Protein 2FPQ (pdb70)

Foldseek 3Di:
DADAFAFDDDALPDDADVPFWFWWQDVQFQVDGGTFIWGRRTALEIETAAEGDNDPPADLDDDPDDDDQFQFDADRCQSVDSVNSRLVRVLVSQLLLLLRLFNLSRVLVVLQNLLFFFQDFPVDDLQEREPDDQQFWIFTWDQDPHRIDTDDIHGHQEYEYEAYSGNRCFAWPLADVTQQLQQQRAGRIYTYHDQFWWWWAAPVLQRIFTDQSSLSVLLNSLCSSSRSRSLQAHQPAWQALDQPPDDPDGGDDGHGLNLDQQQADPSNVSPPPVVVVVSLVSSVVSLQSNLSSLQNHQAYVVRPPRVCSVVVSVSVCVSQVWDADPVRGTGRDVVSNVVVVCSSRHCSHSVNVCVRQVADDDDHSPGDTDFMWGASQVDVVQQHSNRGQQDPVVNCVPPVVSRGPVNHPRGHGD

Organism: Clostridium botulinum D phage (NCBI:txid29342)

Structure (mmCIF, N/CA/C/O backbone):
data_2FPQ
#
_entry.id   2FPQ
#
_cell.length_a   46.829
_cell.length_b   89.818
_cell.length_c   54.400
_cell.angle_alpha   90.00
_cell.angle_beta   94.29
_cell.angle_gamma   90.00
#
_symmetry.space_group_name_H-M   'P 1 21 1'
#
loop_
_entity.id
_entity.type
_entity.pdbx_description
1 polymer 'BOTULINUM NEUROTOXIN D LIGHT CHAIN'
2 non-polymer 'ZINC ION'
3 non-polymer 'POTASSIUM ION'
4 water water
#
loop_
_atom_site.group_PDB
_atom_site.id
_atom_site.type_symbol
_atom_site.label_atom_id
_atom_site.label_alt_id
_atom_site.label_comp_id
_atom_site.label_asym_id
_atom_site.label_entity_id
_atom_site.label_seq_id
_atom_site.pdbx_PDB_ins_code
_atom_site.Cartn_x
_atom_site.Cartn_y
_atom_site.Cartn_z
_atom_site.occupancy
_atom_site.B_iso_or_equiv
_atom_site.auth_seq_id
_atom_site.auth_comp_id
_atom_site.auth_asym_id
_atom_site.auth_atom_id
_atom_site.pdbx_PDB_model_num
ATOM 1 N N . GLU A 1 7 ? -14.031 -13.622 14.312 1.00 34.36 -1 GLU A N 1
ATOM 2 C CA . GLU A 1 7 ? -13.450 -12.289 13.971 1.00 33.94 -1 GLU A CA 1
ATOM 3 C C . GLU A 1 7 ? -12.859 -11.606 15.200 1.00 32.86 -1 GLU A C 1
ATOM 4 O O . GLU A 1 7 ? -13.394 -11.717 16.305 1.00 33.85 -1 GLU A O 1
ATOM 10 N N . PHE A 1 8 ? -11.808 -10.839 14.974 1.00 30.92 0 PHE A N 1
ATOM 11 C CA . PHE A 1 8 ? -11.064 -10.152 16.046 1.00 29.83 0 PHE A CA 1
ATOM 12 C C . PHE A 1 8 ? -10.847 -8.681 15.631 1.00 28.41 0 PHE A C 1
ATOM 13 O O . PHE A 1 8 ? -10.624 -8.396 14.461 1.00 28.74 0 PHE A O 1
ATOM 21 N N . MET A 1 9 ? -10.997 -7.759 16.585 1.00 28.46 1 MET A N 1
ATOM 22 C CA . MET A 1 9 ? -10.906 -6.333 16.329 1.00 29.36 1 MET A CA 1
ATOM 23 C C . MET A 1 9 ? -9.612 -5.953 15.588 1.00 28.93 1 MET A C 1
ATOM 24 O O . MET A 1 9 ? -8.529 -6.289 16.054 1.00 27.93 1 MET A O 1
ATOM 29 N N . THR A 1 10 ? -9.742 -5.268 14.450 1.00 28.73 2 THR A N 1
ATOM 30 C CA . THR A 1 10 ? -8.599 -4.938 13.580 1.00 27.32 2 THR A CA 1
ATOM 31 C C . THR A 1 10 ? -8.557 -3.451 13.190 1.00 27.03 2 THR A C 1
ATOM 32 O O . THR A 1 10 ? -9.518 -2.939 12.589 1.00 26.82 2 THR A O 1
ATOM 36 N N . TRP A 1 11 ? -7.450 -2.761 13.503 1.00 25.90 3 TRP A N 1
ATOM 37 C CA . TRP A 1 11 ? -7.294 -1.394 13.085 1.00 25.65 3 TRP A CA 1
ATOM 38 C C . TRP A 1 11 ? -6.978 -1.367 11.598 1.00 25.59 3 TRP A C 1
ATOM 39 O O . TRP A 1 11 ? -6.147 -2.176 11.138 1.00 27.02 3 TRP A O 1
ATOM 50 N N . PRO A 1 12 ? -7.676 -0.506 10.844 1.00 25.37 4 PRO A N 1
ATOM 51 C CA . PRO A 1 12 ? -7.414 -0.441 9.396 1.00 25.06 4 PRO A CA 1
ATOM 52 C C . PRO A 1 12 ? -6.077 0.204 9.074 1.00 25.18 4 PRO A C 1
ATOM 53 O O . PRO A 1 12 ? -5.575 1.014 9.787 1.00 25.48 4 PRO A O 1
ATOM 57 N N . VAL A 1 13 ? -5.469 -0.268 7.984 1.00 23.78 5 VAL A N 1
ATOM 58 C CA . VAL A 1 13 ? -4.205 0.271 7.533 1.00 25.28 5 VAL A CA 1
ATOM 59 C C . VAL A 1 13 ? -4.483 0.905 6.191 1.00 24.93 5 VAL A C 1
ATOM 60 O O . VAL A 1 13 ? -4.991 0.239 5.338 1.00 27.82 5 VAL A O 1
ATOM 64 N N . LYS A 1 14 ? -4.203 2.206 6.059 1.00 25.59 6 LYS A N 1
ATOM 65 C CA . LYS A 1 14 ? -4.495 3.021 4.866 1.00 24.91 6 LYS A CA 1
ATOM 66 C C . LYS A 1 14 ? -3.379 2.966 3.841 1.00 24.92 6 LYS A C 1
ATOM 67 O O . LYS A 1 14 ? -2.204 3.054 4.216 1.00 26.91 6 LYS A O 1
ATOM 73 N N . ASP A 1 15 ? -3.746 2.844 2.560 1.00 26.66 7 ASP A N 1
ATOM 74 C CA . ASP A 1 15 ? -2.797 2.966 1.467 1.00 26.65 7 ASP A CA 1
ATOM 75 C C . ASP A 1 15 ? -2.549 4.436 1.130 1.00 26.75 7 ASP A C 1
ATOM 76 O O . ASP A 1 15 ? -3.472 5.278 1.089 1.00 27.91 7 ASP A O 1
ATOM 81 N N . PHE A 1 16 ? -1.299 4.708 0.808 1.00 25.91 8 PHE A N 1
ATOM 82 C CA . PHE A 1 16 ? -0.829 6.018 0.391 1.00 25.79 8 PHE A CA 1
ATOM 83 C C . PHE A 1 16 ? 0.219 5.890 -0.716 1.00 26.15 8 PHE A C 1
ATOM 84 O O . PHE A 1 16 ? 0.937 4.892 -0.771 1.00 27.10 8 PHE A O 1
ATOM 92 N N . ASN A 1 17 ? 0.298 6.913 -1.565 1.00 27.10 9 ASN A N 1
ATOM 93 C CA . ASN A 1 17 ? 1.459 7.186 -2.435 1.00 27.08 9 ASN A CA 1
ATOM 94 C C . ASN A 1 17 ? 2.256 8.311 -1.843 1.00 27.14 9 ASN A C 1
ATOM 95 O O . ASN A 1 17 ? 1.663 9.244 -1.262 1.00 28.20 9 ASN A O 1
ATOM 100 N N . TYR A 1 18 ? 3.590 8.217 -1.907 1.00 26.39 10 TYR A N 1
ATOM 101 C CA . TYR A 1 18 ? 4.420 9.298 -1.429 1.00 26.07 10 TYR A CA 1
ATOM 102 C C . TYR A 1 18 ? 3.998 10.679 -1.971 1.00 25.29 10 TYR A C 1
ATOM 103 O O . TYR A 1 18 ? 4.022 11.704 -1.272 1.00 23.70 10 TYR A O 1
ATOM 112 N N . SER A 1 19 ? 3.619 10.706 -3.251 1.00 25.74 11 SER A N 1
ATOM 113 C CA . SER A 1 19 ? 3.214 11.920 -3.881 1.00 26.05 11 SER A CA 1
ATOM 114 C C . SER A 1 19 ? 1.799 12.425 -3.485 1.00 26.35 11 SER A C 1
ATOM 115 O O . SER A 1 19 ? 1.386 13.485 -3.951 1.00 27.52 11 SER A O 1
ATOM 118 N N . ASP A 1 20 ? 1.053 11.727 -2.611 1.00 25.67 12 ASP A N 1
ATOM 119 C CA . ASP A 1 20 ? -0.321 12.198 -2.353 1.00 26.61 12 ASP A CA 1
ATOM 120 C C . ASP A 1 20 ? -0.212 13.526 -1.624 1.00 26.54 12 ASP A C 1
ATOM 121 O O . ASP A 1 20 ? 0.645 13.660 -0.766 1.00 28.01 12 ASP A O 1
ATOM 126 N N . PRO A 1 21 ? -1.079 14.503 -1.955 1.00 26.55 13 PRO A N 1
ATOM 127 C CA . PRO A 1 21 ? -0.957 15.833 -1.356 1.00 26.78 13 PRO A CA 1
ATOM 128 C C . PRO A 1 21 ? -1.289 15.828 0.128 1.00 26.63 13 PRO A C 1
ATOM 129 O O . PRO A 1 21 ? -2.081 15.004 0.561 1.00 25.91 13 PRO A O 1
ATOM 133 N N . VAL A 1 22 ? -0.639 16.713 0.880 1.00 26.98 14 VAL A N 1
ATOM 134 C CA . VAL A 1 22 ? -0.996 16.953 2.274 1.00 26.61 14 VAL A CA 1
ATOM 135 C C . VAL A 1 22 ? -2.477 17.342 2.332 1.00 25.78 14 VAL A C 1
ATOM 136 O O . VAL A 1 22 ? -3.023 17.944 1.383 1.00 25.17 14 VAL A O 1
ATOM 140 N N . ASN A 1 23 ? -3.133 16.953 3.416 1.00 25.41 15 ASN A N 1
ATOM 141 C CA . ASN A 1 23 ? -4.601 17.093 3.538 1.00 25.89 15 ASN A CA 1
ATOM 142 C C . ASN A 1 23 ? -5.068 17.539 4.907 1.00 27.23 15 ASN A C 1
ATOM 143 O O . ASN A 1 23 ? -6.261 17.541 5.175 1.00 27.04 15 ASN A O 1
ATOM 148 N N . ASP A 1 24 ? -4.113 17.867 5.778 1.00 28.56 16 ASP A N 1
ATOM 149 C CA . ASP A 1 24 ? -4.382 18.421 7.099 1.00 29.20 16 ASP A CA 1
ATOM 150 C C . ASP A 1 24 ? -5.056 17.404 8.011 1.00 28.65 16 ASP A C 1
ATOM 151 O O . ASP A 1 24 ? -5.662 17.774 9.035 1.00 29.47 16 ASP A O 1
ATOM 156 N N . ASN A 1 25 ? -4.979 16.133 7.629 1.00 26.63 17 ASN A N 1
ATOM 157 C CA . ASN A 1 25 ? -5.611 15.027 8.393 1.00 26.74 17 ASN A CA 1
ATOM 158 C C . ASN A 1 25 ? -4.583 13.911 8.644 1.00 25.70 17 ASN A C 1
ATOM 159 O O . ASN A 1 25 ? -3.967 13.839 9.718 1.00 27.69 17 ASN A O 1
ATOM 164 N N . ASP A 1 26 ? -4.363 13.072 7.627 1.00 25.17 18 ASP A N 1
ATOM 165 C CA . ASP A 1 26 ? -3.437 11.961 7.748 1.00 25.62 18 ASP A CA 1
ATOM 166 C C . ASP A 1 26 ? -2.193 12.056 6.861 1.00 25.29 18 ASP A C 1
ATOM 167 O O . ASP A 1 26 ? -1.423 11.124 6.815 1.00 27.00 18 ASP A O 1
ATOM 172 N N . ILE A 1 27 ? -1.983 13.188 6.188 1.00 25.66 19 ILE A N 1
ATOM 173 C CA . ILE A 1 27 ? -0.738 13.453 5.455 1.00 24.35 19 ILE A CA 1
ATOM 174 C C . ILE A 1 27 ? -0.431 14.889 5.783 1.00 23.97 19 ILE A C 1
ATOM 175 O O . ILE A 1 27 ? -1.185 15.816 5.375 1.00 23.40 19 ILE A O 1
ATOM 180 N N . LEU A 1 28 ? 0.719 15.079 6.451 1.00 24.02 20 LEU A N 1
ATOM 181 C CA . LEU A 1 28 ? 1.051 16.314 7.133 1.00 25.27 20 LEU A CA 1
ATOM 182 C C . LEU A 1 28 ? 2.550 16.554 6.943 1.00 24.86 20 LEU A C 1
ATOM 183 O O . LEU A 1 28 ? 3.308 15.594 6.719 1.00 24.66 20 LEU A O 1
ATOM 188 N N . TYR A 1 29 ? 2.981 17.787 7.154 1.00 25.60 21 TYR A N 1
ATOM 189 C CA . TYR A 1 29 ? 4.399 18.047 7.418 1.00 26.02 21 TYR A CA 1
ATOM 190 C C . TYR A 1 29 ? 4.628 18.173 8.928 1.00 26.71 21 TYR A C 1
ATOM 191 O O . TYR A 1 29 ? 3.926 18.941 9.580 1.00 27.50 21 TYR A O 1
ATOM 200 N N . LEU A 1 30 ? 5.623 17.436 9.426 1.00 26.53 22 LEU A N 1
ATOM 201 C CA . LEU A 1 30 ? 5.995 17.387 10.829 1.00 26.58 22 LEU A CA 1
ATOM 202 C C . LEU A 1 30 ? 7.443 17.792 11.073 1.00 27.07 22 LEU A C 1
ATOM 203 O O . LEU A 1 30 ? 8.340 17.548 10.237 1.00 28.41 22 LEU A O 1
ATOM 208 N N . ARG A 1 31 ? 7.661 18.469 12.183 1.00 27.04 23 ARG A N 1
ATOM 209 C CA . ARG A 1 31 ? 9.007 18.800 12.642 1.00 27.89 23 ARG A CA 1
ATOM 210 C C . ARG A 1 31 ? 9.342 17.799 13.738 1.00 28.22 23 ARG A C 1
ATOM 211 O O . ARG A 1 31 ? 8.577 17.628 14.663 1.00 26.60 23 ARG A O 1
ATOM 219 N N . ILE A 1 32 ? 10.446 17.098 13.575 1.00 27.87 24 ILE A N 1
ATOM 220 C CA . ILE A 1 32 ? 10.864 16.082 14.519 1.00 28.61 24 ILE A CA 1
ATOM 221 C C . ILE A 1 32 ? 12.283 16.475 14.958 1.00 29.10 24 ILE A C 1
ATOM 222 O O . ILE A 1 32 ? 13.258 16.078 14.336 1.00 27.18 24 ILE A O 1
ATOM 227 N N . PRO A 1 33 ? 12.416 17.240 16.044 1.00 28.74 25 PRO A N 1
ATOM 228 C CA . PRO A 1 33 ? 13.748 17.725 16.426 1.00 29.49 25 PRO A CA 1
ATOM 229 C C . PRO A 1 33 ? 14.787 16.647 16.819 1.00 29.50 25 PRO A C 1
ATOM 230 O O . PRO A 1 33 ? 15.992 16.888 16.759 1.00 30.10 25 PRO A O 1
ATOM 234 N N . GLN A 1 34 ? 14.291 15.488 17.202 1.00 30.59 26 GLN A N 1
ATOM 235 C CA . GLN A 1 34 ? 15.083 14.345 17.645 1.00 31.90 26 GLN A CA 1
ATOM 236 C C . GLN A 1 34 ? 15.964 13.834 16.472 1.00 30.94 26 GLN A C 1
ATOM 237 O O . GLN A 1 34 ? 17.046 13.272 16.682 1.00 31.89 26 GLN A O 1
ATOM 243 N N . ASN A 1 35 ? 15.511 14.097 15.250 1.00 29.91 27 ASN A N 1
ATOM 244 C CA . ASN A 1 35 ? 16.289 13.781 14.040 1.00 30.06 27 ASN A CA 1
ATOM 245 C C . ASN A 1 35 ? 17.253 14.891 13.639 1.00 30.12 27 ASN A C 1
ATOM 246 O O . ASN A 1 35 ? 16.904 15.823 12.896 1.00 30.63 27 ASN A O 1
ATOM 251 N N . LYS A 1 36 ? 18.477 14.772 14.126 1.00 30.45 28 LYS A N 1
ATOM 252 C CA . LYS A 1 36 ? 19.503 15.769 13.893 1.00 30.14 28 LYS A CA 1
ATOM 253 C C . LYS A 1 36 ? 19.974 15.848 12.436 1.00 30.63 28 LYS A C 1
ATOM 254 O O . LYS A 1 36 ? 20.583 16.835 12.033 1.00 30.31 28 LYS A O 1
ATOM 260 N N . LEU A 1 37 ? 19.688 14.818 11.670 1.00 30.76 29 LEU A N 1
ATOM 261 C CA . LEU A 1 37 ? 20.099 14.768 10.294 1.00 31.47 29 LEU A CA 1
ATOM 262 C C . LEU A 1 37 ? 19.210 15.677 9.436 1.00 32.40 29 LEU A C 1
ATOM 263 O O . LEU A 1 37 ? 19.670 16.233 8.436 1.00 32.03 29 LEU A O 1
ATOM 268 N N . ILE A 1 38 ? 17.951 15.867 9.840 1.00 34.31 30 ILE A N 1
ATOM 269 C CA . ILE A 1 38 ? 17.041 16.729 9.107 1.00 35.73 30 ILE A CA 1
ATOM 270 C C . ILE A 1 38 ? 16.476 17.826 10.007 1.00 36.64 30 ILE A C 1
ATOM 271 O O . ILE A 1 38 ? 15.866 17.545 11.055 1.00 38.85 30 ILE A O 1
ATOM 276 N N . THR A 1 39 ? 16.691 19.072 9.584 1.00 37.20 31 THR A N 1
ATOM 277 C CA . THR A 1 39 ? 16.385 20.284 10.383 1.00 37.23 31 THR A CA 1
ATOM 278 C C . THR A 1 39 ? 15.190 21.048 9.786 1.00 36.75 31 THR A C 1
ATOM 279 O O . THR A 1 39 ? 14.954 22.230 10.099 1.00 37.56 31 THR A O 1
ATOM 283 N N . THR A 1 40 ? 14.438 20.376 8.918 1.00 35.24 32 THR A N 1
ATOM 284 C CA . THR A 1 40 ? 13.283 20.996 8.303 1.00 33.90 32 THR A CA 1
ATOM 285 C C . THR A 1 40 ? 12.099 20.055 8.427 1.00 31.37 32 THR A C 1
ATOM 286 O O . THR A 1 40 ? 12.262 18.872 8.634 1.00 30.70 32 THR A O 1
ATOM 290 N N . PRO A 1 41 ? 10.895 20.582 8.315 1.00 28.96 33 PRO A N 1
ATOM 291 C CA . PRO A 1 41 ? 9.751 19.665 8.388 1.00 29.53 33 PRO A CA 1
ATOM 292 C C . PRO A 1 41 ? 9.760 18.627 7.276 1.00 28.53 33 PRO A C 1
ATOM 293 O O . PRO A 1 41 ? 10.353 18.865 6.219 1.00 29.33 33 PRO A O 1
ATOM 297 N N . VAL A 1 42 ? 9.206 17.459 7.566 1.00 28.49 34 VAL A N 1
ATOM 298 C CA . VAL A 1 42 ? 9.181 16.340 6.639 1.00 27.43 34 VAL A CA 1
ATOM 299 C C . VAL A 1 42 ? 7.784 15.750 6.500 1.00 27.02 34 VAL A C 1
ATOM 300 O O . VAL A 1 42 ? 6.942 15.803 7.409 1.00 25.39 34 VAL A O 1
ATOM 304 N N . LYS A 1 43 ? 7.507 15.232 5.325 1.00 25.76 35 LYS A N 1
ATOM 305 C CA . LYS A 1 43 ? 6.204 14.699 5.009 1.00 25.73 35 LYS A CA 1
ATOM 306 C C . LYS A 1 43 ? 5.999 13.363 5.721 1.00 24.97 35 LYS A C 1
ATOM 307 O O . LYS A 1 43 ? 6.918 12.468 5.739 1.00 25.35 35 LYS A O 1
ATOM 313 N N . ALA A 1 44 ? 4.814 13.244 6.326 1.00 25.29 36 ALA A N 1
ATOM 314 C CA . ALA A 1 44 ? 4.418 12.094 7.167 1.00 24.57 36 ALA A CA 1
ATOM 315 C C . ALA A 1 44 ? 3.012 11.607 6.889 1.00 23.93 36 ALA A C 1
ATOM 316 O O . ALA A 1 44 ? 2.161 12.402 6.500 1.00 24.42 36 ALA A O 1
ATOM 318 N N . PHE A 1 45 ? 2.776 10.313 7.102 1.00 23.82 37 PHE A N 1
ATOM 319 C CA . PHE A 1 45 ? 1.523 9.632 6.648 1.00 23.52 37 PHE A CA 1
ATOM 320 C C . PHE A 1 45 ? 0.985 8.752 7.771 1.00 23.95 37 PHE A C 1
ATOM 321 O O . PHE A 1 45 ? 1.703 7.861 8.242 1.00 25.03 37 PHE A O 1
ATOM 329 N N . MET A 1 46 ? -0.227 9.031 8.222 1.00 24.44 38 MET A N 1
ATOM 330 C CA . MET A 1 46 ? -0.794 8.238 9.304 1.00 23.47 38 MET A CA 1
ATOM 331 C C . MET A 1 46 ? -1.487 7.005 8.779 1.00 24.58 38 MET A C 1
ATOM 332 O O . MET A 1 46 ? -2.650 7.069 8.350 1.00 24.02 38 MET A O 1
ATOM 337 N N . ILE A 1 47 ? -0.773 5.887 8.800 1.00 24.16 39 ILE A N 1
ATOM 338 C CA . ILE A 1 47 ? -1.284 4.655 8.229 1.00 26.03 39 ILE A CA 1
ATOM 339 C C . ILE A 1 47 ? -2.331 3.947 9.044 1.00 25.57 39 ILE A C 1
ATOM 340 O O . ILE A 1 47 ? -3.183 3.290 8.464 1.00 25.50 39 ILE A O 1
ATOM 345 N N . THR A 1 48 ? -2.302 4.167 10.371 1.00 26.65 40 THR A N 1
ATOM 346 C CA . THR A 1 48 ? -3.310 3.699 11.306 1.00 27.73 40 THR A CA 1
ATOM 347 C C . THR A 1 48 ? -3.302 4.744 12.368 1.00 25.54 40 THR A C 1
ATOM 348 O O . THR A 1 48 ? -2.282 5.413 12.569 1.00 24.56 40 THR A O 1
ATOM 352 N N . GLN A 1 49 ? -4.430 4.960 13.050 1.00 25.04 41 GLN A N 1
ATOM 353 C CA . GLN A 1 49 ? -4.494 5.990 14.083 1.00 25.16 41 GLN A CA 1
ATOM 354 C C . GLN A 1 49 ? -3.278 5.999 15.041 1.00 24.09 41 GLN A C 1
ATOM 355 O O . GLN A 1 49 ? -2.974 5.010 15.717 1.00 24.95 41 GLN A O 1
ATOM 361 N N . ASN A 1 50 ? -2.616 7.160 15.084 1.00 23.61 42 ASN A N 1
ATOM 362 C CA . ASN A 1 50 ? -1.465 7.419 15.976 1.00 23.59 42 ASN A CA 1
ATOM 363 C C . ASN A 1 50 ? -0.176 6.732 15.562 1.00 24.63 42 ASN A C 1
ATOM 364 O O . ASN A 1 50 ? 0.838 6.817 16.288 1.00 23.80 42 ASN A O 1
ATOM 369 N N . ILE A 1 51 ? -0.186 6.153 14.380 1.00 23.40 43 ILE A N 1
ATOM 370 C CA . ILE A 1 51 ? 0.984 5.467 13.840 1.00 25.43 43 ILE A CA 1
ATOM 371 C C . ILE A 1 51 ? 1.347 6.123 12.517 1.00 24.12 43 ILE A C 1
ATOM 372 O O . ILE A 1 51 ? 0.619 6.010 11.542 1.00 25.01 43 ILE A O 1
ATOM 377 N N . TRP A 1 52 ? 2.460 6.847 12.527 1.00 24.73 44 TRP A N 1
ATOM 378 C CA . TRP A 1 52 ? 2.878 7.655 11.387 1.00 24.56 44 TRP A CA 1
ATOM 379 C C . TRP A 1 52 ? 4.149 7.142 10.735 1.00 25.27 44 TRP A C 1
ATOM 380 O O . TRP A 1 52 ? 5.120 6.827 11.398 1.00 25.84 44 TRP A O 1
ATOM 391 N N . VAL A 1 53 ? 4.122 7.096 9.415 1.00 25.80 45 VAL A N 1
ATOM 392 C CA . VAL A 1 53 ? 5.315 6.739 8.647 1.00 25.18 45 VAL A CA 1
ATOM 393 C C . VAL A 1 53 ? 5.963 7.987 8.058 1.00 25.63 45 VAL A C 1
ATOM 394 O O . VAL A 1 53 ? 5.277 8.818 7.471 1.00 26.03 45 VAL A O 1
ATOM 398 N N . ILE A 1 54 ? 7.273 8.095 8.249 1.00 23.77 46 ILE A N 1
ATOM 399 C CA . ILE A 1 54 ? 8.050 9.293 7.837 1.00 24.22 46 ILE A CA 1
ATOM 400 C C . ILE A 1 54 ? 9.222 8.758 7.003 1.00 23.64 46 ILE A C 1
ATOM 401 O O . ILE A 1 54 ? 10.204 8.273 7.562 1.00 23.98 46 ILE A O 1
ATOM 406 N N . PRO A 1 55 ? 9.077 8.748 5.686 1.00 26.15 47 PRO A N 1
ATOM 407 C CA . PRO A 1 55 ? 10.098 8.130 4.841 1.00 26.40 47 PRO A CA 1
ATOM 408 C C . PRO A 1 55 ? 11.391 8.963 4.719 1.00 27.54 47 PRO A C 1
ATOM 409 O O . PRO A 1 55 ? 11.681 9.542 3.686 1.00 27.72 47 PRO A O 1
ATOM 413 N N . GLU A 1 56 ? 12.124 9.019 5.811 1.00 26.17 48 GLU A N 1
ATOM 414 C CA . GLU A 1 56 ? 13.374 9.820 5.879 1.00 26.57 48 GLU A CA 1
ATOM 415 C C . GLU A 1 56 ? 14.391 9.048 6.646 1.00 25.69 48 GLU A C 1
ATOM 416 O O . GLU A 1 56 ? 14.045 8.270 7.554 1.00 25.05 48 GLU A O 1
ATOM 422 N N . ARG A 1 57 ? 15.664 9.275 6.328 1.00 25.50 49 ARG A N 1
ATOM 423 C CA . ARG A 1 57 ? 16.770 8.754 7.141 1.00 25.71 49 ARG A CA 1
ATOM 424 C C . ARG A 1 57 ? 16.792 9.479 8.486 1.00 25.91 49 ARG A C 1
ATOM 425 O O . ARG A 1 57 ? 16.226 10.560 8.617 1.00 25.38 49 ARG A O 1
ATOM 433 N N . PHE A 1 58 ? 17.444 8.863 9.488 1.00 27.51 50 PHE A N 1
ATOM 434 C CA . PHE A 1 58 ? 17.479 9.357 10.828 1.00 27.68 50 PHE A CA 1
ATOM 435 C C . PHE A 1 58 ? 18.868 9.234 11.444 1.00 29.39 50 PHE A C 1
ATOM 436 O O . PHE A 1 58 ? 19.552 8.258 11.236 1.00 30.24 50 PHE A O 1
ATOM 444 N N . SER A 1 59 ? 19.216 10.208 12.262 1.00 30.33 51 SER A N 1
ATOM 445 C CA . SER A 1 59 ? 20.388 10.122 13.119 1.00 32.43 51 SER A CA 1
ATOM 446 C C . SER A 1 59 ? 20.228 11.122 14.234 1.00 34.17 51 SER A C 1
ATOM 447 O O . SER A 1 59 ? 19.906 12.276 13.988 1.00 35.43 51 SER A O 1
ATOM 450 N N . SER A 1 60 ? 20.467 10.681 15.461 1.00 35.70 52 SER A N 1
ATOM 451 C CA . SER A 1 60 ? 20.395 11.587 16.591 1.00 37.40 52 SER A CA 1
ATOM 452 C C . SER A 1 60 ? 21.788 12.079 16.983 1.00 38.76 52 SER A C 1
ATOM 453 O O . SER A 1 60 ? 21.947 12.748 18.007 1.00 38.61 52 SER A O 1
ATOM 456 N N . ASP A 1 61 ? 22.785 11.749 16.171 1.00 39.80 53 ASP A N 1
ATOM 457 C CA . ASP A 1 61 ? 24.152 12.211 16.411 1.00 42.05 53 ASP A CA 1
ATOM 458 C C . ASP A 1 61 ? 24.302 13.690 16.175 1.00 42.97 53 ASP A C 1
ATOM 459 O O . ASP A 1 61 ? 23.642 14.275 15.324 1.00 42.80 53 ASP A O 1
ATOM 464 N N . THR A 1 62 ? 25.219 14.274 16.934 1.00 44.47 54 THR A N 1
ATOM 465 C CA . THR A 1 62 ? 25.403 15.706 16.955 1.00 45.54 54 THR A CA 1
ATOM 466 C C . THR A 1 62 ? 25.884 16.206 15.622 1.00 46.01 54 THR A C 1
ATOM 467 O O . THR A 1 62 ? 25.404 17.237 15.137 1.00 47.23 54 THR A O 1
ATOM 471 N N . ASN A 1 63 ? 26.862 15.502 15.062 1.00 46.02 55 ASN A N 1
ATOM 472 C CA . ASN A 1 63 ? 27.369 15.799 13.735 1.00 45.89 55 ASN A CA 1
ATOM 473 C C . ASN A 1 63 ? 27.066 14.604 12.834 1.00 44.69 55 ASN A C 1
ATOM 474 O O . ASN A 1 63 ? 27.956 13.777 12.587 1.00 44.53 55 ASN A O 1
ATOM 479 N N . PRO A 1 64 ? 25.796 14.514 12.343 1.00 42.73 56 PRO A N 1
ATOM 480 C CA . PRO A 1 64 ? 25.340 13.294 11.724 1.00 41.03 56 PRO A CA 1
ATOM 481 C C . PRO A 1 64 ? 25.833 13.158 10.293 1.00 39.52 56 PRO A C 1
ATOM 482 O O . PRO A 1 64 ? 26.037 14.143 9.592 1.00 38.74 56 PRO A O 1
ATOM 486 N N . SER A 1 65 ? 26.072 11.910 9.918 1.00 37.80 57 SER A N 1
ATOM 487 C CA . SER A 1 65 ? 26.606 11.534 8.613 1.00 36.15 57 SER A CA 1
ATOM 488 C C . SER A 1 65 ? 26.080 10.143 8.414 1.00 34.22 57 SER A C 1
ATOM 489 O O . SER A 1 65 ? 25.943 9.400 9.387 1.00 33.32 57 SER A O 1
ATOM 492 N N . LEU A 1 66 ? 25.707 9.834 7.171 1.00 32.52 58 LEU A N 1
ATOM 493 C CA . LEU A 1 66 ? 25.239 8.491 6.789 1.00 30.76 58 LEU A CA 1
ATOM 494 C C . LEU A 1 66 ? 26.359 7.626 6.196 1.00 29.94 58 LEU A C 1
ATOM 495 O O . LEU A 1 66 ? 26.128 6.520 5.767 1.00 28.79 58 LEU A O 1
ATOM 500 N N . SER A 1 67 ? 27.590 8.125 6.213 1.00 29.59 59 SER A N 1
ATOM 501 C CA . SER A 1 67 ? 28.708 7.379 5.659 1.00 29.96 59 SER A CA 1
ATOM 502 C C . SER A 1 67 ? 29.248 6.354 6.669 1.00 29.38 59 SER A C 1
ATOM 503 O O . SER A 1 67 ? 29.067 6.502 7.892 1.00 29.20 59 SER A O 1
ATOM 506 N N . LYS A 1 68 ? 29.868 5.289 6.165 1.00 28.97 60 LYS A N 1
ATOM 507 C CA . LYS A 1 68 ? 30.499 4.324 7.050 1.00 28.42 60 LYS A CA 1
ATOM 508 C C . LYS A 1 68 ? 31.557 5.048 7.865 1.00 27.53 60 LYS A C 1
ATOM 509 O O . LYS A 1 68 ? 32.439 5.690 7.325 1.00 24.71 60 LYS A O 1
ATOM 515 N N . PRO A 1 69 ? 31.479 4.942 9.183 1.00 27.33 61 PRO A N 1
ATOM 516 C CA . PRO A 1 69 ? 32.454 5.660 10.008 1.00 26.94 61 PRO A CA 1
ATOM 517 C C . PRO A 1 69 ? 33.816 4.959 10.073 1.00 26.93 61 PRO A C 1
ATOM 518 O O . PRO A 1 69 ? 33.878 3.734 9.905 1.00 26.81 61 PRO A O 1
ATOM 522 N N . PRO A 1 70 ? 34.874 5.707 10.412 1.00 26.10 62 PRO A N 1
ATOM 523 C CA . PRO A 1 70 ? 36.228 5.158 10.542 1.00 25.96 62 PRO A CA 1
ATOM 524 C C . PRO A 1 70 ? 36.452 4.434 11.885 1.00 23.94 62 PRO A C 1
ATOM 525 O O . PRO A 1 70 ? 37.390 4.731 12.613 1.00 25.52 62 PRO A O 1
ATOM 529 N N . ARG A 1 71 ? 35.588 3.468 12.146 1.00 24.03 63 ARG A N 1
ATOM 530 C CA . ARG A 1 71 ? 35.636 2.670 13.338 1.00 23.98 63 ARG A CA 1
ATOM 531 C C . ARG A 1 71 ? 35.135 1.297 13.052 1.00 22.70 63 ARG A C 1
ATOM 532 O O . ARG A 1 71 ? 34.570 1.084 11.984 1.00 24.23 63 ARG A O 1
ATOM 540 N N . PRO A 1 72 ? 35.306 0.350 13.983 1.00 23.58 64 PRO A N 1
ATOM 541 C CA . PRO A 1 72 ? 34.865 -1.015 13.754 1.00 24.67 64 PRO A CA 1
ATOM 542 C C . PRO A 1 72 ? 33.385 -1.100 13.394 1.00 24.78 64 PRO A C 1
ATOM 543 O O . PRO A 1 72 ? 32.519 -0.456 14.028 1.00 26.41 64 PRO A O 1
ATOM 547 N N . THR A 1 73 ? 33.121 -1.865 12.348 1.00 26.63 65 THR A N 1
ATOM 548 C CA . THR A 1 73 ? 31.790 -2.191 11.890 1.00 27.74 65 THR A CA 1
ATOM 549 C C . THR A 1 73 ? 31.707 -3.705 11.577 1.00 29.62 65 THR A C 1
ATOM 550 O O . THR A 1 73 ? 32.707 -4.343 11.225 1.00 29.56 65 THR A O 1
ATOM 554 N N . SER A 1 74 ? 30.509 -4.268 11.770 1.00 30.07 66 SER A N 1
ATOM 555 C CA . SER A 1 74 ? 30.270 -5.691 11.521 1.00 30.59 66 SER A CA 1
ATOM 556 C C . SER A 1 74 ? 30.114 -6.004 10.041 1.00 31.42 66 SER A C 1
ATOM 557 O O . SER A 1 74 ? 29.345 -5.355 9.342 1.00 32.26 66 SER A O 1
ATOM 560 N N . LYS A 1 75 ? 30.768 -7.065 9.572 1.00 31.43 67 LYS A N 1
ATOM 561 C CA . LYS A 1 75 ? 30.543 -7.514 8.182 1.00 32.43 67 LYS A CA 1
ATOM 562 C C . LYS A 1 75 ? 29.149 -8.108 7.968 1.00 31.82 67 LYS A C 1
ATOM 563 O O . LYS A 1 75 ? 28.627 -8.159 6.824 1.00 32.79 67 LYS A O 1
ATOM 566 N N . TYR A 1 76 ? 28.5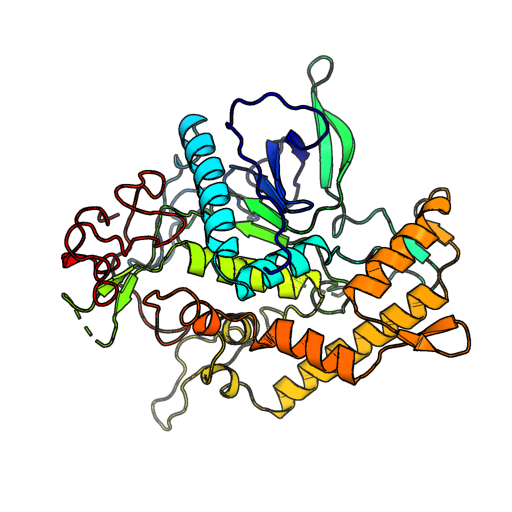39 -8.574 9.060 1.00 30.43 68 TYR A N 1
ATOM 567 C CA . TYR A 1 76 ? 27.229 -9.269 8.959 1.00 29.02 68 TYR A CA 1
ATOM 568 C C . TYR A 1 76 ? 26.075 -8.452 9.471 1.00 30.18 68 TYR A C 1
ATOM 569 O O . TYR A 1 76 ? 24.931 -8.672 9.040 1.00 29.45 68 TYR A O 1
ATOM 578 N N . GLN A 1 77 ? 26.344 -7.489 10.327 1.00 29.44 69 GLN A N 1
ATOM 579 C CA . GLN A 1 77 ? 25.266 -6.700 10.974 1.00 31.40 69 GLN A CA 1
ATOM 580 C C . GLN A 1 77 ? 25.352 -5.201 10.665 1.00 31.13 69 GLN A C 1
ATOM 581 O O . GLN A 1 77 ? 24.732 -4.400 11.332 1.00 31.29 69 GLN A O 1
ATOM 587 N N . SER A 1 78 ? 26.153 -4.797 9.669 1.00 29.85 70 SER A N 1
ATOM 588 C CA . SER A 1 78 ? 26.140 -3.394 9.272 1.00 31.38 70 SER A CA 1
ATOM 589 C C . SER A 1 78 ? 26.140 -3.285 7.755 1.00 30.81 70 SER A C 1
ATOM 590 O O . SER A 1 78 ? 26.654 -4.154 7.059 1.00 30.02 70 SER A O 1
ATOM 593 N N . TYR A 1 79 ? 25.502 -2.219 7.284 1.00 29.86 71 TYR A N 1
ATOM 594 C CA . TYR A 1 79 ? 25.466 -1.863 5.875 1.00 29.43 71 TYR A CA 1
ATOM 595 C C . TYR A 1 79 ? 25.239 -0.358 5.746 1.00 29.56 71 TYR A C 1
ATOM 596 O O . TYR A 1 79 ? 24.345 0.169 6.366 1.00 28.80 71 TYR A O 1
ATOM 605 N N . TYR A 1 80 ? 26.031 0.292 4.924 1.00 29.04 72 TYR A N 1
ATOM 606 C CA . TYR A 1 80 ? 25.981 1.744 4.767 1.00 29.47 72 TYR A CA 1
ATOM 607 C C . TYR A 1 80 ? 25.700 2.104 3.320 1.00 29.88 72 TYR A C 1
ATOM 608 O O . TYR A 1 80 ? 26.258 1.494 2.366 1.00 28.23 72 TYR A O 1
ATOM 617 N N . ASP A 1 81 ? 24.776 3.053 3.157 1.00 29.08 73 ASP A N 1
ATOM 618 C CA . ASP A 1 81 ? 24.510 3.640 1.869 1.00 29.29 73 ASP A CA 1
ATOM 619 C C . ASP A 1 81 ? 23.915 5.036 2.035 1.00 29.05 73 ASP A C 1
ATOM 620 O O . ASP A 1 81 ? 22.706 5.208 2.263 1.00 28.11 73 ASP A O 1
ATOM 625 N N . PRO A 1 82 ? 24.756 6.054 1.906 1.00 28.00 74 PRO A N 1
ATOM 626 C CA . PRO A 1 82 ? 24.266 7.385 2.193 1.00 28.05 74 PRO A CA 1
ATOM 627 C C . PRO A 1 82 ? 23.190 7.860 1.246 1.00 28.19 74 PRO A C 1
ATOM 628 O O . PRO A 1 82 ? 22.547 8.833 1.556 1.00 28.83 74 PRO A O 1
ATOM 632 N N . SER A 1 83 ? 23.039 7.233 0.082 1.00 27.99 75 SER A N 1
ATOM 633 C CA . SER A 1 83 ? 22.078 7.689 -0.916 1.00 28.26 75 SER A CA 1
ATOM 634 C C . SER A 1 83 ? 20.718 7.024 -0.700 1.00 28.14 75 SER A C 1
ATOM 635 O O . SER A 1 83 ? 19.734 7.420 -1.292 1.00 28.33 75 SER A O 1
ATOM 638 N N . TYR A 1 84 ? 20.663 5.999 0.125 1.00 27.63 76 TYR A N 1
ATOM 639 C CA . TYR A 1 84 ? 19.420 5.286 0.293 1.00 27.38 76 TYR A CA 1
ATOM 640 C C . TYR A 1 84 ? 18.377 6.204 0.951 1.00 27.06 76 TYR A C 1
ATOM 641 O O . TYR A 1 84 ? 18.654 6.900 1.960 1.00 26.67 76 TYR A O 1
ATOM 650 N N . LEU A 1 85 ? 17.176 6.196 0.377 1.00 26.62 77 LEU A N 1
ATOM 651 C CA . LEU A 1 85 ? 16.053 6.997 0.868 1.00 26.27 77 LEU A CA 1
ATOM 652 C C . LEU A 1 85 ? 16.218 8.496 0.678 1.00 27.01 77 LEU A C 1
ATOM 653 O O . LEU A 1 85 ? 15.598 9.311 1.359 1.00 28.22 77 LEU A O 1
ATOM 658 N N . SER A 1 86 ? 16.922 8.835 -0.395 1.00 25.62 78 SER A N 1
ATOM 659 C CA . SER A 1 86 ? 17.131 10.199 -0.842 1.00 27.02 78 SER A CA 1
ATOM 660 C C . SER A 1 86 ? 16.156 10.598 -1.987 1.00 27.35 78 SER A C 1
ATOM 661 O O . SER A 1 86 ? 15.916 11.793 -2.232 1.00 28.75 78 SER A O 1
ATOM 664 N N . THR A 1 87 ? 15.582 9.613 -2.688 1.00 26.71 79 THR A N 1
ATOM 665 C CA . THR A 1 87 ? 14.691 9.909 -3.810 1.00 27.53 79 THR A CA 1
ATOM 666 C C . THR A 1 87 ? 13.259 9.653 -3.447 1.00 26.75 79 THR A C 1
ATOM 667 O O . THR A 1 87 ? 12.935 8.857 -2.524 1.00 26.25 79 THR A O 1
ATOM 671 N N . ASP A 1 88 ? 12.374 10.352 -4.141 1.00 27.62 80 ASP A N 1
ATOM 672 C CA . ASP A 1 88 ? 10.983 10.176 -3.855 1.00 27.78 80 ASP A CA 1
ATOM 673 C C . ASP A 1 88 ? 10.495 8.759 -4.185 1.00 28.04 80 ASP A C 1
ATOM 674 O O . ASP A 1 88 ? 9.581 8.221 -3.499 1.00 27.75 80 ASP A O 1
ATOM 679 N N . GLU A 1 89 ? 11.107 8.156 -5.215 1.00 29.15 81 GLU A N 1
ATOM 680 C CA . GLU A 1 89 ? 10.779 6.801 -5.582 1.00 29.16 81 GLU A CA 1
ATOM 681 C C . GLU A 1 89 ? 11.073 5.859 -4.409 1.00 26.80 81 GLU A C 1
ATOM 682 O O . GLU A 1 89 ? 10.316 4.961 -4.144 1.00 26.40 81 GLU A O 1
ATOM 688 N N . GLN A 1 90 ? 12.228 6.030 -3.782 1.00 25.15 82 GLN A N 1
ATOM 689 C CA . GLN A 1 90 ? 12.644 5.177 -2.703 1.00 24.34 82 GLN A CA 1
ATOM 690 C C . GLN A 1 90 ? 11.741 5.414 -1.494 1.00 23.45 82 GLN A C 1
ATOM 691 O O . GLN A 1 90 ? 11.413 4.479 -0.768 1.00 23.94 82 GLN A O 1
ATOM 697 N N . LYS A 1 91 ? 11.279 6.648 -1.361 1.00 23.83 83 LYS A N 1
ATOM 698 C CA . LYS A 1 91 ? 10.415 7.013 -0.216 1.00 22.31 83 LYS A CA 1
ATOM 699 C C . LYS A 1 91 ? 9.033 6.385 -0.472 1.00 23.13 83 LYS A C 1
ATOM 700 O O . LYS A 1 91 ? 8.417 5.872 0.424 1.00 23.33 83 LYS A O 1
ATOM 706 N N . ASP A 1 92 ? 8.550 6.384 -1.707 1.00 21.61 84 ASP A N 1
ATOM 707 C CA . ASP A 1 92 ? 7.302 5.674 -2.036 1.00 22.60 84 ASP A CA 1
ATOM 708 C C . ASP A 1 92 ? 7.412 4.178 -1.733 1.00 21.84 84 ASP A C 1
ATOM 709 O O . ASP A 1 92 ? 6.516 3.563 -1.123 1.00 23.70 84 ASP A O 1
ATOM 714 N N . THR A 1 93 ? 8.531 3.585 -2.143 1.00 22.06 85 THR A N 1
ATOM 715 C CA . THR A 1 93 ? 8.781 2.183 -1.916 1.00 22.00 85 THR A CA 1
ATOM 716 C C . THR A 1 93 ? 8.769 1.856 -0.410 1.00 22.45 85 THR A C 1
ATOM 717 O O . THR A 1 93 ? 8.207 0.848 0.031 1.00 21.98 85 THR A O 1
ATOM 721 N N . PHE A 1 94 ? 9.409 2.727 0.365 1.00 23.39 86 PHE A N 1
ATOM 722 C CA . PHE A 1 94 ? 9.473 2.594 1.848 1.00 24.65 86 PHE A CA 1
ATOM 723 C C . PHE A 1 94 ? 8.091 2.692 2.469 1.00 24.88 86 PHE A C 1
ATOM 724 O O . PHE A 1 94 ? 7.646 1.807 3.232 1.00 21.16 86 PHE A O 1
ATOM 732 N N . LEU A 1 95 ? 7.383 3.767 2.137 1.00 24.38 87 LEU A N 1
ATOM 733 C CA . LEU A 1 95 ? 5.981 3.915 2.649 1.00 23.10 87 LEU A CA 1
ATOM 734 C C . LEU A 1 95 ? 5.144 2.648 2.389 1.00 23.02 87 LEU A C 1
ATOM 735 O O . LEU A 1 95 ? 4.501 2.086 3.286 1.00 22.47 87 LEU A O 1
ATOM 740 N N . LYS A 1 96 ? 5.173 2.181 1.145 1.00 22.62 88 LYS A N 1
ATOM 741 C CA . LYS A 1 96 ? 4.336 1.042 0.710 1.00 23.56 88 LYS A CA 1
ATOM 742 C C . LYS A 1 96 ? 4.773 -0.269 1.415 1.00 22.24 88 LYS A C 1
ATOM 743 O O . LYS A 1 96 ? 3.940 -1.117 1.731 1.00 24.33 88 LYS A O 1
ATOM 749 N N . GLY A 1 97 ? 6.074 -0.390 1.688 1.00 22.27 89 GLY A N 1
ATOM 750 C CA . GLY A 1 97 ? 6.668 -1.455 2.436 1.00 22.82 89 GLY A CA 1
ATOM 751 C C . GLY A 1 97 ? 6.139 -1.492 3.847 1.00 22.90 89 GLY A C 1
ATOM 752 O O . GLY A 1 97 ? 5.680 -2.534 4.284 1.00 24.91 89 GLY A O 1
ATOM 753 N N . ILE A 1 98 ? 6.173 -0.359 4.549 1.00 21.79 90 ILE A N 1
ATOM 754 C CA . ILE A 1 98 ? 5.619 -0.339 5.966 1.00 21.17 90 ILE A CA 1
ATOM 755 C C . ILE A 1 98 ? 4.153 -0.658 5.969 1.00 21.69 90 ILE A C 1
ATOM 756 O O . ILE A 1 98 ? 3.713 -1.470 6.799 1.00 23.61 90 ILE A O 1
ATOM 761 N N . ILE A 1 99 ? 3.393 -0.069 5.059 1.00 22.88 91 ILE A N 1
ATOM 762 C CA . ILE A 1 99 ? 1.964 -0.379 4.891 1.00 22.65 91 ILE A CA 1
ATOM 763 C C . ILE A 1 99 ? 1.681 -1.874 4.750 1.00 23.07 91 ILE A C 1
ATOM 764 O O . ILE A 1 99 ? 0.823 -2.464 5.441 1.00 23.15 91 ILE A O 1
ATOM 769 N N . LYS A 1 100 ? 2.436 -2.486 3.843 1.00 22.14 92 LYS A N 1
ATOM 770 C CA . LYS A 1 100 ? 2.310 -3.894 3.596 1.00 21.91 92 LYS A CA 1
ATOM 771 C C . LYS A 1 100 ? 2.622 -4.737 4.854 1.00 22.48 92 LYS A C 1
ATOM 772 O O . LYS A 1 100 ? 1.931 -5.707 5.108 1.00 22.32 92 LYS A O 1
ATOM 778 N N . LEU A 1 101 ? 3.713 -4.399 5.583 1.00 22.42 93 LEU A N 1
ATOM 779 C CA . LEU A 1 101 ? 4.059 -5.102 6.786 1.00 22.77 93 LEU A CA 1
ATOM 780 C C . LEU A 1 101 ? 2.965 -4.960 7.840 1.00 21.69 93 LEU A C 1
ATOM 781 O O . LEU A 1 101 ? 2.698 -5.955 8.504 1.00 23.66 93 LEU A O 1
ATOM 786 N N . PHE A 1 102 ? 2.314 -3.791 7.954 1.00 23.10 94 PHE A N 1
ATOM 787 C CA . PHE A 1 102 ? 1.251 -3.588 8.940 1.00 24.08 94 PHE A CA 1
ATOM 788 C C . PHE A 1 102 ? 0.074 -4.454 8.606 1.00 24.24 94 PHE A C 1
ATOM 789 O O . PHE A 1 102 ? -0.535 -5.057 9.492 1.00 22.67 94 PHE A O 1
ATOM 797 N N . LYS A 1 103 ? -0.249 -4.551 7.328 1.00 23.13 95 LYS A N 1
ATOM 798 C CA . LYS A 1 103 ? -1.339 -5.471 6.906 1.00 22.75 95 LYS A CA 1
ATOM 799 C C . LYS A 1 103 ? -0.950 -6.907 7.245 1.00 23.70 95 LYS A C 1
ATOM 800 O O . LYS A 1 103 ? -1.808 -7.653 7.743 1.00 24.27 95 LYS A O 1
ATOM 806 N N . ARG A 1 104 ? 0.355 -7.244 7.133 1.00 22.02 96 ARG A N 1
ATOM 807 C CA . ARG A 1 104 ? 0.814 -8.589 7.480 1.00 21.78 96 ARG A CA 1
ATOM 808 C C . ARG A 1 104 ? 0.781 -8.829 8.999 1.00 22.15 96 ARG A C 1
ATOM 809 O O . ARG A 1 104 ? 0.351 -9.886 9.464 1.00 22.53 96 ARG A O 1
ATOM 817 N N . IL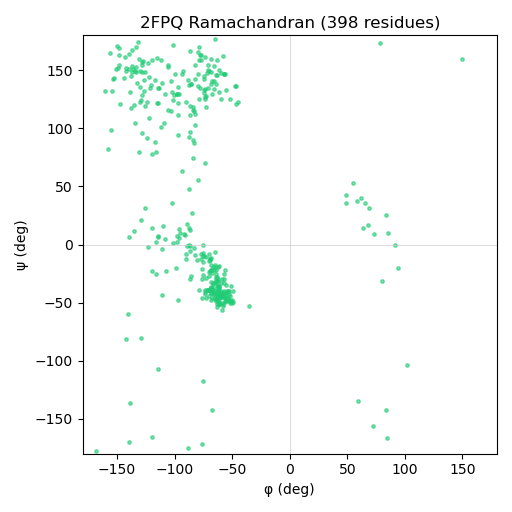E A 1 105 ? 1.157 -7.818 9.763 1.00 21.64 97 ILE A N 1
ATOM 818 C CA . ILE A 1 105 ? 0.939 -7.873 11.203 1.00 22.71 97 ILE A CA 1
ATOM 819 C C . ILE A 1 105 ? -0.527 -8.253 11.535 1.00 22.19 97 ILE A C 1
ATOM 820 O O . ILE A 1 105 ? -0.789 -9.110 12.407 1.00 22.28 97 ILE A O 1
ATOM 825 N N . ASN A 1 106 ? -1.473 -7.592 10.891 1.00 22.55 98 ASN A N 1
ATOM 826 C CA . ASN A 1 106 ? -2.894 -7.850 11.150 1.00 23.03 98 ASN A CA 1
ATOM 827 C C . ASN A 1 106 ? -3.394 -9.243 10.765 1.00 23.66 98 ASN A C 1
ATOM 828 O O . ASN A 1 106 ? -4.555 -9.597 10.978 1.00 24.96 98 ASN A O 1
ATOM 833 N N . GLU A 1 107 ? -2.535 -10.045 10.107 1.00 23.85 99 GLU A N 1
ATOM 834 C CA . GLU A 1 107 ? -2.877 -11.409 9.725 1.00 23.54 99 GLU A CA 1
ATOM 835 C C . GLU A 1 107 ? -3.128 -12.394 10.886 1.00 23.23 99 GLU A C 1
ATOM 836 O O . GLU A 1 107 ? -3.730 -13.458 10.655 1.00 24.54 99 GLU A O 1
ATOM 842 N N . ARG A 1 108 ? -2.646 -12.064 12.098 1.00 23.36 100 ARG A N 1
ATOM 843 C CA . ARG A 1 108 ? -2.829 -12.899 13.274 1.00 22.49 100 ARG A CA 1
ATOM 844 C C . ARG A 1 108 ? -3.397 -12.042 14.411 1.00 22.89 100 ARG A C 1
ATOM 845 O O . ARG A 1 108 ? -3.092 -10.848 14.549 1.00 23.13 100 ARG A O 1
ATOM 853 N N . ASP A 1 109 ? -4.202 -12.660 15.267 1.00 23.77 101 ASP A N 1
ATOM 854 C CA . ASP A 1 109 ? -4.806 -11.870 16.310 1.00 23.24 101 ASP A CA 1
ATOM 855 C C . ASP A 1 109 ? -3.787 -11.282 17.247 1.00 21.99 101 ASP A C 1
ATOM 856 O O . ASP A 1 109 ? -4.000 -10.235 17.785 1.00 22.90 101 ASP A O 1
ATOM 861 N N . ILE A 1 110 ? -2.673 -11.954 17.472 1.00 22.18 102 ILE A N 1
ATOM 862 C CA . ILE A 1 110 ? -1.603 -11.356 18.309 1.00 22.26 102 ILE A CA 1
ATOM 863 C C . ILE A 1 110 ? -1.107 -10.028 17.802 1.00 21.91 102 ILE A C 1
ATOM 864 O O . ILE A 1 110 ? -0.933 -9.050 18.540 1.00 21.82 102 ILE A O 1
ATOM 869 N N . GLY A 1 111 ? -0.933 -9.928 16.500 1.00 21.63 103 GLY A N 1
ATOM 870 C CA . GLY A 1 111 ? -0.574 -8.664 15.921 1.00 21.52 103 GLY A CA 1
ATOM 871 C C . GLY A 1 111 ? -1.696 -7.641 15.935 1.00 21.59 103 GLY A C 1
ATOM 872 O O . GLY A 1 111 ? -1.453 -6.432 16.066 1.00 22.38 103 GLY A O 1
ATOM 873 N N . LYS A 1 112 ? -2.928 -8.087 15.687 1.00 22.49 104 LYS A N 1
ATOM 874 C CA . LYS A 1 112 ? -4.035 -7.147 15.782 1.00 22.72 104 LYS A CA 1
ATOM 875 C C . LYS A 1 112 ? -4.063 -6.515 17.161 1.00 22.09 104 LYS A C 1
ATOM 876 O O . LYS A 1 112 ? -4.372 -5.324 17.281 1.00 22.61 104 LYS A O 1
ATOM 882 N N . LYS A 1 113 ? -3.802 -7.315 18.198 1.00 21.31 105 LYS A N 1
ATOM 883 C CA . LYS A 1 113 ? -3.801 -6.817 19.599 1.00 23.55 105 LYS A CA 1
ATOM 884 C C . LYS A 1 113 ? -2.597 -5.883 19.882 1.00 23.26 105 LYS A C 1
ATOM 885 O O . LYS A 1 113 ? -2.727 -4.887 20.546 1.00 23.31 105 LYS A O 1
ATOM 891 N N . LEU A 1 114 ? -1.441 -6.225 19.338 1.00 22.05 106 LEU A N 1
ATOM 892 C CA . LEU A 1 114 ? -0.263 -5.373 19.440 1.00 23.29 106 LEU A CA 1
ATOM 893 C C . LEU A 1 114 ? -0.583 -3.982 18.882 1.00 23.96 106 LEU A C 1
ATOM 894 O O . LEU A 1 114 ? -0.306 -2.965 19.512 1.00 23.73 106 LEU A O 1
ATOM 899 N N . ILE A 1 115 ? -1.174 -3.953 17.693 1.00 23.00 107 ILE A N 1
ATOM 900 C CA . ILE A 1 115 ? -1.482 -2.685 17.002 1.00 22.88 107 ILE A CA 1
ATOM 901 C C . ILE A 1 115 ? -2.473 -1.907 17.907 1.00 21.98 107 ILE A C 1
ATOM 902 O O . ILE A 1 115 ? -2.275 -0.728 18.158 1.00 20.90 107 ILE A O 1
ATOM 907 N N . ASN A 1 116 ? -3.512 -2.556 18.435 1.00 22.58 108 ASN A N 1
ATOM 908 C CA . ASN A 1 116 ? -4.426 -1.856 19.314 1.00 22.01 108 ASN A CA 1
ATOM 909 C C . ASN A 1 116 ? -3.750 -1.235 20.559 1.00 23.19 108 ASN A C 1
ATOM 910 O O . ASN A 1 116 ? -4.016 -0.135 20.892 1.00 22.69 108 ASN A O 1
ATOM 915 N N . TYR A 1 117 ? -2.896 -1.987 21.203 1.00 23.06 109 TYR A N 1
ATOM 916 C CA . TYR A 1 117 ? -2.128 -1.512 22.326 1.00 23.79 109 TYR A CA 1
ATOM 917 C C . TYR A 1 117 ? -1.349 -0.266 21.957 1.00 22.15 109 TYR A C 1
ATOM 918 O O . TYR A 1 117 ? -1.309 0.696 22.766 1.00 22.32 109 TYR A O 1
ATOM 927 N N . LEU A 1 118 ? -0.758 -0.220 20.764 1.00 21.96 110 LEU A N 1
ATOM 928 C CA . LEU A 1 118 ? -0.060 0.977 20.364 1.00 22.98 110 LEU A CA 1
ATOM 929 C C . LEU A 1 118 ? -0.977 2.173 20.117 1.00 23.48 110 LEU A C 1
ATOM 930 O O . LEU A 1 118 ? -0.680 3.305 20.522 1.00 25.63 110 LEU A O 1
ATOM 935 N N . VAL A 1 119 ? -2.152 1.925 19.532 1.00 22.56 111 VAL A N 1
ATOM 936 C CA . VAL A 1 119 ? -3.051 2.972 19.167 1.00 22.68 111 VAL A CA 1
ATOM 937 C C . VAL A 1 119 ? -3.593 3.604 20.419 1.00 23.59 111 VAL A C 1
ATOM 938 O O . VAL A 1 119 ? -3.641 4.807 20.510 1.00 26.17 111 VAL A O 1
ATOM 942 N N . VAL A 1 120 ? -4.029 2.780 21.345 1.00 22.33 112 VAL A N 1
ATOM 943 C CA . VAL A 1 120 ? -4.717 3.299 22.545 1.00 23.61 112 VAL A CA 1
ATOM 944 C C . VAL A 1 120 ? -3.716 3.675 23.661 1.00 24.95 112 VAL A C 1
ATOM 945 O O . VAL A 1 120 ? -4.084 4.198 24.670 1.00 27.02 112 VAL A O 1
ATOM 949 N N . GLY A 1 121 ? -2.437 3.386 23.438 1.00 24.34 113 GLY A N 1
ATOM 950 C CA . GLY A 1 121 ? -1.348 3.521 24.406 1.00 23.29 113 GLY A CA 1
ATOM 951 C C . GLY A 1 121 ? -0.730 4.885 24.506 1.00 21.85 113 GLY A C 1
ATOM 952 O O . GLY A 1 121 ? 0.407 4.992 24.865 1.00 23.20 113 GLY A O 1
ATOM 953 N N . SER A 1 122 ? -1.472 5.940 24.204 1.00 22.64 114 SER A N 1
ATOM 954 C CA . SER A 1 122 ? -0.948 7.284 24.165 1.00 23.74 114 SER A CA 1
ATOM 955 C C . SER A 1 122 ? -0.113 7.614 25.389 1.00 24.05 114 SER A C 1
ATOM 956 O O . SER A 1 122 ? -0.548 7.309 26.503 1.00 21.96 114 SER A O 1
ATOM 959 N N . PRO A 1 123 ? 1.048 8.259 25.216 1.00 23.76 115 PRO A N 1
ATOM 960 C CA . PRO A 1 123 ? 1.856 8.630 26.378 1.00 23.57 115 PRO A CA 1
ATOM 961 C C . PRO A 1 123 ? 1.126 9.655 27.298 1.00 21.93 115 PRO A C 1
ATOM 962 O O . PRO A 1 123 ? 0.326 10.483 26.817 1.00 22.12 115 PRO A O 1
ATOM 966 N N . PHE A 1 124 ? 1.360 9.548 28.603 1.00 23.11 116 PHE A N 1
ATOM 967 C CA . PHE A 1 124 ? 0.703 10.421 29.555 1.00 21.58 116 PHE A CA 1
ATOM 968 C C . PHE A 1 124 ? 1.024 11.905 29.418 1.00 22.16 116 PHE A C 1
ATOM 969 O O . PHE A 1 124 ? 2.164 12.265 29.181 1.00 24.42 116 PHE A O 1
ATOM 977 N N . MET A 1 125 ? 0.017 12.732 29.711 1.00 24.22 117 MET A N 1
ATOM 978 C CA . MET A 1 125 ? 0.102 14.192 29.752 1.00 24.00 117 MET A CA 1
ATOM 979 C C . MET A 1 125 ? 0.630 14.642 31.097 1.00 24.29 117 MET A C 1
ATOM 980 O O . MET A 1 125 ? -0.105 15.205 31.969 1.00 24.42 117 MET A O 1
ATOM 985 N N . GLY A 1 126 ? 1.924 14.452 31.273 1.00 24.93 118 GLY A N 1
ATOM 986 C CA . GLY A 1 126 ? 2.577 14.651 32.575 1.00 25.41 118 GLY A CA 1
ATOM 987 C C . GLY A 1 126 ? 3.775 13.737 32.775 1.00 27.54 118 GLY A C 1
ATOM 988 O O . GLY A 1 126 ? 3.927 12.715 32.075 1.00 27.27 118 GLY A O 1
ATOM 989 N N . ASP A 1 127 ? 4.639 14.141 33.709 1.00 28.03 119 ASP A N 1
ATOM 990 C CA . ASP A 1 127 ? 5.712 13.302 34.210 1.00 29.58 119 ASP A CA 1
ATOM 991 C C . ASP A 1 127 ? 5.826 13.508 35.696 1.00 29.59 119 ASP A C 1
ATOM 992 O O . ASP A 1 127 ? 4.935 14.113 36.301 1.00 28.16 119 ASP A O 1
ATOM 997 N N . SER A 1 128 ? 6.886 12.975 36.289 1.00 28.72 120 SER A N 1
ATOM 998 C CA . SER A 1 128 ? 7.003 13.010 37.733 1.00 29.52 120 SER A CA 1
ATOM 999 C C . SER A 1 128 ? 7.156 14.426 38.286 1.00 29.84 120 SER A C 1
ATOM 1000 O O . SER A 1 128 ? 6.912 14.618 39.464 1.00 31.42 120 SER A O 1
ATOM 1003 N N . SER A 1 129 ? 7.616 15.396 37.473 1.00 29.97 121 SER A N 1
ATOM 1004 C CA A SER A 1 129 ? 7.711 16.813 37.846 0.50 29.68 121 SER A CA 1
ATOM 1005 C CA B SER A 1 129 ? 7.683 16.770 37.964 0.50 29.50 121 SER A CA 1
ATOM 1006 C C . SER A 1 129 ? 6.337 17.496 37.845 1.00 29.57 121 SER A C 1
ATOM 1007 O O . SER A 1 129 ? 6.127 18.528 38.497 1.00 28.83 121 SER A O 1
ATOM 1012 N N . THR A 1 130 ? 5.410 16.922 37.078 1.00 26.80 122 THR A N 1
ATOM 1013 C CA . THR A 1 130 ? 4.055 17.483 36.967 1.00 26.39 122 THR A CA 1
ATOM 1014 C C . THR A 1 130 ? 3.265 17.369 38.273 1.00 25.57 122 THR A C 1
ATOM 1015 O O . THR A 1 130 ? 3.204 16.299 38.890 1.00 25.66 122 THR A O 1
ATOM 1019 N N . PRO A 1 131 ? 2.685 18.476 38.725 1.00 24.95 123 PRO A N 1
ATOM 1020 C CA . PRO A 1 131 ? 1.850 18.312 39.918 1.00 24.11 123 PRO A CA 1
ATOM 1021 C C . PRO A 1 131 ? 0.731 17.293 39.745 1.00 24.50 123 PRO A C 1
ATOM 1022 O O . PRO A 1 131 ? 0.181 17.106 38.657 1.00 25.02 123 PRO A O 1
ATOM 1026 N N . GLU A 1 132 ? 0.417 16.614 40.819 1.00 25.06 124 GLU A N 1
ATOM 1027 C CA . GLU A 1 132 ? -0.538 15.518 40.793 1.00 25.83 124 GLU A CA 1
ATOM 1028 C C . GLU A 1 132 ? -1.893 15.932 40.255 1.00 24.34 124 GLU A C 1
ATOM 1029 O O . GLU A 1 132 ? -2.593 15.138 39.650 1.00 26.87 124 GLU A O 1
ATOM 1035 N N . ASP A 1 133 ? -2.280 17.166 40.513 1.00 24.62 125 ASP A N 1
ATOM 1036 C CA . ASP A 1 133 ? -3.591 17.667 40.076 1.00 23.94 125 ASP A CA 1
ATOM 1037 C C . ASP A 1 133 ? -3.629 18.235 38.666 1.00 23.95 125 ASP A C 1
ATOM 1038 O O . ASP A 1 133 ? -4.654 18.769 38.244 1.00 24.31 125 ASP A O 1
ATOM 1043 N N . THR A 1 134 ? -2.580 18.007 37.872 1.00 23.06 126 THR A N 1
ATOM 1044 C CA . THR A 1 134 ? -2.387 18.714 36.608 1.00 23.01 126 THR A CA 1
ATOM 1045 C C . THR A 1 134 ? -2.110 17.727 35.470 1.00 22.30 126 THR A C 1
ATOM 1046 O O . THR A 1 134 ? -1.367 16.787 35.673 1.00 21.82 126 THR A O 1
ATOM 1050 N N . PHE A 1 135 ? -2.764 17.932 34.317 1.00 20.18 127 PHE A N 1
ATOM 1051 C CA . PHE A 1 135 ? -2.330 17.337 33.026 1.00 21.12 127 PHE A CA 1
ATOM 1052 C C . PHE A 1 135 ? -1.494 18.422 32.332 1.00 22.43 127 PHE A C 1
ATOM 1053 O O . PHE A 1 135 ? -1.915 19.562 32.217 1.00 21.95 127 PHE A O 1
ATOM 1061 N N . ASP A 1 136 ? -0.292 18.066 31.882 1.00 23.57 128 ASP A N 1
ATOM 1062 C CA . ASP A 1 136 ? 0.521 18.937 31.038 1.00 22.50 128 ASP A CA 1
ATOM 1063 C C . ASP A 1 136 ? 0.449 18.458 29.602 1.00 24.19 128 ASP A C 1
ATOM 1064 O O . ASP A 1 136 ? 0.898 17.349 29.265 1.00 25.00 128 ASP A O 1
ATOM 1069 N N . PHE A 1 137 ? -0.134 19.304 28.771 1.00 23.41 129 PHE A N 1
ATOM 1070 C CA . PHE A 1 137 ? -0.304 19.033 27.352 1.00 24.16 129 PHE A CA 1
ATOM 1071 C C . PHE A 1 137 ? 0.847 19.557 26.500 1.00 24.66 129 PHE A C 1
ATOM 1072 O O . PHE A 1 137 ? 0.755 19.511 25.266 1.00 25.06 129 PHE A O 1
ATOM 1080 N N . THR A 1 138 ? 1.936 20.022 27.130 1.00 24.30 130 THR A N 1
ATOM 1081 C CA . THR A 1 138 ? 2.913 20.835 26.390 1.00 26.78 130 THR A CA 1
ATOM 1082 C C . THR A 1 138 ? 4.246 20.139 26.094 1.00 26.38 130 THR A C 1
ATOM 1083 O O . THR A 1 138 ? 5.168 20.794 25.553 1.00 27.42 130 THR A O 1
ATOM 1087 N N . ARG A 1 139 ? 4.366 18.861 26.432 1.00 27.37 131 ARG A N 1
ATOM 1088 C CA . ARG A 1 139 ? 5.681 18.164 26.445 1.00 27.13 131 ARG A CA 1
ATOM 1089 C C . ARG A 1 139 ? 5.981 17.449 25.134 1.00 27.22 131 ARG A C 1
ATOM 1090 O O . ARG A 1 139 ? 5.080 16.943 24.462 1.00 25.85 131 ARG A O 1
ATOM 1098 N N . HIS A 1 140 ? 7.263 17.410 24.785 1.00 27.01 132 HIS A N 1
ATOM 1099 C CA . HIS A 1 140 ? 7.726 16.749 23.553 1.00 28.31 132 HIS A CA 1
ATOM 1100 C C . HIS A 1 140 ? 7.733 15.234 23.664 1.00 28.66 132 HIS A C 1
ATOM 1101 O O . HIS A 1 140 ? 7.966 14.542 22.689 1.00 28.93 132 HIS A O 1
ATOM 1108 N N . THR A 1 141 ? 7.483 14.696 24.859 1.00 27.11 133 THR A N 1
ATOM 1109 C CA . THR A 1 141 ? 7.172 13.268 25.002 1.00 27.63 133 THR A CA 1
ATOM 1110 C C . THR A 1 141 ? 5.829 12.840 24.423 1.00 24.16 133 THR A C 1
ATOM 1111 O O . THR A 1 141 ? 5.616 11.659 24.193 1.00 24.71 133 THR A O 1
ATOM 1115 N N . THR A 1 142 ? 4.913 13.783 24.265 1.00 23.25 134 THR A N 1
ATOM 1116 C CA . THR A 1 142 ? 3.619 13.521 23.681 1.00 24.50 134 THR A CA 1
ATOM 1117 C C . THR A 1 142 ? 3.384 14.255 22.396 1.00 24.76 134 THR A C 1
ATOM 1118 O O . THR A 1 142 ? 2.561 13.798 21.575 1.00 27.12 134 THR A O 1
ATOM 1122 N N . ASN A 1 143 ? 4.058 15.378 22.179 1.00 25.29 135 ASN A N 1
ATOM 1123 C CA . ASN A 1 143 ? 3.653 16.258 21.056 1.00 24.82 135 ASN A CA 1
ATOM 1124 C C . ASN A 1 143 ? 4.689 16.271 19.956 1.00 24.94 135 ASN A C 1
ATOM 1125 O O . ASN A 1 143 ? 5.874 16.256 20.247 1.00 25.61 135 ASN A O 1
ATOM 1130 N N . ILE A 1 144 ? 4.208 16.245 18.729 1.00 24.02 136 ILE A N 1
ATOM 1131 C CA . ILE A 1 144 ? 5.041 16.602 17.538 1.00 23.62 136 ILE A CA 1
ATOM 1132 C C . ILE A 1 144 ? 4.392 17.779 16.816 1.00 24.33 136 ILE A C 1
ATOM 1133 O O . ILE A 1 144 ? 3.203 17.777 16.570 1.00 27.01 136 ILE A O 1
ATOM 1138 N N . ALA A 1 145 ? 5.195 18.743 16.382 1.00 25.27 137 ALA A N 1
ATOM 1139 C CA . ALA A 1 145 ? 4.692 19.916 15.704 1.00 25.60 137 ALA A CA 1
ATOM 1140 C C . ALA A 1 145 ? 4.363 19.681 14.219 1.00 25.61 137 ALA A C 1
ATOM 1141 O O . ALA A 1 145 ? 5.096 18.986 13.496 1.00 25.37 137 ALA A O 1
ATOM 1143 N N . VAL A 1 146 ? 3.214 20.220 13.833 1.00 25.48 138 VAL A N 1
ATOM 1144 C CA . VAL A 1 146 ? 2.725 20.255 12.473 1.00 26.29 138 VAL A CA 1
ATOM 1145 C C . VAL A 1 146 ? 3.069 21.616 11.919 1.00 26.43 138 VAL A C 1
ATOM 1146 O O . VAL A 1 146 ? 2.819 22.665 12.531 1.00 25.40 138 VAL A O 1
ATOM 1150 N N . GLU A 1 147 ? 3.687 21.609 10.753 1.00 27.43 139 GLU A N 1
ATOM 1151 C CA . GLU A 1 147 ? 4.145 22.854 10.150 1.00 28.63 139 GLU A CA 1
ATOM 1152 C C . GLU A 1 147 ? 3.546 23.031 8.783 1.00 29.12 139 GLU A C 1
ATOM 1153 O O . GLU A 1 147 ? 3.199 22.070 8.155 1.00 29.73 139 GLU A O 1
ATOM 1159 N N . LYS A 1 148 ? 3.465 24.280 8.322 1.00 30.19 140 LYS A N 1
ATOM 1160 C CA . LYS A 1 148 ? 3.018 24.578 6.986 1.00 31.75 140 LYS A CA 1
ATOM 1161 C C . LYS A 1 148 ? 4.003 25.591 6.418 1.00 31.23 140 LYS A C 1
ATOM 1162 O O . LYS A 1 148 ? 4.592 26.385 7.138 1.00 30.31 140 LYS A O 1
ATOM 1168 N N . PHE A 1 149 ? 4.189 25.502 5.125 1.00 33.02 141 PHE A N 1
ATOM 1169 C CA . PHE A 1 149 ? 5.054 26.405 4.404 1.00 34.10 141 PHE A CA 1
ATOM 1170 C C . PHE A 1 149 ? 4.115 27.488 3.817 1.00 34.32 141 PHE A C 1
ATOM 1171 O O . PHE A 1 149 ? 3.272 27.181 2.980 1.00 35.10 141 PHE A O 1
ATOM 1179 N N . GLU A 1 150 ? 4.209 28.722 4.326 1.00 33.54 142 GLU A N 1
ATOM 1180 C CA . GLU A 1 150 ? 3.325 29.825 3.982 1.00 33.56 142 GLU A CA 1
ATOM 1181 C C . GLU A 1 150 ? 4.198 31.031 3.587 1.00 33.16 142 GLU A C 1
ATOM 1182 O O . GLU A 1 150 ? 5.110 31.398 4.327 1.00 31.82 142 GLU A O 1
ATOM 1188 N N . ASN A 1 151 ? 3.927 31.638 2.424 1.00 32.12 143 ASN A N 1
ATOM 1189 C CA . ASN A 1 151 ? 4.689 32.814 1.980 1.00 31.64 143 ASN A CA 1
ATOM 1190 C C . ASN A 1 151 ? 6.213 32.601 2.091 1.00 30.93 143 ASN A C 1
ATOM 1191 O O . ASN A 1 151 ? 6.943 33.484 2.503 1.00 31.92 143 ASN A O 1
ATOM 1196 N N . GLY A 1 152 ? 6.694 31.434 1.703 1.00 30.13 144 GLY A N 1
ATOM 1197 C CA . GLY A 1 152 ? 8.133 31.211 1.591 1.00 29.71 144 GLY A CA 1
ATOM 1198 C C . GLY A 1 152 ? 8.884 30.663 2.786 1.00 29.84 144 GLY A C 1
ATOM 1199 O O . GLY A 1 152 ? 10.088 30.443 2.708 1.00 30.07 144 GLY A O 1
ATOM 1200 N N . SER A 1 153 ? 8.194 30.409 3.891 1.00 28.98 145 SER A N 1
ATOM 1201 C CA A SER A 1 153 ? 8.846 29.843 5.073 0.50 28.84 145 SER A CA 1
ATOM 1202 C CA B SER A 1 153 ? 8.848 29.839 5.071 0.50 28.76 145 SER A CA 1
ATOM 1203 C C . SER A 1 153 ? 7.908 28.923 5.834 1.00 28.17 145 SER A C 1
ATOM 1204 O O . SER A 1 153 ? 6.702 29.014 5.695 1.00 27.08 145 SER A O 1
ATOM 1209 N N . TRP A 1 154 ? 8.514 28.087 6.653 1.00 28.58 146 TRP A N 1
ATOM 1210 C CA . TRP A 1 154 ? 7.824 27.124 7.501 1.00 27.60 146 TRP A CA 1
ATOM 1211 C C . TRP A 1 154 ? 7.384 27.728 8.812 1.00 27.79 146 TRP A C 1
ATOM 1212 O O . TRP A 1 154 ? 8.104 28.476 9.449 1.00 26.86 146 TRP A O 1
ATOM 1223 N N . LYS A 1 155 ? 6.182 27.383 9.225 1.00 27.99 147 LYS A N 1
ATOM 1224 C CA . LYS A 1 155 ? 5.746 27.780 10.511 1.00 28.76 147 LYS A CA 1
ATOM 1225 C C . LYS A 1 155 ? 4.931 26.690 11.131 1.00 28.08 147 LYS A C 1
ATOM 1226 O O . LYS A 1 155 ? 4.252 25.933 10.433 1.00 26.30 147 LYS A O 1
ATOM 1229 N N . VAL A 1 156 ? 5.019 26.636 12.458 1.00 28.15 148 VAL A N 1
ATOM 1230 C CA . VAL A 1 156 ? 4.244 25.709 13.266 1.00 29.17 148 VAL A CA 1
ATOM 1231 C C . VAL A 1 156 ? 2.804 26.198 13.328 1.00 29.16 148 VAL A C 1
ATOM 1232 O O . VAL A 1 156 ? 2.543 27.362 13.588 1.00 28.63 148 VAL A O 1
ATOM 1236 N N . THR A 1 157 ? 1.890 25.281 13.043 1.00 29.83 149 THR A N 1
ATOM 1237 C CA . THR A 1 157 ? 0.470 25.534 12.996 1.00 30.31 149 THR A CA 1
ATOM 1238 C C . THR A 1 157 ? -0.357 24.698 13.989 1.00 29.33 149 THR A C 1
ATOM 1239 O O . THR A 1 157 ? -1.454 25.102 14.377 1.00 29.37 149 THR A O 1
ATOM 1243 N N . ASN A 1 158 ? 0.173 23.569 14.432 1.00 29.23 150 ASN A N 1
ATOM 1244 C CA . ASN A 1 158 ? -0.579 22.692 15.329 1.00 28.60 150 ASN A CA 1
ATOM 1245 C C . ASN A 1 158 ? 0.319 21.640 15.913 1.00 27.54 150 ASN A C 1
ATOM 1246 O O . ASN A 1 158 ? 1.530 21.678 15.707 1.00 24.64 150 ASN A O 1
ATOM 1251 N N . ILE A 1 159 ? -0.261 20.751 16.720 1.00 27.10 151 ILE A N 1
ATOM 1252 C CA . ILE A 1 159 ? 0.476 19.585 17.163 1.00 26.84 151 ILE A CA 1
ATOM 1253 C C . ILE A 1 159 ? -0.321 18.353 16.888 1.00 25.40 151 ILE A C 1
ATOM 1254 O O . ILE A 1 159 ? -1.546 18.424 16.773 1.00 25.57 151 ILE A O 1
ATOM 1259 N N . ILE A 1 160 ? 0.371 17.229 16.734 1.00 23.71 152 ILE A N 1
ATOM 1260 C CA . ILE A 1 160 ? -0.249 15.899 16.878 1.00 25.28 152 ILE A CA 1
ATOM 1261 C C . ILE A 1 160 ? 0.285 15.198 18.117 1.00 25.21 152 ILE A C 1
ATOM 1262 O O . ILE A 1 160 ? 1.357 15.550 18.647 1.00 24.12 152 ILE A O 1
ATOM 1267 N N . THR A 1 161 ? -0.479 14.218 18.608 1.00 25.73 153 THR A N 1
ATOM 1268 C CA . THR A 1 161 ? -0.049 13.405 19.730 1.00 23.95 153 THR A CA 1
ATOM 1269 C C . THR A 1 161 ? 0.033 11.947 19.333 1.00 25.15 153 THR A C 1
ATOM 1270 O O . THR A 1 161 ? -0.849 11.159 19.610 1.00 26.14 153 THR A O 1
ATOM 1274 N N . PRO A 1 162 ? 1.097 11.563 18.629 1.00 25.61 154 PRO A N 1
ATOM 1275 C CA . PRO A 1 162 ? 1.206 10.229 18.126 1.00 26.40 154 PRO A CA 1
ATOM 1276 C C . PRO A 1 162 ? 1.646 9.225 19.192 1.00 26.39 154 PRO A C 1
ATOM 1277 O O . PRO A 1 162 ? 2.085 9.596 20.301 1.00 26.49 154 PRO A O 1
ATOM 1281 N N . SER A 1 163 ? 1.543 7.948 18.802 1.00 27.01 155 SER A N 1
ATOM 1282 C CA . SER A 1 163 ? 2.100 6.859 19.545 1.00 24.65 155 SER A CA 1
ATOM 1283 C C . SER A 1 163 ? 3.469 6.432 19.004 1.00 25.16 155 SER A C 1
ATOM 1284 O O . SER A 1 163 ? 4.421 6.234 19.725 1.00 24.23 155 SER A O 1
ATOM 1287 N N . VAL A 1 164 ? 3.542 6.266 17.696 1.00 23.32 156 VAL A N 1
ATOM 1288 C CA . VAL A 1 164 ? 4.735 5.725 17.073 1.00 24.68 156 VAL A CA 1
ATOM 1289 C C . VAL A 1 164 ? 5.021 6.510 15.799 1.00 23.47 156 VAL A C 1
ATOM 1290 O O . VAL A 1 164 ? 4.109 6.760 15.052 1.00 23.75 156 VAL A O 1
ATOM 1294 N N . LEU A 1 165 ? 6.257 6.949 15.639 1.00 23.33 157 LEU A N 1
ATOM 1295 C CA . LEU A 1 165 ? 6.794 7.484 14.372 1.00 24.05 157 LEU A CA 1
ATOM 1296 C C . LEU A 1 165 ? 7.768 6.466 13.795 1.00 23.58 157 LEU A C 1
ATOM 1297 O O . LEU A 1 165 ? 8.699 6.001 14.515 1.00 25.24 157 LEU A O 1
ATOM 1302 N N . ILE A 1 166 ? 7.564 6.145 12.522 1.00 23.28 158 ILE A N 1
ATOM 1303 C CA . ILE A 1 166 ? 8.382 5.128 11.825 1.00 21.62 158 ILE A CA 1
ATOM 1304 C C . ILE A 1 166 ? 9.219 5.797 10.771 1.00 23.32 158 ILE A C 1
ATOM 1305 O O . ILE A 1 166 ? 8.722 6.138 9.715 1.00 24.69 158 ILE A O 1
ATOM 1310 N N . PHE A 1 167 ? 10.502 6.000 11.101 1.00 22.13 159 PHE A N 1
ATOM 1311 C CA . PHE A 1 167 ? 11.468 6.537 10.173 1.00 22.33 159 PHE A CA 1
ATOM 1312 C C . PHE A 1 167 ? 12.086 5.431 9.349 1.00 21.86 159 PHE A C 1
ATOM 1313 O O . PHE A 1 167 ? 11.999 4.285 9.654 1.00 22.69 159 PHE A O 1
ATOM 1321 N N . GLY A 1 168 ? 12.777 5.837 8.291 1.00 22.09 160 GLY A N 1
ATOM 1322 C CA . GLY A 1 168 ? 13.712 4.998 7.634 1.00 22.49 160 GLY A CA 1
ATOM 1323 C C . GLY A 1 168 ? 15.012 4.886 8.433 1.00 23.89 160 GLY A C 1
ATOM 1324 O O . GLY A 1 168 ? 15.101 5.264 9.564 1.00 23.51 160 GLY A O 1
ATOM 1325 N N . PRO A 1 169 ? 16.022 4.264 7.847 1.00 23.45 161 PRO A N 1
ATOM 1326 C CA . PRO A 1 169 ? 17.102 3.838 8.731 1.00 23.91 161 PRO A CA 1
ATOM 1327 C C . PRO A 1 169 ? 18.125 4.845 9.258 1.00 23.09 161 PRO A C 1
ATOM 1328 O O . PRO A 1 169 ? 18.331 5.918 8.720 1.00 21.85 161 PRO A O 1
ATOM 1332 N N . LEU A 1 170 ? 18.816 4.395 10.308 1.00 24.69 162 LEU A N 1
ATOM 1333 C CA . LEU A 1 170 ? 20.027 5.010 10.774 1.00 24.96 162 LEU A CA 1
ATOM 1334 C C . LEU A 1 170 ? 21.148 4.893 9.730 1.00 24.92 162 LEU A C 1
ATOM 1335 O O . LEU A 1 170 ? 20.974 4.213 8.726 1.00 26.87 162 LEU A O 1
ATOM 1340 N N . PRO A 1 171 ? 22.333 5.490 10.004 1.00 24.71 163 PRO A N 1
ATOM 1341 C CA . PRO A 1 171 ? 23.472 5.296 9.075 1.00 24.99 163 PRO A CA 1
ATOM 1342 C C . PRO A 1 171 ? 23.748 3.801 8.801 1.00 24.32 163 PRO A C 1
ATOM 1343 O O . PRO A 1 171 ? 23.956 3.412 7.643 1.00 24.76 163 PRO A O 1
ATOM 1347 N N . ASN A 1 172 ? 23.690 2.975 9.856 1.00 26.17 164 ASN A N 1
ATOM 1348 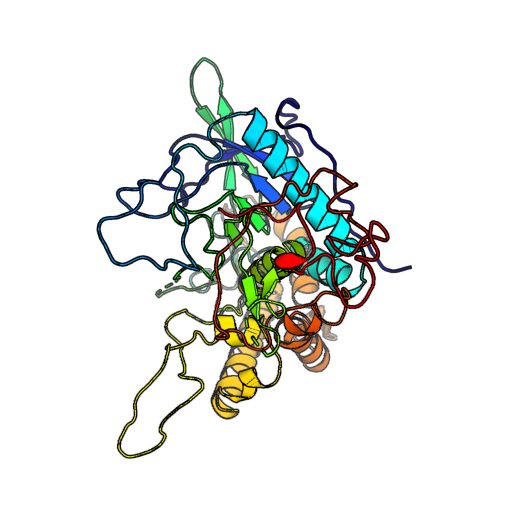C CA . ASN A 1 172 ? 23.750 1.537 9.738 1.00 26.60 164 ASN A CA 1
ATOM 1349 C C . ASN A 1 172 ? 22.341 1.060 9.393 1.00 25.23 164 ASN A C 1
ATOM 1350 O O . ASN A 1 172 ? 21.463 0.967 10.274 1.00 28.64 164 ASN A O 1
ATOM 1355 N N . ILE A 1 173 ? 22.164 0.732 8.125 1.00 25.30 165 ILE A N 1
ATOM 1356 C CA . ILE A 1 173 ? 20.780 0.399 7.622 1.00 25.10 165 ILE A CA 1
ATOM 1357 C C . ILE A 1 173 ? 20.242 -0.902 8.254 1.00 26.19 165 ILE A C 1
ATOM 1358 O O . ILE A 1 173 ? 19.000 -1.137 8.341 1.00 27.82 165 ILE A O 1
ATOM 1363 N N . LEU A 1 174 ? 21.138 -1.727 8.782 1.00 27.23 166 LEU A N 1
ATOM 1364 C CA . LEU A 1 174 ? 20.726 -3.007 9.440 1.00 28.66 166 LEU A CA 1
ATOM 1365 C C . LEU A 1 174 ? 20.372 -2.970 10.906 1.00 30.80 166 LEU A C 1
ATOM 1366 O O . LEU A 1 174 ? 19.844 -3.984 11.485 1.00 32.99 166 LEU A O 1
ATOM 1371 N N A ASP A 1 175 ? 20.567 -1.801 11.508 0.50 30.49 167 ASP A N 1
ATOM 1372 N N B ASP A 1 175 ? 20.604 -1.828 11.530 0.50 28.76 167 ASP A N 1
ATOM 1373 C CA A ASP A 1 175 ? 20.461 -1.615 12.953 0.50 30.65 167 ASP A CA 1
ATOM 1374 C CA B ASP A 1 175 ? 20.247 -1.678 12.919 0.50 27.69 167 ASP A CA 1
ATOM 1375 C C A ASP A 1 175 ? 19.026 -1.321 13.434 0.50 31.01 167 ASP A C 1
ATOM 1376 C C B ASP A 1 175 ? 18.775 -1.249 13.050 0.50 27.50 167 ASP A C 1
ATOM 1377 O O A ASP A 1 175 ? 18.539 -0.197 13.310 0.50 30.66 167 ASP A O 1
ATOM 1378 O O B ASP A 1 175 ? 18.476 -0.138 13.480 0.50 27.16 167 ASP A O 1
ATOM 1387 N N A TYR A 1 176 ? 18.366 -2.339 13.983 0.50 31.86 168 TYR A N 1
ATOM 1388 N N B TYR A 1 176 ? 17.866 -2.138 12.644 0.50 27.76 168 TYR A N 1
ATOM 1389 C CA A TYR A 1 176 ? 17.012 -2.191 14.524 0.50 33.11 168 TYR A CA 1
ATOM 1390 C CA B TYR A 1 176 ? 16.435 -1.915 12.829 0.50 28.03 168 TYR A CA 1
ATOM 1391 C C A TYR A 1 176 ? 17.030 -2.104 16.060 0.50 33.16 168 TYR A C 1
ATOM 1392 C C B TYR A 1 176 ? 16.348 -1.527 14.310 0.50 27.30 168 TYR A C 1
ATOM 1393 O O A TYR A 1 176 ? 16.014 -1.775 16.682 0.50 33.31 168 TYR A O 1
ATOM 1394 O O B TYR A 1 176 ? 16.878 -2.240 15.169 0.50 26.53 168 TYR A O 1
ATOM 1411 N N A THR A 1 177 ? 18.169 -2.411 16.677 0.50 33.26 169 THR A N 1
ATOM 1412 N N B THR A 1 177 ? 15.763 -0.381 14.641 0.50 27.13 169 THR A N 1
ATOM 1413 C CA A THR A 1 177 ? 18.255 -2.421 18.139 0.50 33.51 169 THR A CA 1
ATOM 1414 C CA B THR A 1 177 ? 15.958 0.123 16.007 0.50 26.61 169 THR A CA 1
ATOM 1415 C C A THR A 1 177 ? 17.628 -1.189 18.787 0.50 33.41 169 THR A C 1
ATOM 1416 C C B THR A 1 177 ? 14.820 0.993 16.514 0.50 26.44 169 THR A C 1
ATOM 1417 O O A THR A 1 177 ? 17.523 -0.119 18.185 0.50 32.62 169 THR A O 1
ATOM 1418 O O B THR A 1 177 ? 14.128 1.603 15.741 0.50 21.55 169 THR A O 1
ATOM 1425 N N A ALA A 1 178 ? 17.199 -1.365 20.030 0.50 33.86 170 ALA A N 1
ATOM 1426 N N B ALA A 1 178 ? 14.673 1.016 17.836 0.50 27.72 170 ALA A N 1
ATOM 1427 C CA A ALA A 1 178 ? 16.696 -0.254 20.838 0.50 34.26 170 ALA A CA 1
ATOM 1428 C CA B ALA A 1 178 ? 13.624 1.758 18.497 0.50 29.50 170 ALA A CA 1
ATOM 1429 C C A ALA A 1 178 ? 17.756 0.860 20.981 0.50 34.65 170 ALA A C 1
ATOM 1430 C C B ALA A 1 178 ? 14.174 2.847 19.439 0.50 30.73 170 ALA A C 1
ATOM 1431 O O A ALA A 1 178 ? 18.920 0.588 21.281 0.50 34.67 170 ALA A O 1
ATOM 1432 O O B ALA A 1 178 ? 13.522 3.249 20.412 0.50 30.79 170 ALA A O 1
ATOM 1435 N N A SER A 1 179 ? 17.343 2.105 20.758 0.50 35.16 171 SER A N 1
ATO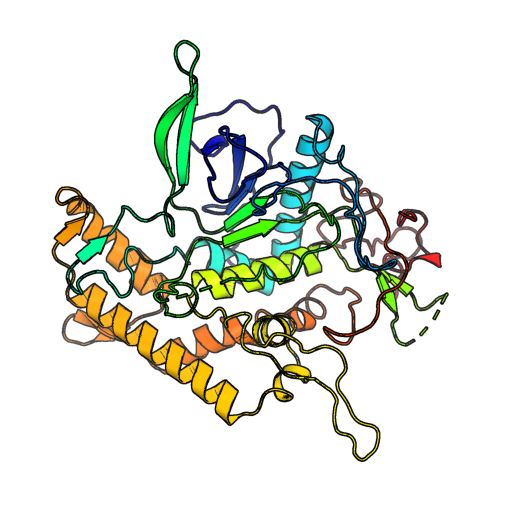M 1436 N N B SER A 1 179 ? 15.356 3.370 19.146 0.50 31.94 171 SER A N 1
ATOM 1437 C CA A SER A 1 179 ? 18.234 3.276 20.895 0.50 35.63 171 SER A CA 1
ATOM 1438 C CA B SER A 1 179 ? 15.948 4.380 20.037 0.50 33.49 171 SER A CA 1
ATOM 1439 C C A SER A 1 179 ? 18.711 3.455 22.331 0.50 35.72 171 SER A C 1
ATOM 1440 C C B SER A 1 179 ? 16.714 3.663 21.146 0.50 35.08 171 SER A C 1
ATOM 1441 O O A SER A 1 179 ? 17.935 3.259 23.267 0.50 34.71 171 SER A O 1
ATOM 1442 O O B SER A 1 179 ? 16.830 4.158 22.278 0.50 35.98 171 SER A O 1
ATOM 1447 N N A LEU A 1 180 ? 19.983 3.829 22.516 0.50 35.72 172 LEU A N 1
ATOM 1448 N N B LEU A 1 180 ? 17.259 2.501 20.817 0.50 36.61 172 LEU A N 1
ATOM 1449 C CA A LEU A 1 180 ? 20.528 4.017 23.879 0.50 36.15 172 LEU A CA 1
ATOM 1450 C CA B LEU A 1 180 ? 17.631 1.549 21.853 0.50 37.68 172 LEU A CA 1
ATOM 1451 C C A LEU A 1 180 ? 19.870 5.234 24.555 0.50 36.24 172 LEU A C 1
ATOM 1452 C C B LEU A 1 180 ? 18.933 1.868 22.581 0.50 38.71 172 LEU A C 1
ATOM 1453 O O A LEU A 1 180 ? 20.269 6.376 24.318 0.50 36.37 172 LEU A O 1
ATOM 1454 O O B LEU A 1 180 ? 19.655 0.977 23.054 0.50 39.36 172 LEU A O 1
ATOM 1463 N N A THR A 1 181 ? 18.869 5.001 25.402 0.50 36.62 173 THR A N 1
ATOM 1464 N N B THR A 1 181 ? 19.207 3.168 22.659 0.50 39.82 173 THR A N 1
ATOM 1465 C CA A THR A 1 181 ? 18.125 6.113 25.999 0.50 36.68 173 THR A CA 1
ATOM 1466 C CA B THR A 1 181 ? 20.028 3.740 23.733 0.50 40.01 173 THR A CA 1
ATOM 1467 C C A THR A 1 181 ? 18.893 7.433 25.847 0.50 36.64 173 THR A C 1
ATOM 1468 C C B THR A 1 181 ? 19.321 4.994 24.273 0.50 40.04 173 THR A C 1
ATOM 1469 O O A THR A 1 181 ? 19.686 7.821 26.715 0.50 36.79 173 THR A O 1
ATOM 1470 O O B THR A 1 181 ? 18.448 5.575 23.610 0.50 39.74 173 THR A O 1
ATOM 1477 N N B LEU A 1 182 ? 19.694 5.392 25.487 0.50 40.22 174 LEU A N 1
ATOM 1478 C CA B LEU A 1 182 ? 19.129 6.583 26.120 0.50 40.13 174 LEU A CA 1
ATOM 1479 C C B LEU A 1 182 ? 20.136 7.253 27.055 0.50 40.09 174 LEU A C 1
ATOM 1480 O O B LEU A 1 182 ? 20.781 6.589 27.868 0.50 40.21 174 LEU A O 1
ATOM 1481 N N . GLN A 1 186 ? 17.188 10.864 36.394 0.50 25.35 178 GLN A N 1
ATOM 1482 C CA . GLN A 1 186 ? 16.774 12.240 36.125 0.50 25.37 178 GLN A CA 1
ATOM 1483 C C . GLN A 1 186 ? 15.239 12.321 36.067 0.50 25.32 178 GLN A C 1
ATOM 1484 O O . GLN A 1 186 ? 14.582 12.359 37.112 0.50 25.47 178 GLN A O 1
ATOM 1486 N N . SER A 1 187 ? 14.700 12.408 34.848 0.50 24.37 179 SER A N 1
ATOM 1487 C CA . SER A 1 187 ? 13.304 12.057 34.548 0.50 24.30 179 SER A CA 1
ATOM 1488 C C . SER A 1 187 ? 13.312 11.120 33.366 0.50 24.54 179 SER A C 1
ATOM 1489 O O . SER A 1 187 ? 13.824 11.455 32.295 0.50 23.70 179 SER A O 1
ATOM 1492 N N . ASN A 1 188 ? 12.705 9.957 33.553 1.00 25.30 180 ASN A N 1
ATOM 1493 C CA . ASN A 1 188 ? 12.620 8.960 32.510 1.00 25.78 180 ASN A CA 1
ATOM 1494 C C . ASN A 1 188 ? 11.200 8.461 32.358 1.00 25.24 180 ASN A C 1
ATOM 1495 O O . ASN A 1 188 ? 10.858 7.405 32.856 1.00 24.80 180 ASN A O 1
ATOM 1500 N N . PRO A 1 189 ? 10.362 9.228 31.662 1.00 24.62 181 PRO A N 1
ATOM 1501 C CA . PRO A 1 189 ? 8.975 8.785 31.566 1.00 24.74 181 PRO A CA 1
ATOM 1502 C C . PRO A 1 189 ? 8.772 7.413 30.950 1.00 24.36 181 PRO A C 1
ATOM 1503 O O . PRO A 1 189 ? 7.785 6.761 31.240 1.00 26.19 181 PRO A O 1
ATOM 1507 N N . SER A 1 190 ? 9.654 6.991 30.051 1.00 24.94 182 SER A N 1
ATOM 1508 C CA . SER A 1 190 ? 9.481 5.686 29.416 1.00 24.31 182 SER A CA 1
ATOM 1509 C C . SER A 1 190 ? 9.702 4.515 30.403 1.00 23.72 182 SER A C 1
ATOM 1510 O O . SER A 1 190 ? 9.398 3.357 30.050 1.00 24.55 182 SER A O 1
ATOM 1513 N N . PHE A 1 191 ? 10.260 4.809 31.590 1.00 22.51 183 PHE A N 1
ATOM 1514 C CA . PHE A 1 191 ? 10.483 3.815 32.642 1.00 23.18 183 PHE A CA 1
ATOM 1515 C C . PHE A 1 191 ? 9.619 4.111 33.883 1.00 22.53 183 PHE A C 1
ATOM 1516 O O . PHE A 1 191 ? 9.748 3.424 34.875 1.00 24.09 183 PHE A O 1
ATOM 1524 N N . GLU A 1 192 ? 8.725 5.096 33.817 1.00 22.88 184 GLU A N 1
ATOM 1525 C CA . GLU A 1 192 ? 7.942 5.488 35.000 1.00 22.67 184 GLU A CA 1
ATOM 1526 C C . GLU A 1 192 ? 6.438 5.473 34.793 1.00 23.27 184 GLU A C 1
ATOM 1527 O O . GLU A 1 192 ? 5.709 6.243 35.451 1.00 22.76 184 GLU A O 1
ATOM 1533 N N . GLY A 1 193 ? 5.972 4.580 33.935 1.00 23.07 185 GLY A N 1
ATOM 1534 C CA . GLY A 1 193 ? 4.538 4.406 33.667 1.00 22.74 185 GLY A CA 1
ATOM 1535 C C . GLY A 1 193 ? 3.885 5.371 32.725 1.00 22.48 185 GLY A C 1
ATOM 1536 O O . GLY A 1 193 ? 2.990 4.976 31.968 1.00 21.61 185 GLY A O 1
ATOM 1537 N N . PHE A 1 194 ? 4.390 6.619 32.698 1.00 23.39 186 PHE A N 1
ATOM 1538 C CA . PHE A 1 194 ? 3.826 7.670 31.885 1.00 22.49 186 PHE A CA 1
ATOM 1539 C C . PHE A 1 194 ? 3.908 7.320 30.413 1.00 22.29 186 PHE A C 1
ATOM 1540 O O . PHE A 1 194 ? 2.935 7.452 29.678 1.00 21.29 186 PHE A O 1
ATOM 1548 N N . GLY A 1 195 ? 5.082 6.805 30.056 1.00 22.28 187 GLY A N 1
ATOM 1549 C CA . GLY A 1 195 ? 5.417 6.508 28.714 1.00 21.49 187 GLY A CA 1
ATOM 1550 C C . GLY A 1 195 ? 5.825 7.758 27.914 1.00 21.48 187 GLY A C 1
ATOM 1551 O O . GLY A 1 195 ? 5.821 8.886 28.389 1.00 21.51 187 GLY A O 1
ATOM 1552 N N . THR A 1 196 ? 6.272 7.484 26.716 1.00 20.69 188 THR A N 1
ATOM 1553 C CA . THR A 1 196 ? 6.742 8.480 25.700 1.00 21.76 188 THR A CA 1
ATOM 1554 C C . THR A 1 196 ? 6.426 7.914 24.323 1.00 21.41 188 THR A C 1
ATOM 1555 O O . THR A 1 196 ? 6.292 6.709 24.159 1.00 21.30 188 THR A O 1
ATOM 1559 N N . LEU A 1 197 ? 6.278 8.822 23.354 1.00 20.57 189 LEU A N 1
ATOM 1560 C CA . LEU A 1 197 ? 6.023 8.442 21.951 1.00 18.75 189 LEU A CA 1
ATOM 1561 C C . LEU A 1 197 ? 7.286 7.747 21.526 1.00 17.83 189 LEU A C 1
ATOM 1562 O O . LEU A 1 197 ? 8.392 8.048 22.062 1.00 18.65 189 LEU A O 1
ATOM 1567 N N . SER A 1 198 ? 7.157 6.859 20.551 1.00 20.14 190 SER A N 1
ATOM 1568 C CA . SER A 1 198 ? 8.237 6.015 20.147 1.00 18.75 190 SER A CA 1
ATOM 1569 C C . SER A 1 198 ? 8.665 6.341 18.744 1.00 18.78 190 SER A C 1
ATOM 1570 O O . SER A 1 198 ? 7.824 6.557 17.858 1.00 18.81 190 SER A O 1
ATOM 1573 N N . ILE A 1 199 ? 9.973 6.434 18.571 1.00 18.09 191 ILE A N 1
ATOM 1574 C CA . ILE A 1 199 ? 10.493 6.702 17.261 1.00 19.63 191 ILE A CA 1
ATOM 1575 C C . ILE A 1 199 ? 11.280 5.465 16.843 1.00 19.34 191 ILE A C 1
ATOM 1576 O O . ILE A 1 199 ? 12.293 5.074 17.523 1.00 21.35 191 ILE A O 1
ATOM 1581 N N . LEU A 1 200 ? 10.861 4.886 15.712 1.00 20.16 192 LEU A N 1
ATOM 1582 C CA . LEU A 1 200 ? 11.511 3.711 15.090 1.00 19.52 192 LEU A CA 1
ATOM 1583 C C . LEU A 1 200 ? 12.287 4.108 13.859 1.00 18.73 192 LEU A C 1
ATOM 1584 O O . LEU A 1 200 ? 12.016 5.093 13.246 1.00 19.16 192 LEU A O 1
ATOM 1589 N N . LYS A 1 201 ? 13.313 3.317 13.582 1.00 20.60 193 LYS A N 1
ATOM 1590 C CA . LYS A 1 201 ? 14.163 3.488 12.422 1.00 20.77 193 LYS A CA 1
ATOM 1591 C C . LYS A 1 201 ? 14.378 2.114 11.768 1.00 22.50 193 LYS A C 1
ATOM 1592 O O . LYS A 1 201 ? 15.010 1.194 12.332 1.00 22.06 193 LYS A O 1
ATOM 1598 N N . VAL A 1 202 ? 13.696 1.913 10.654 1.00 22.28 194 VAL A N 1
ATOM 1599 C CA . VAL A 1 202 ? 13.651 0.624 10.035 1.00 23.54 194 VAL A CA 1
ATOM 1600 C C . VAL A 1 202 ? 13.888 0.665 8.533 1.00 22.84 194 VAL A C 1
ATOM 1601 O O . VAL A 1 202 ? 13.927 1.723 7.911 1.00 22.79 194 VAL A O 1
ATOM 1605 N N . ALA A 1 203 ? 14.052 -0.519 7.958 1.00 23.27 195 ALA A N 1
ATOM 1606 C CA . ALA A 1 203 ? 14.506 -0.642 6.551 1.00 23.74 195 ALA A CA 1
ATOM 1607 C C . ALA A 1 203 ? 14.067 -1.993 6.070 1.00 23.30 195 ALA A C 1
ATOM 1608 O O . ALA A 1 203 ? 14.779 -2.958 6.151 1.00 24.84 195 ALA A O 1
ATOM 1610 N N . PRO A 1 204 ? 12.804 -2.084 5.650 1.00 25.03 196 PRO A N 1
ATOM 1611 C CA . PRO A 1 204 ? 12.235 -3.395 5.469 1.00 26.03 196 PRO A CA 1
ATOM 1612 C C . PRO A 1 204 ? 12.752 -4.241 4.350 1.00 26.39 196 PRO A C 1
ATOM 1613 O O . PRO A 1 204 ? 12.514 -5.441 4.390 1.00 29.69 196 PRO A O 1
ATOM 1617 N N . GLU A 1 205 ? 13.520 -3.698 3.398 1.00 24.61 197 GLU A N 1
ATOM 1618 C CA . GLU A 1 205 ? 14.113 -4.521 2.327 1.00 25.07 197 GLU A CA 1
ATOM 1619 C C . GLU A 1 205 ? 15.501 -5.096 2.611 1.00 24.33 197 GLU A C 1
ATOM 1620 O O . GLU A 1 205 ? 16.043 -5.878 1.806 1.00 24.00 197 GLU A O 1
ATOM 1626 N N . PHE A 1 206 ? 16.078 -4.641 3.713 1.00 22.17 198 PHE A N 1
ATOM 1627 C CA . PHE A 1 206 ? 17.410 -4.990 4.172 1.00 22.74 198 PHE A CA 1
ATOM 1628 C C . PHE A 1 206 ? 17.309 -5.941 5.340 1.00 23.62 198 PHE A C 1
ATOM 1629 O O . PHE A 1 206 ? 16.818 -5.550 6.428 1.00 25.71 198 PHE A O 1
ATOM 1637 N N . LEU A 1 207 ? 17.809 -7.155 5.150 1.00 23.65 199 LEU A N 1
ATOM 1638 C CA . LEU A 1 207 ? 17.473 -8.264 6.030 1.00 24.74 199 LEU A CA 1
ATOM 1639 C C . LEU A 1 207 ? 18.740 -8.925 6.565 1.00 24.82 199 LEU A C 1
ATOM 1640 O O . LEU A 1 207 ? 19.680 -9.277 5.805 1.00 26.12 199 LEU A O 1
ATOM 1645 N N . LEU A 1 208 ? 18.718 -9.127 7.867 1.00 24.55 200 LEU A N 1
ATOM 1646 C CA . LEU A 1 208 ? 19.714 -9.961 8.537 1.00 24.42 200 LEU A CA 1
ATOM 1647 C C . LEU A 1 208 ? 19.405 -11.444 8.315 1.00 24.50 200 LEU A C 1
ATOM 1648 O O . LEU A 1 208 ? 18.270 -11.871 7.963 1.00 24.41 200 LEU A O 1
ATOM 1653 N N . THR A 1 209 ? 20.457 -12.234 8.484 1.00 23.65 201 THR A N 1
ATOM 1654 C CA . THR A 1 209 ? 20.409 -13.653 8.282 1.00 24.31 201 THR A CA 1
ATOM 1655 C C . THR A 1 209 ? 20.941 -14.398 9.498 1.00 24.88 201 THR A C 1
ATOM 1656 O O . THR A 1 209 ? 21.709 -13.866 10.260 1.00 23.67 201 THR A O 1
ATOM 1660 N N . PHE A 1 210 ? 20.541 -15.647 9.638 1.00 25.13 202 PHE A N 1
ATOM 1661 C CA . PHE A 1 210 ? 20.891 -16.477 10.787 1.00 24.67 202 PHE A CA 1
ATOM 1662 C C . PHE A 1 210 ? 20.940 -17.920 10.340 1.00 25.12 202 PHE A C 1
ATOM 1663 O O . PHE A 1 210 ? 20.510 -18.230 9.242 1.00 23.64 202 PHE A O 1
ATOM 1671 N N . SER A 1 211 ? 21.426 -18.806 11.199 1.00 26.19 203 SER A N 1
ATOM 1672 C CA . SER A 1 211 ? 21.476 -20.223 10.876 1.00 27.58 203 SER A CA 1
ATOM 1673 C C . SER A 1 211 ? 20.606 -21.072 11.807 1.00 28.93 203 SER A C 1
ATOM 1674 O O . SER A 1 211 ? 20.592 -20.858 13.029 1.00 29.06 203 SER A O 1
ATOM 1677 N N . ASP A 1 212 ? 19.951 -22.089 11.258 1.00 31.66 204 ASP A N 1
ATOM 1678 C CA . ASP A 1 212 ? 19.093 -22.945 12.099 1.00 34.79 204 ASP A CA 1
ATOM 1679 C C . ASP A 1 212 ? 19.837 -24.112 12.770 1.00 36.35 204 ASP A C 1
ATOM 1680 O O . ASP A 1 212 ? 19.203 -25.038 13.276 1.00 37.40 204 ASP A O 1
ATOM 1685 N N . VAL A 1 213 ? 21.173 -24.077 12.784 1.00 38.53 205 VAL A N 1
ATOM 1686 C CA . VAL A 1 213 ? 21.977 -25.201 13.325 1.00 39.57 205 VAL A CA 1
ATOM 1687 C C . VAL A 1 213 ? 22.015 -25.304 14.864 1.00 40.30 205 VAL A C 1
ATOM 1688 O O . VAL A 1 213 ? 22.351 -26.380 15.421 1.00 41.35 205 VAL A O 1
ATOM 1692 N N . GLY A 1 223 ? 26.053 -24.002 4.912 1.00 39.64 215 GLY A N 1
ATOM 1693 C CA . GLY A 1 223 ? 25.504 -23.024 3.955 1.00 39.45 215 GLY A CA 1
ATOM 1694 C C . GLY A 1 223 ? 24.005 -23.149 3.714 1.00 38.95 215 GLY A C 1
ATOM 1695 O O . GLY A 1 223 ? 23.283 -22.143 3.586 1.00 39.31 215 GLY A O 1
ATOM 1696 N N . LYS A 1 224 ? 23.534 -24.387 3.639 1.00 38.24 216 LYS A N 1
ATOM 1697 C CA . LYS A 1 224 ? 22.105 -24.681 3.464 1.00 36.77 216 LYS A CA 1
ATOM 1698 C C . LYS A 1 224 ? 21.244 -24.308 4.685 1.00 35.91 216 LYS A C 1
ATOM 1699 O O . LYS A 1 224 ? 20.022 -24.320 4.605 1.00 37.07 216 LYS A O 1
ATOM 1702 N N . SER A 1 225 ? 21.871 -24.005 5.817 1.00 33.34 217 SER A N 1
ATOM 1703 C CA . SER A 1 225 ? 21.131 -23.736 7.041 1.00 31.70 217 SER A CA 1
ATOM 1704 C C . SER A 1 225 ? 20.901 -22.236 7.245 1.00 28.62 217 SER A C 1
ATOM 1705 O O . SER A 1 225 ? 20.477 -21.849 8.319 1.00 26.71 217 SER A O 1
ATOM 1708 N N . ILE A 1 226 ? 21.188 -21.408 6.237 1.00 26.32 218 ILE A N 1
ATOM 1709 C CA . ILE A 1 226 ? 21.104 -19.930 6.415 1.00 25.09 218 ILE A CA 1
ATOM 1710 C C . ILE A 1 226 ? 19.806 -19.343 5.833 1.00 24.51 218 ILE A C 1
ATOM 1711 O O . ILE A 1 226 ? 19.469 -19.563 4.683 1.00 23.90 218 ILE A O 1
ATOM 1716 N N . PHE A 1 227 ? 19.125 -18.558 6.686 1.00 22.87 219 PHE A N 1
ATOM 1717 C CA . PHE A 1 227 ? 17.810 -18.010 6.440 1.00 23.40 219 PHE A CA 1
ATOM 1718 C C . PHE A 1 227 ? 17.778 -16.518 6.794 1.00 22.92 219 PHE A C 1
ATOM 1719 O O . PHE A 1 227 ? 18.570 -16.034 7.661 1.00 23.75 219 PHE A O 1
ATOM 1727 N N . CYS A 1 228 ? 16.891 -15.800 6.121 1.00 24.05 220 CYS A N 1
ATOM 1728 C CA . CYS A 1 228 ? 16.686 -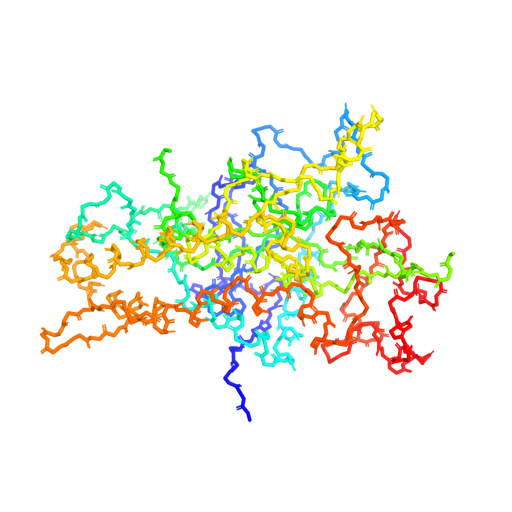14.378 6.372 1.00 24.61 220 CYS A CA 1
ATOM 1729 C C . CYS A 1 228 ? 15.589 -14.206 7.378 1.00 24.09 220 CYS A C 1
ATOM 1730 O O . CYS A 1 228 ? 14.670 -14.992 7.444 1.00 25.02 220 CYS A O 1
ATOM 1733 N N . MET A 1 229 ? 15.732 -13.145 8.125 1.00 26.17 221 MET A N 1
ATOM 1734 C CA . MET A 1 229 ? 14.709 -12.702 9.045 1.00 25.76 221 MET A CA 1
ATOM 1735 C C . MET A 1 229 ? 13.545 -12.148 8.215 1.00 26.25 221 MET A C 1
ATOM 1736 O O . MET A 1 229 ? 13.751 -11.366 7.305 1.00 26.76 221 MET A O 1
ATOM 1741 N N . ASP A 1 230 ? 12.306 -12.515 8.550 1.00 21.07 222 ASP A N 1
ATOM 1742 C CA . ASP A 1 230 ? 11.161 -11.924 7.852 1.00 21.35 222 ASP A CA 1
ATOM 1743 C C . ASP A 1 230 ? 11.036 -10.487 8.368 1.00 21.40 222 ASP A C 1
ATOM 1744 O O . ASP A 1 230 ? 10.962 -10.278 9.595 1.00 23.50 222 ASP A O 1
ATOM 1749 N N . PRO A 1 231 ? 10.989 -9.483 7.465 1.00 22.27 223 PRO A N 1
ATOM 1750 C CA . PRO A 1 231 ? 10.910 -8.127 7.926 1.00 21.65 223 PRO A CA 1
ATOM 1751 C C . PRO A 1 231 ? 9.717 -7.818 8.846 1.00 22.78 223 PRO A C 1
ATOM 1752 O O . PRO A 1 231 ? 9.808 -6.883 9.581 1.00 22.72 223 PRO A O 1
ATOM 1756 N N . VAL A 1 232 ? 8.613 -8.587 8.752 1.00 21.90 224 VAL A N 1
ATOM 1757 C CA . VAL A 1 232 ? 7.515 -8.363 9.691 1.00 21.98 224 VAL A CA 1
ATOM 1758 C C . VAL A 1 232 ? 7.931 -8.668 11.127 1.00 22.00 224 VAL A C 1
ATOM 1759 O O . VAL A 1 232 ? 7.497 -7.968 12.078 1.00 22.58 224 VAL A O 1
ATOM 1763 N N . ILE A 1 233 ? 8.814 -9.644 11.304 1.00 23.81 225 ILE A N 1
ATOM 1764 C CA . ILE A 1 233 ? 9.321 -10.013 12.643 1.00 24.83 225 ILE A CA 1
ATOM 1765 C C . ILE A 1 233 ? 10.213 -8.907 13.163 1.00 24.26 225 ILE A C 1
ATOM 1766 O O . ILE A 1 233 ? 10.084 -8.450 14.315 1.00 24.41 225 ILE A O 1
ATOM 1771 N N . ALA A 1 234 ? 11.079 -8.391 12.319 1.00 24.61 226 ALA A N 1
ATOM 1772 C CA . ALA A 1 234 ? 11.924 -7.261 12.701 1.00 23.57 226 ALA A CA 1
ATOM 1773 C C . ALA A 1 234 ? 11.071 -6.049 13.089 1.00 23.78 226 ALA A C 1
ATOM 1774 O O . ALA A 1 234 ? 11.315 -5.395 14.091 1.00 24.32 226 ALA A O 1
ATOM 1776 N N . LEU A 1 235 ? 10.049 -5.744 12.286 1.00 22.83 227 LEU A N 1
ATOM 1777 C CA . LEU A 1 235 ? 9.199 -4.613 12.569 1.00 22.09 227 LEU A CA 1
ATOM 1778 C C . LEU A 1 235 ? 8.482 -4.800 13.900 1.00 22.27 227 LEU A C 1
ATOM 1779 O O . LEU A 1 235 ? 8.447 -3.891 14.763 1.00 22.39 227 LEU A O 1
ATOM 1784 N N . MET A 1 236 ? 7.914 -5.989 14.069 1.00 21.68 228 MET A N 1
ATOM 1785 C CA . MET A 1 236 ? 7.190 -6.314 15.298 1.00 22.18 228 MET A CA 1
ATOM 1786 C C . MET A 1 236 ? 8.108 -6.253 16.519 1.00 22.76 228 MET A C 1
ATOM 1787 O O . MET A 1 236 ? 7.656 -5.794 17.609 1.00 23.32 228 MET A O 1
ATOM 1792 N N . HIS A 1 237 ? 9.358 -6.661 16.385 1.00 23.23 229 HIS A N 1
ATOM 1793 C CA . HIS A 1 237 ? 10.338 -6.515 17.483 1.00 23.98 229 HIS A CA 1
ATOM 1794 C C . HIS A 1 237 ? 10.453 -5.035 17.877 1.00 23.00 229 HIS A C 1
ATOM 1795 O O . HIS A 1 237 ? 10.269 -4.656 19.041 1.00 24.14 229 HIS A O 1
ATOM 1802 N N . GLU A 1 238 ? 10.712 -4.169 16.885 1.00 23.10 230 GLU A N 1
ATOM 1803 C CA . GLU A 1 238 ? 10.750 -2.751 17.112 1.00 23.46 230 GLU A CA 1
ATOM 1804 C C . GLU A 1 238 ? 9.477 -2.176 17.741 1.00 22.40 230 GLU A C 1
ATOM 1805 O O . GLU A 1 238 ? 9.553 -1.380 18.705 1.00 24.01 230 GLU A O 1
ATOM 1811 N N . LEU A 1 239 ? 8.319 -2.604 17.250 1.00 20.98 231 LEU A N 1
ATOM 1812 C CA . LEU A 1 239 ? 7.038 -2.122 17.792 1.00 21.96 231 LEU A CA 1
ATOM 1813 C C . LEU A 1 239 ? 6.811 -2.635 19.195 1.00 22.76 231 LEU A C 1
ATOM 1814 O O . LEU A 1 239 ? 6.088 -2.000 19.971 1.00 22.50 231 LEU A O 1
ATOM 1819 N N . THR A 1 240 ? 7.476 -3.728 19.540 1.00 22.38 232 THR A N 1
ATOM 1820 C CA . THR A 1 240 ? 7.451 -4.264 20.959 1.00 23.24 232 THR A CA 1
ATOM 1821 C C . THR A 1 240 ? 8.252 -3.340 21.860 1.00 23.02 232 THR A C 1
ATOM 1822 O O . THR A 1 240 ? 7.844 -3.028 22.990 1.00 23.72 232 THR A O 1
ATOM 1826 N N . HIS A 1 241 ? 9.376 -2.813 21.382 1.00 23.15 233 HIS A N 1
ATOM 1827 C CA . HIS A 1 241 ? 10.046 -1.702 22.067 1.00 24.05 233 HIS A CA 1
ATOM 1828 C C . HIS A 1 241 ? 9.123 -0.510 22.204 1.00 24.48 233 HIS A C 1
ATOM 1829 O O . HIS A 1 241 ? 9.045 0.106 23.292 1.00 24.86 233 HIS A O 1
ATOM 1836 N N . SER A 1 242 ? 8.399 -0.182 21.134 1.00 24.23 234 SER A N 1
ATOM 1837 C CA . SER A 1 242 ? 7.461 0.934 21.211 1.00 24.52 234 SER A CA 1
ATOM 1838 C C . SER A 1 242 ? 6.438 0.698 22.287 1.00 23.99 234 SER A C 1
ATOM 1839 O O . SER A 1 242 ? 6.118 1.605 23.060 1.00 25.23 234 SER A O 1
ATOM 1842 N N . LEU A 1 243 ? 5.941 -0.512 22.336 1.00 25.05 235 LEU A N 1
ATOM 1843 C CA . LEU A 1 243 ? 4.988 -0.920 23.369 1.00 25.43 235 LEU A CA 1
ATOM 1844 C C . LEU A 1 243 ? 5.529 -0.631 24.751 1.00 24.19 235 LEU A C 1
ATOM 1845 O O . LEU A 1 243 ? 4.864 -0.035 25.625 1.00 25.02 235 LEU A O 1
ATOM 1850 N N . HIS A 1 244 ? 6.763 -1.037 24.973 1.00 24.19 236 HIS A N 1
ATOM 1851 C CA . HIS A 1 244 ? 7.353 -0.840 26.308 1.00 24.26 236 HIS A CA 1
ATOM 1852 C C . HIS A 1 244 ? 7.480 0.656 26.612 1.00 23.82 236 HIS A C 1
ATOM 1853 O O . HIS A 1 244 ? 7.205 1.103 27.702 1.00 22.93 236 HIS A O 1
ATOM 1860 N N . GLN A 1 245 ? 8.001 1.424 25.640 1.00 22.19 237 GLN A N 1
ATOM 1861 C CA . GLN A 1 245 ? 8.129 2.859 25.789 1.00 21.44 237 GLN A CA 1
ATOM 1862 C C . GLN A 1 245 ? 6.780 3.518 26.067 1.00 21.69 237 GLN A C 1
ATOM 1863 O O . GLN A 1 245 ? 6.680 4.429 26.867 1.00 21.52 237 GLN A O 1
ATOM 1869 N N . LEU A 1 246 ? 5.751 3.117 25.327 1.00 23.61 238 LEU A N 1
ATOM 1870 C CA . LEU A 1 246 ? 4.441 3.811 25.438 1.00 23.64 238 LEU A CA 1
ATOM 1871 C C . LEU A 1 246 ? 3.809 3.555 26.785 1.00 23.56 238 LEU A C 1
ATOM 1872 O O . LEU A 1 246 ? 3.138 4.439 27.364 1.00 23.63 238 LEU A O 1
ATOM 1877 N N . TYR A 1 247 ? 3.983 2.337 27.280 1.00 23.45 239 TYR A N 1
ATOM 1878 C CA . TYR A 1 247 ? 3.361 1.896 28.553 1.00 24.32 239 TYR A CA 1
ATOM 1879 C C . TYR A 1 247 ? 4.271 2.147 29.772 1.00 24.59 239 TYR A C 1
ATOM 1880 O O . TYR A 1 247 ? 3.976 1.737 30.868 1.00 27.03 239 TYR A O 1
ATOM 1889 N N . GLY A 1 248 ? 5.359 2.860 29.537 1.00 24.15 240 GLY A N 1
ATOM 1890 C CA . GLY A 1 248 ? 6.304 3.277 30.553 1.00 24.54 240 GLY A CA 1
ATOM 1891 C C . GLY A 1 248 ? 7.002 2.177 31.297 1.00 25.30 240 GLY A C 1
ATOM 1892 O O . GLY A 1 248 ? 7.268 2.320 32.508 1.00 26.13 240 GLY A O 1
ATOM 1893 N N . ILE A 1 249 ? 7.385 1.121 30.589 1.00 25.16 241 ILE A N 1
ATOM 1894 C CA . ILE A 1 249 ? 8.100 -0.005 31.213 1.00 26.75 241 ILE A CA 1
ATOM 1895 C C . ILE A 1 249 ? 9.386 -0.377 30.446 1.00 26.27 241 ILE A C 1
ATOM 1896 O O . ILE A 1 249 ? 9.882 -1.486 30.530 1.00 26.53 241 ILE A O 1
ATOM 1901 N N . ASN A 1 250 ? 9.903 0.559 29.665 1.00 26.92 242 ASN A N 1
ATOM 1902 C CA . ASN A 1 250 ? 11.101 0.352 28.899 1.00 26.96 242 ASN A CA 1
ATOM 1903 C C . ASN A 1 250 ? 12.282 0.360 29.870 1.00 27.30 242 ASN A C 1
ATOM 1904 O O . ASN A 1 250 ? 12.544 1.356 30.504 1.00 28.28 242 ASN A O 1
ATOM 1909 N N . ILE A 1 251 ? 12.997 -0.748 29.945 1.00 26.74 243 ILE A N 1
ATOM 1910 C CA . ILE A 1 251 ? 14.098 -0.913 30.880 1.00 26.96 243 ILE A CA 1
ATOM 1911 C C . ILE A 1 251 ? 15.342 -0.190 30.308 1.00 28.38 243 ILE A C 1
ATOM 1912 O O . ILE A 1 251 ? 15.771 -0.465 29.184 1.00 28.77 243 ILE A O 1
ATOM 1917 N N . PRO A 1 252 ? 15.928 0.732 31.091 1.00 29.24 244 PRO A N 1
ATOM 1918 C CA . PRO A 1 252 ? 17.115 1.530 30.726 1.00 29.53 244 PRO A CA 1
ATOM 1919 C C . PRO A 1 252 ? 18.249 0.709 30.116 1.00 29.58 244 PRO A C 1
ATOM 1920 O O . PRO A 1 252 ? 18.550 -0.369 30.614 1.00 29.22 244 PRO A O 1
ATOM 1924 N N . SER A 1 253 ? 18.863 1.217 29.043 1.00 31.32 245 SER A N 1
ATOM 1925 C CA . SER A 1 253 ? 19.903 0.481 28.333 1.00 31.72 245 SER A CA 1
ATOM 1926 C C . SER A 1 253 ? 21.140 0.185 29.218 1.00 32.58 245 SER A C 1
ATOM 1927 O O . SER A 1 253 ? 21.921 -0.714 28.912 1.00 32.91 245 SER A O 1
ATOM 1930 N N . ASP A 1 254 ? 21.270 0.958 30.305 1.00 33.91 246 ASP A N 1
ATOM 1931 C CA . ASP A 1 254 ? 22.086 0.662 31.517 1.00 34.97 246 ASP A CA 1
ATOM 1932 C C . ASP A 1 254 ? 22.127 -0.796 31.911 1.00 34.42 246 ASP A C 1
ATOM 1933 O O . ASP A 1 254 ? 23.200 -1.349 32.183 1.00 33.20 246 ASP A O 1
ATOM 1938 N N . LYS A 1 255 ? 20.917 -1.363 32.036 1.00 33.36 247 LYS A N 1
ATOM 1939 C CA . LYS A 1 255 ? 20.688 -2.663 32.675 1.00 33.12 247 LYS A CA 1
ATOM 1940 C C . LYS A 1 255 ? 20.964 -3.789 31.707 1.00 33.34 247 LYS A C 1
ATOM 1941 O O . LYS A 1 255 ? 20.217 -3.962 30.727 1.00 31.56 247 LYS A O 1
ATOM 1947 N N . ARG A 1 256 ? 22.016 -4.546 31.986 1.00 33.84 248 ARG A N 1
ATOM 1948 C CA . ARG A 1 256 ? 22.467 -5.616 31.102 1.00 35.19 248 ARG A CA 1
ATOM 1949 C C . ARG A 1 256 ? 22.902 -6.833 31.886 1.00 36.62 248 ARG A C 1
ATOM 1950 O O . ARG A 1 256 ? 23.165 -6.764 33.098 1.00 36.94 248 ARG A O 1
ATOM 1958 N N . ILE A 1 257 ? 22.997 -7.939 31.160 1.00 38.21 249 ILE A N 1
ATOM 1959 C CA . ILE A 1 257 ? 23.405 -9.218 31.710 1.00 39.82 249 ILE A CA 1
ATOM 1960 C C . ILE A 1 257 ? 24.045 -10.038 30.602 1.00 41.31 249 ILE A C 1
ATOM 1961 O O . ILE A 1 257 ? 23.640 -9.966 29.435 1.00 41.00 249 ILE A O 1
ATOM 1966 N N . ARG A 1 258 ? 25.077 -10.788 30.964 1.00 43.52 250 ARG A N 1
ATOM 1967 C CA . ARG A 1 258 ? 25.756 -11.667 30.030 1.00 45.46 250 ARG A CA 1
ATOM 1968 C C . ARG A 1 258 ? 25.069 -13.034 30.079 1.00 46.85 250 ARG A C 1
ATOM 1969 O O . ARG A 1 258 ? 24.955 -13.620 31.156 1.00 47.00 250 ARG A O 1
ATOM 1977 N N . PRO A 1 259 ? 24.563 -13.524 28.926 1.00 48.68 251 PRO A N 1
ATOM 1978 C CA . PRO A 1 259 ? 23.809 -14.792 28.856 1.00 49.65 251 PRO A CA 1
ATOM 1979 C C . PRO A 1 259 ? 24.704 -16.029 28.653 1.00 50.62 251 PRO A C 1
ATOM 1980 O O . PRO A 1 259 ? 24.427 -16.905 27.833 1.00 51.43 251 PRO A O 1
ATOM 1984 N N . GLN A 1 260 ? 25.756 -16.094 29.449 1.00 51.32 252 GLN A N 1
ATOM 1985 C CA . GLN A 1 260 ? 26.796 -17.109 29.340 1.00 51.90 252 GLN A CA 1
ATOM 1986 C C . GLN A 1 260 ? 26.734 -17.970 30.592 1.00 52.42 252 GLN A C 1
ATOM 1987 O O . GLN A 1 260 ? 25.808 -18.769 30.731 1.00 52.71 252 GLN A O 1
ATOM 1988 N N . VAL A 1 261 ? 27.697 -17.822 31.510 1.00 52.76 253 VAL A N 1
ATOM 1989 C CA . VAL A 1 261 ? 28.882 -16.959 31.345 1.00 52.79 253 VAL A CA 1
ATOM 1990 C C . VAL A 1 261 ? 30.113 -17.629 31.956 1.00 52.74 253 VAL A C 1
ATOM 1991 O O . VAL A 1 261 ? 30.921 -18.260 31.255 1.00 52.87 253 VAL A O 1
ATOM 1995 N N . SER A 1 262 ? 30.223 -17.496 33.279 1.00 52.63 254 SER A N 1
ATOM 1996 C CA . SER A 1 262 ? 31.451 -17.767 34.018 1.00 52.51 254 SER A CA 1
ATOM 1997 C C . SER A 1 262 ? 31.224 -18.931 34.994 1.00 52.16 254 SER A C 1
ATOM 1998 O O . SER A 1 262 ? 30.929 -18.729 36.176 1.00 52.47 254 SER A O 1
ATOM 2001 N N . GLU A 1 263 ? 31.439 -20.150 34.513 1.00 51.43 255 GLU A N 1
ATOM 2002 C CA . GLU A 1 263 ? 32.187 -20.370 33.279 1.00 50.69 255 GLU A CA 1
ATOM 2003 C C . GLU A 1 263 ? 33.640 -20.630 33.675 1.00 50.01 255 GLU A C 1
ATOM 2004 O O . GLU A 1 263 ? 34.419 -21.176 32.896 1.00 50.01 255 GLU A O 1
ATOM 2005 N N . GLY A 1 264 ? 33.998 -20.212 34.887 1.00 49.29 256 GLY A N 1
ATOM 2006 C CA . GLY A 1 264 ? 35.248 -20.600 35.509 1.00 48.50 256 GLY A CA 1
ATOM 2007 C C . GLY A 1 264 ? 36.475 -19.796 35.121 1.00 48.44 256 GLY A C 1
ATOM 2008 O O . GLY A 1 264 ? 36.429 -18.576 34.930 1.00 47.78 256 GLY A O 1
ATOM 2009 N N . PHE A 1 265 ? 37.587 -20.513 35.005 1.00 47.66 257 PHE A N 1
ATOM 2010 C CA . PHE A 1 265 ? 38.908 -19.917 35.020 1.00 47.70 257 PHE A CA 1
ATOM 2011 C C . PHE A 1 265 ? 39.143 -19.071 33.760 1.00 46.83 257 PHE A C 1
ATOM 2012 O O . PHE A 1 265 ? 39.760 -18.001 33.835 1.00 45.77 257 PHE A O 1
ATOM 2020 N N . PHE A 1 266 ? 38.617 -19.545 32.628 1.00 46.22 258 PHE A N 1
ATOM 2021 C CA . PHE A 1 266 ? 38.744 -18.826 31.347 1.00 46.78 258 PHE A CA 1
ATOM 2022 C C . PHE A 1 266 ? 37.469 -18.077 30.963 1.00 47.58 258 PHE A C 1
ATOM 2023 O O . PHE A 1 266 ? 37.119 -18.011 29.784 1.00 48.10 258 PHE A O 1
ATOM 2031 N N . SER A 1 267 ? 36.766 -17.528 31.949 1.00 48.70 259 SER A N 1
ATOM 2032 C CA . SER A 1 267 ? 35.788 -16.467 31.675 1.00 49.45 259 SER A CA 1
ATOM 2033 C C . SER A 1 267 ? 36.597 -15.338 30.981 1.00 49.65 259 SER A C 1
ATOM 2034 O O . SER A 1 267 ? 37.821 -15.302 31.131 1.00 50.87 259 SER A O 1
ATOM 2037 N N . GLN A 1 268 ? 35.971 -14.393 30.281 1.00 49.88 260 GLN A N 1
ATOM 2038 C CA . GLN A 1 268 ? 34.626 -13.934 30.591 1.00 49.39 260 GLN A CA 1
ATOM 2039 C C . GLN A 1 268 ? 33.690 -13.692 29.438 1.00 48.97 260 GLN A C 1
ATOM 2040 O O . GLN A 1 268 ? 33.616 -14.474 28.490 1.00 49.00 260 GLN A O 1
ATOM 2041 N N . ASP A 1 269 ? 32.984 -12.576 29.536 1.00 48.64 261 ASP A N 1
ATOM 2042 C CA . ASP A 1 269 ? 31.672 -12.458 28.921 1.00 48.15 261 ASP A CA 1
ATOM 2043 C C . ASP A 1 269 ? 31.627 -12.295 27.413 1.00 47.54 261 ASP A C 1
ATOM 2044 O O . ASP A 1 269 ? 32.490 -11.659 26.806 1.00 48.10 261 ASP A O 1
ATOM 2045 N N . GLY A 1 270 ? 30.604 -12.887 26.814 1.00 46.87 262 GLY A N 1
ATOM 2046 C CA . GLY A 1 270 ? 30.197 -12.513 25.469 1.00 45.98 262 GLY A CA 1
ATOM 2047 C C . GLY A 1 270 ? 29.644 -11.093 25.505 1.00 45.15 262 GLY A C 1
ATOM 2048 O O . GLY A 1 270 ? 30.133 -10.242 26.247 1.00 44.94 262 GLY A O 1
ATOM 2049 N N . PRO A 1 271 ? 28.601 -10.823 24.718 1.00 44.01 263 PRO A N 1
ATOM 2050 C CA . PRO A 1 271 ? 28.028 -9.486 24.780 1.00 43.24 263 PRO A CA 1
ATOM 2051 C C . PRO A 1 271 ? 27.274 -9.251 26.100 1.00 42.02 263 PRO A C 1
ATOM 2052 O O . PRO A 1 271 ? 26.730 -10.199 26.691 1.00 41.46 263 PRO A O 1
ATOM 2056 N N . ASN A 1 272 ? 27.253 -8.005 26.555 1.00 41.00 264 ASN A N 1
ATOM 2057 C CA . ASN A 1 272 ? 26.394 -7.623 27.675 1.00 40.50 264 ASN A CA 1
ATOM 2058 C C . ASN A 1 272 ? 25.074 -7.279 26.998 1.00 39.35 264 ASN A C 1
ATOM 2059 O O . ASN A 1 272 ? 25.005 -6.323 26.239 1.00 39.68 264 ASN A O 1
ATOM 2064 N N . VAL A 1 273 ? 24.045 -8.085 27.208 1.00 37.68 265 VAL A N 1
ATOM 2065 C CA . VAL A 1 273 ? 22.780 -7.884 26.486 1.00 36.45 265 VAL A CA 1
ATOM 2066 C C . VAL A 1 273 ? 21.825 -7.099 27.372 1.00 35.59 265 VAL A C 1
ATOM 2067 O O . VAL A 1 273 ? 21.689 -7.410 28.550 1.00 34.59 265 VAL A O 1
ATOM 2071 N N . GLN A 1 274 ? 21.149 -6.103 26.776 1.00 34.72 266 GLN A N 1
ATOM 2072 C CA . GLN A 1 274 ? 20.178 -5.303 27.495 1.00 34.21 266 GLN A CA 1
ATOM 2073 C C . GLN A 1 274 ? 19.011 -6.130 27.962 1.00 32.97 266 GLN A C 1
ATOM 2074 O O . GLN A 1 274 ? 18.439 -6.918 27.190 1.00 31.13 266 GLN A O 1
ATOM 2080 N N . PHE A 1 275 ? 18.583 -5.866 29.188 1.00 31.56 267 PHE A N 1
ATOM 2081 C CA . PHE A 1 275 ? 17.341 -6.473 29.688 1.00 30.14 267 PHE A CA 1
ATOM 2082 C C . PHE A 1 275 ? 16.203 -6.222 28.687 1.00 29.84 267 PHE A C 1
ATOM 2083 O O . PHE A 1 275 ? 15.454 -7.129 28.354 1.00 30.10 267 PHE A O 1
ATOM 2091 N N . GLU A 1 276 ? 16.130 -4.994 28.198 1.00 28.83 268 GLU A N 1
ATOM 2092 C CA . GLU A 1 276 ? 15.087 -4.574 27.272 1.00 29.40 268 GLU A CA 1
ATOM 2093 C C . GLU A 1 276 ? 15.035 -5.470 26.034 1.00 29.51 268 GLU A C 1
ATOM 2094 O O . GLU A 1 276 ? 13.962 -5.858 25.564 1.00 28.55 268 GLU A O 1
ATOM 2100 N N . GLU A 1 277 ? 16.205 -5.795 25.497 1.00 29.84 269 GLU A N 1
ATOM 2101 C CA . GLU A 1 277 ? 16.280 -6.742 24.392 1.00 29.72 269 GLU A CA 1
ATOM 2102 C C . GLU A 1 277 ? 15.880 -8.168 24.755 1.00 29.28 269 GLU A C 1
ATOM 2103 O O . GLU A 1 277 ? 15.206 -8.836 23.971 1.00 28.97 269 GLU A O 1
ATOM 2109 N N . LEU A 1 278 ? 16.319 -8.665 25.912 1.00 28.95 270 LEU A N 1
ATOM 2110 C CA . LEU A 1 278 ? 15.931 -10.021 26.282 1.00 28.86 270 LEU A CA 1
ATOM 2111 C C . LEU A 1 278 ? 14.418 -10.108 26.434 1.00 29.22 270 LEU A C 1
ATOM 2112 O O . LEU A 1 278 ? 13.823 -11.060 25.954 1.00 29.80 270 LEU A O 1
ATOM 2117 N N . TYR A 1 279 ? 13.815 -9.112 27.075 1.00 28.93 271 TYR A N 1
ATOM 2118 C CA . TYR A 1 279 ? 12.369 -9.101 27.254 1.00 30.19 271 TYR A CA 1
ATOM 2119 C C . TYR A 1 279 ? 11.645 -9.044 25.943 1.00 28.54 271 TYR A C 1
ATOM 2120 O O . TYR A 1 279 ? 10.664 -9.744 25.719 1.00 29.20 271 TYR A O 1
ATOM 2129 N N . THR A 1 280 ? 12.126 -8.203 25.048 1.00 28.91 272 THR A N 1
ATOM 2130 C CA . THR A 1 280 ? 11.511 -8.100 23.706 1.00 28.61 272 THR A CA 1
ATOM 2131 C C . THR A 1 280 ? 11.631 -9.372 22.854 1.00 27.54 272 THR A C 1
ATOM 2132 O O . THR A 1 280 ? 10.694 -9.721 22.123 1.00 26.14 272 THR A O 1
ATOM 2136 N N . PHE A 1 281 ? 12.797 -10.018 22.864 1.00 25.35 273 PHE A N 1
ATOM 2137 C CA . PHE A 1 281 ? 12.955 -11.314 22.183 1.00 25.70 273 PHE A CA 1
ATOM 2138 C C . PHE A 1 281 ? 12.094 -12.407 22.830 1.00 26.11 273 PHE A C 1
ATOM 2139 O O . PHE A 1 281 ? 11.430 -13.206 22.163 1.00 26.34 273 PHE A O 1
ATOM 2147 N N . GLY A 1 282 ? 12.162 -12.466 24.142 1.00 28.47 274 GLY A N 1
ATOM 2148 C CA . GLY A 1 282 ? 11.353 -13.439 24.912 1.00 29.13 274 GLY A CA 1
ATOM 2149 C C . GLY A 1 282 ? 11.940 -14.832 25.047 1.00 29.58 274 GLY A C 1
ATOM 2150 O O . GLY A 1 282 ? 13.133 -15.091 24.814 1.00 29.52 274 GLY A O 1
ATOM 2151 N N . GLY A 1 283 ? 11.072 -15.736 25.487 1.00 30.88 275 GLY A N 1
ATOM 2152 C CA . GLY A 1 283 ? 11.426 -17.113 25.714 1.00 31.56 275 GLY A CA 1
ATOM 2153 C C . GLY A 1 283 ? 12.296 -17.319 26.931 1.00 32.59 275 GLY A C 1
ATOM 2154 O O . GLY A 1 283 ? 12.321 -16.501 27.860 1.00 31.94 275 GLY A O 1
ATOM 2155 N N . LEU A 1 284 ? 13.022 -18.417 26.895 1.00 33.91 276 LEU A N 1
ATOM 2156 C CA . LEU A 1 284 ? 13.640 -18.951 28.077 1.00 35.46 276 LEU A CA 1
ATOM 2157 C C . LEU A 1 284 ? 14.871 -18.144 28.455 1.00 35.54 276 LEU A C 1
ATOM 2158 O O . LEU A 1 284 ? 15.267 -18.128 29.619 1.00 35.67 276 LEU A O 1
ATOM 2163 N N . ASP A 1 285 ? 15.431 -17.419 27.490 1.00 35.32 277 ASP A N 1
ATOM 2164 C CA . ASP A 1 285 ? 16.568 -16.577 27.790 1.00 35.66 277 ASP A CA 1
ATOM 2165 C C . ASP A 1 285 ? 16.212 -15.461 28.761 1.00 36.45 277 ASP A C 1
ATOM 2166 O O . ASP A 1 285 ? 17.059 -15.017 29.496 1.00 36.37 277 ASP A O 1
ATOM 2171 N N . VAL A 1 286 ? 14.958 -15.018 28.786 1.00 36.82 278 VAL A N 1
ATOM 2172 C CA . VAL A 1 286 ? 14.553 -14.014 29.769 1.00 37.91 278 VAL A CA 1
ATOM 2173 C C . VAL A 1 286 ? 14.967 -14.434 31.181 1.00 38.49 278 VAL A C 1
ATOM 2174 O O . VAL A 1 286 ? 15.329 -13.598 32.010 1.00 39.03 278 VAL A O 1
ATOM 2178 N N . GLU A 1 287 ? 14.908 -15.735 31.444 1.00 39.16 279 GLU A N 1
ATOM 2179 C CA . GLU A 1 287 ? 15.255 -16.275 32.753 1.00 39.54 279 GLU A CA 1
ATOM 2180 C C . GLU A 1 287 ? 16.753 -16.216 33.096 1.00 39.15 279 GLU A C 1
ATOM 2181 O O . GLU A 1 287 ? 17.137 -16.482 34.216 1.00 38.60 279 GLU A O 1
ATOM 2187 N N . ILE A 1 288 ? 17.585 -15.856 32.129 1.00 39.13 280 ILE A N 1
ATOM 2188 C CA . ILE A 1 288 ? 18.958 -15.413 32.406 1.00 38.89 280 ILE A CA 1
ATOM 2189 C C . ILE A 1 288 ? 18.944 -14.285 33.453 1.00 37.81 280 ILE A C 1
ATOM 2190 O O . ILE A 1 288 ? 19.785 -14.255 34.338 1.00 37.63 280 ILE A O 1
ATOM 2195 N N . ILE A 1 289 ? 17.978 -13.372 33.355 1.00 37.04 281 ILE A N 1
ATOM 2196 C CA . ILE A 1 289 ? 17.838 -12.293 34.341 1.00 36.28 281 ILE A CA 1
ATOM 2197 C C . ILE A 1 289 ? 17.302 -12.888 35.653 1.00 35.85 281 ILE A C 1
ATOM 2198 O O . ILE A 1 289 ? 16.315 -13.601 35.627 1.00 36.31 281 ILE A O 1
ATOM 2203 N N . PRO A 1 290 ? 17.963 -12.632 36.800 1.00 34.74 282 PRO A N 1
ATOM 2204 C CA . PRO A 1 290 ? 17.429 -13.234 38.024 1.00 34.50 282 PRO A CA 1
ATOM 2205 C C . PRO A 1 290 ? 15.995 -12.885 38.328 1.00 34.09 282 PRO A C 1
ATOM 2206 O O . PRO A 1 290 ? 15.560 -11.780 38.044 1.00 33.60 282 PRO A O 1
ATOM 2210 N N . GLN A 1 291 ? 15.290 -13.837 38.927 1.00 34.59 283 GLN A N 1
ATOM 2211 C CA . GLN A 1 291 ? 13.863 -13.700 39.200 1.00 35.28 283 GLN A CA 1
ATOM 2212 C C . GLN A 1 291 ? 13.567 -12.524 40.126 1.00 35.09 283 GLN A C 1
ATOM 2213 O O . GLN A 1 291 ? 12.556 -11.826 39.944 1.00 34.08 283 GLN A O 1
ATOM 2219 N N . ILE A 1 292 ? 14.439 -12.286 41.101 1.00 34.99 284 ILE A N 1
ATOM 2220 C CA . ILE A 1 292 ? 14.275 -11.105 41.952 1.00 35.51 284 ILE A CA 1
ATOM 2221 C C . ILE A 1 292 ? 14.300 -9.783 41.136 1.00 34.96 284 ILE A C 1
ATOM 2222 O O . ILE A 1 292 ? 13.502 -8.878 41.399 1.00 34.93 284 ILE A O 1
ATOM 2227 N N . GLU A 1 293 ? 15.202 -9.670 40.163 1.00 34.52 285 GLU A N 1
ATOM 2228 C CA . GLU A 1 293 ? 15.290 -8.448 39.346 1.00 34.44 285 GLU A CA 1
ATOM 2229 C C . GLU A 1 293 ? 14.064 -8.315 38.480 1.00 33.31 285 GLU A C 1
ATOM 2230 O O . GLU A 1 293 ? 13.584 -7.210 38.238 1.00 33.26 285 GLU A O 1
ATOM 2236 N N . ARG A 1 294 ? 13.570 -9.441 37.974 1.00 32.87 286 ARG A N 1
ATOM 2237 C CA . ARG A 1 294 ? 12.363 -9.418 37.138 1.00 32.41 286 ARG A CA 1
ATOM 2238 C C . ARG A 1 294 ? 11.128 -9.049 37.968 1.00 31.51 286 ARG A C 1
ATOM 2239 O O . ARG A 1 294 ? 10.298 -8.271 37.518 1.00 30.32 286 ARG A O 1
ATOM 2247 N N . SER A 1 295 ? 11.023 -9.600 39.172 1.00 31.87 287 SER A N 1
ATOM 2248 C CA . SER A 1 295 ? 9.965 -9.198 40.122 1.00 32.31 287 SER A CA 1
ATOM 2249 C C . SER A 1 295 ? 10.022 -7.711 40.498 1.00 32.32 287 SER A C 1
ATOM 2250 O O . SER A 1 295 ? 8.987 -7.037 40.561 1.00 31.58 287 SER A O 1
ATOM 2253 N N . GLN A 1 296 ? 11.234 -7.200 40.716 1.00 32.09 288 GLN A N 1
ATOM 2254 C CA . GLN A 1 296 ? 11.455 -5.774 41.008 1.00 31.54 288 GLN A CA 1
ATOM 2255 C C . GLN A 1 296 ? 10.989 -4.897 39.817 1.00 30.27 288 GLN A C 1
ATOM 2256 O O . GLN A 1 296 ? 10.357 -3.882 40.006 1.00 29.24 288 GLN A O 1
ATOM 2262 N N . LEU A 1 297 ? 11.267 -5.299 38.577 1.00 30.64 289 LEU A N 1
ATOM 2263 C CA . LEU A 1 297 ? 10.758 -4.539 37.418 1.00 30.16 289 LEU A CA 1
ATOM 2264 C C . LEU A 1 297 ? 9.217 -4.454 37.321 1.00 30.27 289 LEU A C 1
ATOM 2265 O O . LEU A 1 297 ? 8.649 -3.390 37.003 1.00 27.66 289 LEU A O 1
ATOM 2270 N N . ARG A 1 298 ? 8.554 -5.572 37.600 1.00 30.85 290 ARG A N 1
ATOM 2271 C CA . ARG A 1 298 ? 7.096 -5.596 37.733 1.00 30.92 290 ARG A CA 1
ATOM 2272 C C . ARG A 1 298 ? 6.535 -4.757 38.879 1.00 31.62 290 ARG A C 1
ATOM 2273 O O . ARG A 1 298 ? 5.579 -4.020 38.677 1.00 31.46 290 ARG A O 1
ATOM 2281 N N . GLU A 1 299 ? 7.040 -4.907 40.105 1.00 31.75 291 GLU A N 1
ATOM 2282 C CA . GLU A 1 299 ? 6.501 -4.083 41.170 1.00 32.55 291 GLU A CA 1
ATOM 2283 C C . GLU A 1 299 ? 6.783 -2.590 40.923 1.00 31.88 291 GLU A C 1
ATOM 2284 O O . GLU A 1 299 ? 5.986 -1.763 41.290 1.00 31.23 291 GLU A O 1
ATOM 2290 N N . LYS A 1 300 ? 7.873 -2.250 40.238 1.00 32.59 292 LYS A N 1
ATOM 2291 C CA . LYS A 1 300 ? 8.123 -0.857 39.850 1.00 32.54 292 LYS A CA 1
ATOM 2292 C C . LYS A 1 300 ? 6.982 -0.347 38.990 1.00 32.18 292 LYS A C 1
ATOM 2293 O O . LYS A 1 300 ? 6.379 0.690 39.309 1.00 31.38 292 LYS A O 1
ATOM 2299 N N . ALA A 1 301 ? 6.715 -1.046 37.879 1.00 31.79 293 ALA A N 1
ATOM 2300 C CA . ALA A 1 301 ? 5.568 -0.740 37.016 1.00 31.39 293 ALA A CA 1
ATOM 2301 C C . ALA A 1 301 ? 4.226 -0.582 37.758 1.00 31.52 293 ALA A C 1
ATOM 2302 O O . ALA A 1 301 ? 3.481 0.385 37.578 1.00 32.24 293 ALA A O 1
ATOM 2304 N N . LEU A 1 302 ? 3.931 -1.550 38.605 1.00 31.69 294 LEU A N 1
ATOM 2305 C CA . LEU A 1 302 ? 2.720 -1.517 39.437 1.00 31.01 294 LEU A CA 1
ATOM 2306 C C . LEU A 1 302 ? 2.653 -0.213 40.219 1.00 30.68 294 LEU A C 1
ATOM 2307 O O . LEU A 1 302 ? 1.643 0.489 40.205 1.00 32.02 294 LEU A O 1
ATOM 2312 N N . GLY A 1 303 ? 3.757 0.171 40.828 1.00 31.27 295 GLY A N 1
ATOM 2313 C CA . GLY A 1 303 ? 3.786 1.410 41.617 1.00 30.90 295 GLY A CA 1
ATOM 2314 C C . GLY A 1 303 ? 3.507 2.653 40.780 1.00 30.03 295 GLY A C 1
ATOM 2315 O O . GLY A 1 303 ? 2.793 3.602 41.212 1.00 28.91 295 GLY A O 1
ATOM 2316 N N . HIS A 1 304 ? 4.049 2.662 39.569 1.00 30.69 296 HIS A N 1
ATOM 2317 C CA . HIS A 1 304 ? 3.848 3.773 38.681 1.00 28.68 296 HIS A CA 1
ATOM 2318 C C . HIS A 1 304 ? 2.432 3.857 38.182 1.00 28.13 296 HIS A C 1
ATOM 2319 O O . HIS A 1 304 ? 1.906 4.958 38.026 1.00 26.80 296 HIS A O 1
ATOM 2326 N N . TYR A 1 305 ? 1.839 2.701 37.908 1.00 27.13 297 TYR A N 1
ATOM 2327 C CA . TYR A 1 305 ? 0.457 2.640 37.447 1.00 27.03 297 TYR A CA 1
ATOM 2328 C C . TYR A 1 305 ? -0.517 3.116 38.502 1.00 27.21 297 TYR A C 1
ATOM 2329 O O . TYR A 1 305 ? -1.461 3.824 38.195 1.00 27.40 297 TYR A O 1
ATOM 2338 N N . LYS A 1 306 ? -0.284 2.719 39.752 1.00 27.19 298 LYS A N 1
ATOM 2339 C CA . LYS A 1 306 ? -1.025 3.210 40.898 1.00 27.60 298 LYS A CA 1
ATOM 2340 C C . LYS A 1 306 ? -0.854 4.702 41.084 1.00 27.26 298 LYS A C 1
ATOM 2341 O O . LYS A 1 306 ? -1.826 5.398 41.344 1.00 25.41 298 LYS A O 1
ATOM 2347 N N . ASP A 1 307 ? 0.365 5.213 40.895 1.00 28.73 299 ASP A N 1
ATOM 2348 C CA . ASP A 1 307 ? 0.593 6.667 40.879 1.00 27.81 299 ASP A CA 1
ATOM 2349 C C . ASP A 1 307 ? -0.350 7.387 39.911 1.00 26.30 299 ASP A C 1
ATOM 2350 O O . ASP A 1 307 ? -0.926 8.436 40.246 1.00 25.81 299 ASP A O 1
ATOM 2355 N N . ILE A 1 308 ? -0.431 6.850 38.683 1.00 25.37 300 ILE A N 1
ATOM 2356 C CA . ILE A 1 308 ? -1.225 7.439 37.637 1.00 24.95 300 ILE A CA 1
ATOM 2357 C C . ILE A 1 308 ? -2.700 7.383 37.884 1.00 24.19 300 ILE A C 1
ATOM 2358 O O . ILE A 1 308 ? -3.400 8.313 37.563 1.00 23.96 300 ILE A O 1
ATOM 2363 N N . ALA A 1 309 ? -3.173 6.266 38.434 1.00 25.33 301 ALA A N 1
ATOM 2364 C CA . ALA A 1 309 ? -4.557 6.209 38.970 1.00 24.94 301 ALA A CA 1
ATOM 2365 C C . ALA A 1 309 ? -4.882 7.351 39.921 1.00 25.04 301 ALA A C 1
ATOM 2366 O O . ALA A 1 309 ? -5.882 8.063 39.746 1.00 24.71 301 ALA A O 1
ATOM 2368 N N . LYS A 1 310 ? -4.002 7.580 40.877 1.00 25.10 302 LYS A N 1
ATOM 2369 C CA . LYS A 1 310 ? -4.177 8.699 41.816 1.00 25.99 302 LYS A CA 1
ATOM 2370 C C . LYS A 1 310 ? -4.275 10.023 41.120 1.00 25.46 302 LYS A C 1
ATOM 2371 O O . LYS A 1 310 ? -5.140 10.866 41.428 1.00 23.86 302 LYS A O 1
ATOM 2377 N N . ARG A 1 311 ? -3.391 10.221 40.144 1.00 25.26 303 ARG A N 1
ATOM 2378 C CA . ARG A 1 311 ? -3.372 11.461 39.381 1.00 24.70 303 ARG A CA 1
ATOM 2379 C C . ARG A 1 311 ? -4.723 11.704 38.707 1.00 24.42 303 ARG A C 1
ATOM 2380 O O . ARG A 1 311 ? -5.264 12.797 38.843 1.00 26.17 303 ARG A O 1
ATOM 2388 N N . LEU A 1 312 ? -5.241 10.706 37.990 1.00 24.47 304 LEU A N 1
ATOM 2389 C CA . LEU A 1 312 ? -6.549 10.829 37.327 1.00 24.95 304 LEU A CA 1
ATOM 2390 C C . LEU A 1 312 ? -7.633 11.217 38.360 1.00 26.23 304 LEU A C 1
ATOM 2391 O O . LEU A 1 312 ? -8.513 12.014 38.073 1.00 27.73 304 LEU A O 1
ATOM 2396 N N . ASN A 1 313 ? -7.515 10.722 39.562 1.00 27.16 305 ASN A N 1
ATOM 2397 C CA . ASN A 1 313 ? -8.492 11.040 40.601 1.00 27.83 305 ASN A CA 1
ATOM 2398 C C . ASN A 1 313 ? -8.421 12.474 41.085 1.00 28.47 305 ASN A C 1
ATOM 2399 O O . ASN A 1 313 ? -9.416 13.012 41.576 1.00 29.36 305 ASN A O 1
ATOM 2404 N N . ASN A 1 314 ? -7.263 13.091 40.922 1.00 27.79 306 ASN A N 1
ATOM 2405 C CA . ASN A 1 314 ? -6.996 14.379 41.471 1.00 27.96 306 ASN A CA 1
ATOM 2406 C C . ASN A 1 314 ? -6.864 15.512 40.475 1.00 27.38 306 ASN A C 1
ATOM 2407 O O . ASN A 1 314 ? -6.746 16.663 40.904 1.00 27.38 306 ASN A O 1
ATOM 2412 N N . ILE A 1 315 ? -6.920 15.228 39.167 1.00 25.52 307 ILE A N 1
ATOM 2413 C CA . ILE A 1 315 ? -6.622 16.284 38.202 1.00 27.27 307 ILE A CA 1
ATOM 2414 C C . ILE A 1 315 ? -7.791 17.266 38.155 1.00 25.75 307 ILE A C 1
ATOM 2415 O O . ILE A 1 315 ? -8.955 16.853 38.039 1.00 26.81 307 ILE A O 1
ATOM 2420 N N . ASN A 1 316 ? -7.473 18.545 38.369 1.00 24.15 308 ASN A N 1
ATOM 2421 C CA . ASN A 1 316 ? -8.440 19.594 38.192 1.00 24.05 308 ASN A CA 1
ATOM 2422 C C . ASN A 1 316 ? -7.975 20.838 37.447 1.00 23.79 308 ASN A C 1
ATOM 2423 O O . ASN A 1 316 ? -8.727 21.817 37.365 1.00 21.41 308 ASN A O 1
ATOM 2428 N N . LYS A 1 317 ? -6.784 20.759 36.817 1.00 23.17 309 LYS A N 1
ATOM 2429 C CA . LYS A 1 317 ? -6.199 21.907 36.144 1.00 24.17 309 LYS A CA 1
ATOM 2430 C C . LYS A 1 317 ? -5.243 21.392 35.101 1.00 23.56 309 LYS A C 1
ATOM 2431 O O . LYS A 1 317 ? -4.913 20.210 35.075 1.00 24.01 309 LYS A O 1
ATOM 2437 N N . THR A 1 318 ? -4.857 22.266 34.193 1.00 24.70 310 THR A N 1
ATOM 2438 C CA . THR A 1 318 ? -4.058 21.863 33.038 1.00 24.75 310 THR A CA 1
ATOM 2439 C C . THR A 1 318 ? -2.937 22.861 32.757 1.00 25.10 310 THR A C 1
ATOM 2440 O O . THR A 1 318 ? -2.977 23.991 33.187 1.00 23.58 310 THR A O 1
ATOM 2444 N N . ILE A 1 319 ? -2.006 22.429 31.886 1.00 24.95 311 ILE A N 1
ATOM 2445 C CA . ILE A 1 319 ? -1.053 23.324 31.226 1.00 24.16 311 ILE A CA 1
ATOM 2446 C C . ILE A 1 319 ? -1.184 23.074 29.709 1.00 23.86 311 ILE A C 1
ATOM 2447 O O . ILE A 1 319 ? -1.044 21.938 29.267 1.00 24.52 311 ILE A O 1
ATOM 2452 N N . PRO A 1 320 ? -1.552 24.114 28.934 1.00 24.80 312 PRO A N 1
ATOM 2453 C CA . PRO A 1 320 ? -1.910 25.475 29.330 1.00 25.55 312 PRO A CA 1
ATOM 2454 C C . PRO A 1 320 ? -3.140 25.536 30.180 1.00 24.79 312 PRO A C 1
ATOM 2455 O O . PRO A 1 320 ? -3.975 24.619 30.132 1.00 26.57 312 PRO A O 1
ATOM 2459 N N . SER A 1 321 ? -3.260 26.636 30.917 1.00 24.99 313 SER A N 1
ATOM 2460 C CA . SER A 1 321 ? -4.301 26.745 31.981 1.00 24.35 313 SER A CA 1
ATOM 2461 C C . SER A 1 321 ? -5.716 26.641 31.373 1.00 24.72 313 SER A C 1
ATOM 2462 O O . SER A 1 321 ? -6.663 26.150 32.000 1.00 26.40 313 SER A O 1
ATOM 2465 N N . SER A 1 322 ? -5.829 27.080 30.134 1.00 24.36 314 SER A N 1
ATOM 2466 C CA . SER A 1 322 ? -7.100 27.174 29.435 1.00 25.65 314 SER A CA 1
ATOM 2467 C C . SER A 1 322 ? -7.609 25.882 28.782 1.00 25.24 314 SER A C 1
ATOM 2468 O O . SER A 1 322 ? -8.713 25.864 28.195 1.00 26.46 314 SER A O 1
ATOM 2471 N N . TRP A 1 323 ? -6.824 24.812 28.855 1.00 26.32 315 TRP A N 1
ATOM 2472 C CA . TRP A 1 323 ? -7.143 23.551 28.193 1.00 25.78 315 TRP A CA 1
ATOM 2473 C C . TRP A 1 323 ? -7.972 22.632 29.064 1.00 26.43 315 TRP A C 1
ATOM 2474 O O . TRP A 1 323 ? -8.056 21.436 28.793 1.00 25.97 315 TRP A O 1
ATOM 2485 N N . ILE A 1 324 ? -8.599 23.198 30.117 1.00 26.41 316 ILE A N 1
ATOM 2486 C CA . ILE A 1 324 ? -9.394 22.408 31.083 1.00 28.16 316 ILE A CA 1
ATOM 2487 C C . ILE A 1 324 ? -10.518 21.568 30.483 1.00 28.66 316 ILE A C 1
ATOM 2488 O O . ILE A 1 324 ? -10.901 20.530 31.034 1.00 27.05 316 ILE A O 1
ATOM 2493 N N . SER A 1 325 ? -10.994 21.918 29.291 1.00 30.55 317 SER A N 1
ATOM 2494 C CA . SER A 1 325 ? -12.104 21.141 28.762 1.00 31.65 317 SER A CA 1
ATOM 2495 C C . SER A 1 325 ? -11.627 19.777 28.257 1.00 30.91 317 SER A C 1
ATOM 2496 O O . SER A 1 325 ? -12.431 18.913 27.992 1.00 31.82 317 SER A O 1
ATOM 2499 N N . ASN A 1 326 ? -10.303 19.578 28.184 1.00 29.22 318 ASN A N 1
ATOM 2500 C CA . ASN A 1 326 ? -9.718 18.292 27.833 1.00 29.68 318 ASN A CA 1
ATOM 2501 C C . ASN A 1 326 ? -9.509 17.335 28.990 1.00 28.19 318 ASN A C 1
ATOM 2502 O O . ASN A 1 326 ? -9.060 16.219 28.791 1.00 29.60 318 ASN A O 1
ATOM 2507 N N . ILE A 1 327 ? -9.839 17.734 30.216 1.00 27.88 319 ILE A N 1
ATOM 2508 C CA . ILE A 1 327 ? -9.590 16.849 31.342 1.00 26.21 319 ILE A CA 1
ATOM 2509 C C . ILE A 1 327 ? -10.356 15.529 31.232 1.00 26.30 319 ILE A C 1
ATOM 2510 O O . ILE A 1 327 ? -9.785 14.419 31.384 1.00 25.85 319 ILE A O 1
ATOM 2515 N N . ASP A 1 328 ? -11.659 15.631 31.003 1.00 25.50 320 ASP A N 1
ATOM 2516 C CA . ASP A 1 328 ? -12.492 14.407 30.999 1.00 26.99 320 ASP A CA 1
ATOM 2517 C C . ASP A 1 328 ? -12.126 13.469 29.801 1.00 26.10 320 ASP A C 1
ATOM 2518 O O . ASP A 1 328 ? -12.086 12.251 29.908 1.00 25.91 320 ASP A O 1
ATOM 2523 N N . LYS A 1 329 ? -11.756 14.070 28.697 1.00 26.82 321 LYS A N 1
ATOM 2524 C CA . LYS A 1 329 ? -11.409 13.301 27.508 1.00 28.11 321 LYS A CA 1
ATOM 2525 C C . LYS A 1 329 ? -10.234 12.395 27.829 1.00 27.59 321 LYS A C 1
ATOM 2526 O O . LYS A 1 329 ? -10.221 11.211 27.456 1.00 27.61 321 LYS A O 1
ATOM 2532 N N . TYR A 1 330 ? -9.259 12.971 28.555 1.00 26.18 322 TYR A N 1
ATOM 2533 C CA . TYR A 1 330 ? -7.993 12.288 28.823 1.00 25.92 322 TYR A CA 1
ATOM 2534 C C . TYR A 1 330 ? -8.076 11.374 30.052 1.00 25.19 322 TYR A C 1
ATOM 2535 O O . TYR A 1 330 ? -7.352 10.379 30.183 1.00 24.46 322 TYR A O 1
ATOM 2544 N N . LYS A 1 331 ? -8.956 11.684 30.995 1.00 26.01 323 LYS A N 1
ATOM 2545 C CA . LYS A 1 331 ? -9.150 10.740 32.067 1.00 24.74 323 LYS A CA 1
ATOM 2546 C C . LYS A 1 331 ? -9.686 9.418 31.487 1.00 25.37 323 LYS A C 1
ATOM 2547 O O . LYS A 1 331 ? -9.342 8.346 31.951 1.00 24.46 323 LYS A O 1
ATOM 2553 N N . LYS A 1 332 ? -10.529 9.503 30.461 1.00 24.65 324 LYS A N 1
ATOM 2554 C CA . LYS A 1 332 ? -11.071 8.332 29.841 1.00 25.32 324 LYS A CA 1
ATOM 2555 C C . LYS A 1 332 ? -9.972 7.647 29.007 1.00 26.25 324 LYS A C 1
ATOM 2556 O O . LYS A 1 332 ? -9.783 6.425 29.111 1.00 26.68 324 LYS A O 1
ATOM 2562 N N . ILE A 1 333 ? -9.219 8.417 28.206 1.00 27.11 325 ILE A N 1
ATOM 2563 C CA . ILE A 1 333 ? -8.130 7.792 27.429 1.00 26.05 325 ILE A CA 1
ATOM 2564 C C . ILE A 1 333 ? -7.147 7.022 28.335 1.00 24.55 325 ILE A C 1
ATOM 2565 O O . ILE A 1 333 ? -6.775 5.884 28.053 1.00 24.54 325 ILE A O 1
ATOM 2570 N N . PHE A 1 334 ? -6.702 7.617 29.439 1.00 24.04 326 PHE A N 1
ATOM 2571 C CA . PHE A 1 334 ? -5.680 6.978 30.232 1.00 25.12 326 PHE A CA 1
ATOM 2572 C C . PHE A 1 334 ? -6.240 5.875 31.106 1.00 24.71 326 PHE A C 1
ATOM 2573 O O . PHE A 1 334 ? -5.603 4.867 31.235 1.00 24.91 326 PHE A O 1
ATOM 2581 N N . SER A 1 335 ? -7.433 6.068 31.690 1.00 25.50 327 SER A N 1
ATOM 2582 C CA . SER A 1 335 ? -8.009 4.981 32.483 1.00 25.78 327 SER A CA 1
ATOM 2583 C C . SER A 1 335 ? -8.222 3.684 31.619 1.00 26.64 327 SER A C 1
ATOM 2584 O O . SER A 1 335 ? -8.077 2.580 32.084 1.00 27.74 327 SER A O 1
ATOM 2587 N N . GLU A 1 336 ? -8.531 3.859 30.350 1.00 26.31 328 GLU A N 1
ATOM 2588 C CA . GLU A 1 336 ? -8.634 2.748 29.413 1.00 26.73 328 GLU A CA 1
ATOM 2589 C C . GLU A 1 336 ? -7.288 2.192 29.027 1.00 26.79 328 GLU A C 1
ATOM 2590 O O . GLU A 1 336 ? -7.107 0.986 29.015 1.00 27.55 328 GLU A O 1
ATOM 2596 N N . LYS A 1 337 ? -6.328 3.060 28.780 1.00 24.98 329 LYS A N 1
ATOM 2597 C CA . LYS A 1 337 ? -4.998 2.585 28.449 1.00 25.62 329 LYS A CA 1
ATOM 2598 C C . LYS A 1 337 ? -4.453 1.660 29.533 1.00 25.57 329 LYS A C 1
ATOM 2599 O O . LYS A 1 337 ? -3.906 0.590 29.205 1.00 24.44 329 LYS A O 1
ATOM 2605 N N . TYR A 1 338 ? -4.539 2.103 30.810 1.00 25.22 330 TYR A N 1
ATOM 2606 C CA . TYR A 1 338 ? -3.923 1.389 31.919 1.00 26.52 330 TYR A CA 1
ATOM 2607 C C . TYR A 1 338 ? -4.844 0.312 32.512 1.00 27.44 330 TYR A C 1
ATOM 2608 O O . TYR A 1 338 ? -4.466 -0.391 33.424 1.00 27.49 330 TYR A O 1
ATOM 2617 N N . ASN A 1 339 ? -6.049 0.168 31.984 1.00 27.86 331 ASN A N 1
ATOM 2618 C CA . ASN A 1 339 ? -6.970 -0.886 32.414 1.00 28.11 331 ASN A CA 1
ATOM 2619 C C . ASN A 1 339 ? -7.441 -0.723 33.865 1.00 28.75 331 ASN A C 1
ATOM 2620 O O . ASN A 1 339 ? -7.675 -1.720 34.551 1.00 28.61 331 ASN A O 1
ATOM 2625 N N . PHE A 1 340 ? -7.622 0.513 34.304 1.00 28.26 332 PHE A N 1
ATOM 2626 C CA . PHE A 1 340 ? -8.092 0.790 35.671 1.00 29.43 332 PHE A CA 1
ATOM 2627 C C . PHE A 1 340 ? -9.560 0.416 35.878 1.00 31.00 332 PHE A C 1
ATOM 2628 O O . PHE A 1 340 ? -10.370 0.435 34.955 1.00 32.18 332 PHE A O 1
ATOM 2636 N N . ASP A 1 341 ? -9.909 0.134 37.114 1.00 32.77 333 ASP A N 1
ATOM 2637 C CA . ASP A 1 341 ? -11.312 -0.012 37.489 1.00 33.39 333 ASP A CA 1
ATOM 2638 C C . ASP A 1 341 ? -11.742 1.262 38.176 1.00 34.17 333 ASP A C 1
ATOM 2639 O O . ASP A 1 341 ? -10.895 2.103 38.440 1.00 32.86 333 ASP A O 1
ATOM 2644 N N . LYS A 1 342 ? -13.033 1.385 38.431 1.00 36.46 334 LYS A N 1
ATOM 2645 C CA . LYS A 1 342 ? -13.575 2.319 39.444 1.00 38.19 334 LYS A CA 1
ATOM 2646 C C . LYS A 1 342 ? -13.843 1.445 40.684 1.00 39.00 334 LYS A C 1
ATOM 2647 O O . LYS A 1 342 ? -14.490 0.389 40.588 1.00 38.36 334 LYS A O 1
ATOM 2653 N N . ASP A 1 343 ? -13.633 2.171 41.898 1.00 40.56 335 ASP A N 1
ATOM 2654 C CA . ASP A 1 343 ? -14.200 1.698 43.155 1.00 41.26 335 ASP A CA 1
ATOM 2655 C C . ASP A 1 343 ? -15.608 2.246 43.365 1.00 42.86 335 ASP A C 1
ATOM 2656 O O . ASP A 1 343 ? -16.161 2.914 42.492 1.00 42.82 335 ASP A O 1
ATOM 2661 N N . ASN A 1 344 ? -16.181 1.959 44.530 1.00 44.00 336 ASN A N 1
ATOM 2662 C CA . ASN A 1 344 ? -17.553 2.353 44.826 1.00 45.15 336 ASN A CA 1
ATOM 2663 C C . ASN A 1 344 ? -17.697 3.863 44.988 1.00 44.99 336 ASN A C 1
ATOM 2664 O O . ASN A 1 344 ? -18.809 4.391 45.013 1.00 45.44 336 ASN A O 1
ATOM 2669 N N . THR A 1 345 ? -16.566 4.551 45.097 1.00 44.78 337 THR A N 1
ATOM 2670 C CA . THR A 1 345 ? -16.565 5.995 45.302 1.00 44.03 337 THR A CA 1
ATOM 2671 C C . THR A 1 345 ? -16.279 6.736 44.000 1.00 43.16 337 THR A C 1
ATOM 2672 O O . THR A 1 345 ? -16.211 7.965 43.977 1.00 43.73 337 THR A O 1
ATOM 2676 N N . GLY A 1 346 ? -16.112 5.981 42.920 1.00 41.01 338 GLY A N 1
ATOM 2677 C CA . GLY A 1 346 ? -15.950 6.564 41.600 1.00 39.48 338 GLY A CA 1
ATOM 2678 C C . GLY A 1 346 ? -14.511 6.939 41.304 1.00 37.68 338 GLY A C 1
ATOM 2679 O O . GLY A 1 346 ? -14.211 7.504 40.253 1.00 38.11 338 GLY A O 1
ATOM 2680 N N . ASN A 1 347 ? -13.625 6.499 42.165 1.00 34.84 339 ASN A N 1
ATOM 2681 C CA . ASN A 1 347 ? -12.198 6.678 41.995 1.00 32.28 339 ASN A CA 1
ATOM 2682 C C . ASN A 1 347 ? -11.611 5.567 41.140 1.00 30.49 339 ASN A C 1
ATOM 2683 O O . ASN A 1 347 ? -11.943 4.419 41.311 1.00 29.58 339 ASN A O 1
ATOM 2688 N N . PHE A 1 348 ? -10.713 5.924 40.236 1.00 27.90 340 PHE A N 1
ATOM 2689 C CA . PHE A 1 348 ? -9.957 4.907 39.532 1.00 27.28 340 PHE A CA 1
ATOM 2690 C C . PHE A 1 348 ? -8.980 4.195 40.486 1.00 26.93 340 PHE A C 1
ATOM 2691 O O . PHE A 1 348 ? -8.383 4.831 41.387 1.00 27.46 340 PHE A O 1
ATOM 2699 N N . VAL A 1 349 ? -8.905 2.879 40.327 1.00 26.25 341 VAL A N 1
ATOM 2700 C CA . VAL A 1 349 ? -8.022 1.997 41.103 1.00 26.92 341 VAL A CA 1
ATOM 2701 C C . VAL A 1 349 ? -7.372 0.978 40.192 1.00 27.43 341 VAL A C 1
ATOM 2702 O O . VAL A 1 349 ? -7.903 0.625 39.116 1.00 27.75 341 VAL A O 1
ATOM 2706 N N . VAL A 1 350 ? -6.196 0.515 40.612 1.00 28.48 342 VAL A N 1
ATOM 2707 C CA . VAL A 1 350 ? -5.485 -0.537 39.873 1.00 28.71 342 VAL A CA 1
ATOM 2708 C C . VAL A 1 350 ? -6.090 -1.851 40.354 1.00 29.32 342 VAL A C 1
ATOM 2709 O O . VAL A 1 350 ? -5.945 -2.195 41.519 1.00 30.11 342 VAL A O 1
ATOM 2713 N N . ASN A 1 351 ? -6.742 -2.591 39.454 1.00 29.79 343 ASN A N 1
ATOM 2714 C CA . ASN A 1 351 ? -7.203 -3.938 39.770 1.00 30.80 343 ASN A CA 1
ATOM 2715 C C . ASN A 1 351 ? -5.994 -4.815 39.525 1.00 30.46 343 ASN A C 1
ATOM 2716 O O . ASN A 1 351 ? -5.454 -4.831 38.410 1.00 29.20 343 ASN A O 1
ATOM 2721 N N . ILE A 1 352 ? -5.512 -5.495 40.556 1.00 30.35 344 ILE A N 1
ATOM 2722 C CA . ILE A 1 352 ? -4.223 -6.214 40.401 1.00 31.19 344 ILE A CA 1
ATOM 2723 C C . ILE A 1 352 ? -4.256 -7.327 39.310 1.00 31.18 344 ILE A C 1
ATOM 2724 O O . ILE A 1 352 ? -3.266 -7.536 38.544 1.00 28.43 344 ILE A O 1
ATOM 2729 N N . ASP A 1 353 ? -5.396 -8.010 39.192 1.00 31.32 345 ASP A N 1
ATOM 2730 C CA . ASP A 1 353 ? -5.568 -9.010 38.131 1.00 31.71 345 ASP A CA 1
ATOM 2731 C C . ASP A 1 353 ? -5.491 -8.426 36.738 1.00 31.82 345 ASP A C 1
ATOM 2732 O O . ASP A 1 353 ? -4.846 -9.003 35.865 1.00 30.21 345 ASP A O 1
ATOM 2737 N N . LYS A 1 354 ? -6.156 -7.296 36.536 1.00 30.96 346 LYS A N 1
ATOM 2738 C CA . LYS A 1 354 ? -6.072 -6.582 35.262 1.00 31.82 346 LYS A CA 1
ATOM 2739 C C . LYS A 1 354 ? -4.675 -6.040 35.044 1.00 30.64 346 LYS A C 1
ATOM 2740 O O . LYS A 1 354 ? -4.196 -6.047 33.912 1.00 31.15 346 LYS A O 1
ATOM 2746 N N . PHE A 1 355 ? -4.015 -5.569 36.104 1.00 29.80 347 PHE A N 1
ATOM 2747 C CA . PHE A 1 355 ? -2.613 -5.160 35.971 1.00 28.54 347 PHE A CA 1
ATOM 2748 C C . PHE A 1 355 ? -1.784 -6.355 35.547 1.00 29.27 347 PHE A C 1
ATOM 2749 O O . PHE A 1 355 ? -1.003 -6.256 34.625 1.00 26.07 347 PHE A O 1
ATOM 2757 N N . ASN A 1 356 ? -1.950 -7.491 36.218 1.00 28.00 348 ASN A N 1
ATOM 2758 C CA . ASN A 1 356 ? -1.154 -8.657 35.860 1.00 29.53 348 ASN A CA 1
ATOM 2759 C C . ASN A 1 356 ? -1.330 -9.123 34.435 1.00 29.48 348 ASN A C 1
ATOM 2760 O O . ASN A 1 356 ? -0.361 -9.460 33.765 1.00 29.87 348 ASN A O 1
ATOM 2765 N N . SER A 1 357 ? -2.553 -9.094 33.954 1.00 29.63 349 SER A N 1
ATOM 2766 C CA . SER A 1 357 ? -2.800 -9.436 32.562 1.00 29.44 349 SER A CA 1
ATOM 2767 C C . SER A 1 357 ? -2.156 -8.476 31.574 1.00 29.64 349 SER A C 1
ATOM 2768 O O . SER A 1 357 ? -1.514 -8.937 30.642 1.00 28.37 349 SER A O 1
ATOM 2771 N N . LEU A 1 358 ? -2.338 -7.178 31.767 1.00 28.66 350 LEU A N 1
ATOM 2772 C CA . LEU A 1 358 ? -1.707 -6.179 30.894 1.00 29.26 350 LEU A CA 1
ATOM 2773 C C . LEU A 1 358 ? -0.198 -6.361 30.956 1.00 28.74 350 LEU A C 1
ATOM 2774 O O . LEU A 1 358 ? 0.435 -6.484 29.951 1.00 28.00 350 LEU A O 1
ATOM 2779 N N . TYR A 1 359 ? 0.382 -6.429 32.132 1.00 28.71 351 TYR A N 1
ATOM 2780 C CA . TYR A 1 359 ? 1.847 -6.470 32.246 1.00 29.06 351 TYR A CA 1
ATOM 2781 C C . TYR A 1 359 ? 2.446 -7.735 31.569 1.00 29.37 351 TYR A C 1
ATOM 2782 O O . TYR A 1 359 ? 3.467 -7.678 30.841 1.00 28.87 351 TYR A O 1
ATOM 2791 N N . SER A 1 360 ? 1.752 -8.844 31.759 1.00 28.58 352 SER A N 1
ATOM 2792 C CA . SER A 1 360 ? 2.140 -10.091 31.140 1.00 30.05 352 SER A CA 1
ATOM 2793 C C . SER A 1 360 ? 2.013 -10.046 29.614 1.00 28.56 352 SER A C 1
ATOM 2794 O O . SER A 1 360 ? 2.903 -10.560 28.924 1.00 28.99 352 SER A O 1
ATOM 2797 N N . ASP A 1 361 ? 0.960 -9.396 29.098 1.00 28.78 353 ASP A N 1
ATOM 2798 C CA . ASP A 1 361 ? 0.841 -9.199 27.631 1.00 28.70 353 ASP A CA 1
ATOM 2799 C C . ASP A 1 361 ? 2.005 -8.385 27.164 1.00 29.06 353 ASP A C 1
ATOM 2800 O O . ASP A 1 361 ? 2.682 -8.740 26.168 1.00 30.58 353 ASP A O 1
ATOM 2805 N N . LEU A 1 362 ? 2.225 -7.248 27.843 1.00 28.74 354 LEU A N 1
ATOM 2806 C CA . LEU A 1 362 ? 3.268 -6.328 27.392 1.00 29.02 354 LEU A CA 1
ATOM 2807 C C . LEU A 1 362 ? 4.676 -6.906 27.427 1.00 29.67 354 LEU A C 1
ATOM 2808 O O . LEU A 1 362 ? 5.518 -6.514 26.635 1.00 29.06 354 LEU A O 1
ATOM 2813 N N . THR A 1 363 ? 4.936 -7.800 28.370 1.00 30.05 355 THR A N 1
ATOM 2814 C CA . THR A 1 363 ? 6.328 -8.269 28.611 1.00 30.86 355 THR A CA 1
ATOM 2815 C C . THR A 1 363 ? 6.595 -9.745 28.355 1.00 31.28 355 THR A C 1
ATOM 2816 O O . THR A 1 363 ? 7.676 -10.213 28.678 1.00 33.70 355 THR A O 1
ATOM 2820 N N . ASN A 1 364 ? 5.598 -10.490 27.894 1.00 31.00 356 ASN A N 1
ATOM 2821 C CA . ASN A 1 364 ? 5.698 -11.930 27.672 1.00 31.33 356 ASN A CA 1
ATOM 2822 C C . ASN A 1 364 ? 4.972 -12.336 26.395 1.00 30.59 356 ASN A C 1
ATOM 2823 O O . ASN A 1 364 ? 5.604 -12.887 25.471 1.00 32.08 356 ASN A O 1
ATOM 2828 N N . VAL A 1 365 ? 3.667 -12.074 26.311 1.00 27.74 357 VAL A N 1
ATOM 2829 C CA . VAL A 1 365 ? 2.910 -12.494 25.132 1.00 26.54 357 VAL A CA 1
ATOM 2830 C C . VAL A 1 365 ? 3.471 -11.746 23.895 1.00 25.42 357 VAL A C 1
ATOM 2831 O O . VAL A 1 365 ? 3.798 -12.343 22.884 1.00 25.20 357 VAL A O 1
ATOM 2835 N N . MET A 1 366 ? 3.645 -10.449 24.043 1.00 25.81 358 MET A N 1
ATOM 2836 C CA . MET A 1 366 ? 4.217 -9.630 22.933 1.00 24.49 358 MET A CA 1
ATOM 2837 C C . MET A 1 366 ? 5.744 -9.756 22.991 1.00 26.22 358 MET A C 1
ATOM 2838 O O . MET A 1 366 ? 6.406 -8.934 23.604 1.00 25.72 358 MET A O 1
ATOM 2843 N N . SER A 1 367 ? 6.282 -10.796 22.330 1.00 24.31 359 SER A N 1
ATOM 2844 C CA . SER A 1 367 ? 7.720 -11.065 22.253 1.00 24.80 359 SER A CA 1
ATOM 2845 C C . SER A 1 367 ? 8.002 -11.778 20.929 1.00 25.90 359 SER A C 1
ATOM 2846 O O . SER A 1 367 ? 7.145 -12.518 20.410 1.00 25.25 359 SER A O 1
ATOM 2849 N N . GLU A 1 368 ? 9.203 -11.575 20.419 1.00 26.86 360 GLU A N 1
ATOM 2850 C CA . GLU A 1 368 ? 9.618 -12.103 19.152 1.00 27.32 360 GLU A CA 1
ATOM 2851 C C . GLU A 1 368 ? 9.446 -13.607 18.955 1.00 27.21 360 GLU A C 1
ATOM 2852 O O . GLU A 1 368 ? 8.987 -14.053 17.917 1.00 27.91 360 GLU A O 1
ATOM 2858 N N . VAL A 1 369 ? 9.836 -14.409 19.934 1.00 26.83 361 VAL A N 1
ATOM 2859 C CA . VAL A 1 369 ? 9.657 -15.867 19.788 1.00 27.91 361 VAL A CA 1
ATOM 2860 C C . VAL A 1 369 ? 8.186 -16.284 19.681 1.00 25.71 361 VAL A C 1
ATOM 2861 O O . VAL A 1 369 ? 7.867 -17.299 19.074 1.00 27.07 361 VAL A O 1
ATOM 2865 N N . VAL A 1 370 ? 7.295 -15.504 20.266 1.00 25.58 362 VAL A N 1
ATOM 2866 C CA . VAL A 1 370 ? 5.855 -15.785 20.160 1.00 24.15 362 VAL A CA 1
ATOM 2867 C C . VAL A 1 370 ? 5.412 -15.409 18.740 1.00 25.67 362 VAL A C 1
ATOM 2868 O O . VAL A 1 370 ? 4.642 -16.151 18.129 1.00 25.09 362 VAL A O 1
ATOM 2872 N N . TYR A 1 371 ? 5.908 -14.292 18.203 1.00 24.14 363 TYR A N 1
ATOM 2873 C CA . TYR A 1 371 ? 5.552 -13.909 16.848 1.00 24.42 363 TYR A CA 1
ATOM 2874 C C . TYR A 1 371 ? 6.047 -14.953 15.803 1.00 25.06 363 TYR A C 1
ATOM 2875 O O . TYR A 1 371 ? 5.398 -15.218 14.821 1.00 24.73 363 TYR A O 1
ATOM 2884 N N . SER A 1 372 ? 7.247 -15.451 16.029 1.00 25.88 364 SER A N 1
ATOM 2885 C CA A SER A 1 372 ? 7.868 -16.377 15.099 0.50 26.47 364 SER A CA 1
ATOM 2886 C CA B SER A 1 372 ? 7.889 -16.418 15.113 0.50 26.87 364 SER A CA 1
ATOM 2887 C C . SER A 1 372 ? 6.980 -17.638 15.010 1.00 27.20 364 SER A C 1
ATOM 2888 O O . SER A 1 372 ? 6.743 -18.194 13.897 1.00 29.19 364 SER A O 1
ATOM 2893 N N . SER A 1 373 ? 6.438 -18.036 16.172 1.00 27.63 365 SER A N 1
ATOM 2894 C CA . SER A 1 373 ? 5.541 -19.175 16.252 1.00 27.86 365 SER A CA 1
ATOM 2895 C C . SER A 1 373 ? 4.228 -18.861 15.538 1.00 25.87 365 SER A C 1
ATOM 2896 O O . SER A 1 373 ? 3.681 -19.680 14.789 1.00 26.27 365 SER A O 1
ATOM 2899 N N . GLN A 1 374 ? 3.699 -17.685 15.815 1.00 25.65 366 GLN A N 1
ATOM 2900 C CA . GLN A 1 374 ? 2.347 -17.340 15.377 1.00 24.78 366 GLN A CA 1
ATOM 2901 C C . GLN A 1 374 ? 2.219 -17.071 13.875 1.00 25.57 366 GLN A C 1
ATOM 2902 O O . GLN A 1 374 ? 1.147 -17.272 13.306 1.00 26.36 366 GLN A O 1
ATOM 2908 N N . TYR A 1 375 ? 3.298 -16.605 13.266 1.00 24.41 367 TYR A N 1
ATOM 2909 C CA . TYR A 1 375 ? 3.364 -16.222 11.850 1.00 24.09 367 TYR A CA 1
ATOM 2910 C C . TYR A 1 375 ? 3.939 -17.267 10.893 1.00 24.39 367 TYR A C 1
ATOM 2911 O O . TYR A 1 375 ? 4.062 -16.980 9.674 1.00 26.21 367 TYR A O 1
ATOM 2920 N N . ASN A 1 376 ? 4.286 -18.438 11.404 1.00 24.88 368 ASN A N 1
ATOM 2921 C CA . ASN A 1 376 ? 4.832 -19.510 10.573 1.00 25.61 368 ASN A CA 1
ATOM 2922 C C . ASN A 1 376 ? 6.050 -19.049 9.797 1.00 26.63 368 ASN A C 1
ATOM 2923 O O . ASN A 1 376 ? 6.140 -19.213 8.559 1.00 26.29 368 ASN A O 1
ATOM 2928 N N . VAL A 1 377 ? 6.999 -18.495 10.527 1.00 25.02 369 VAL A N 1
ATOM 2929 C CA . VAL A 1 377 ? 8.236 -18.008 9.947 1.00 27.11 369 VAL A CA 1
ATOM 2930 C C . VAL A 1 377 ? 9.396 -18.664 10.697 1.00 27.76 369 VAL A C 1
ATOM 2931 O O . VAL A 1 377 ? 9.258 -19.010 11.878 1.00 30.42 369 VAL A O 1
ATOM 2935 N N . LYS A 1 378 ? 10.499 -18.899 10.010 1.00 27.62 370 LYS A N 1
ATOM 2936 C CA . LYS A 1 378 ? 11.734 -19.289 10.633 1.00 27.00 370 LYS A CA 1
ATOM 2937 C C . LYS A 1 378 ? 12.329 -18.057 11.304 1.00 26.74 370 LYS A C 1
ATOM 2938 O O . LYS A 1 378 ? 12.302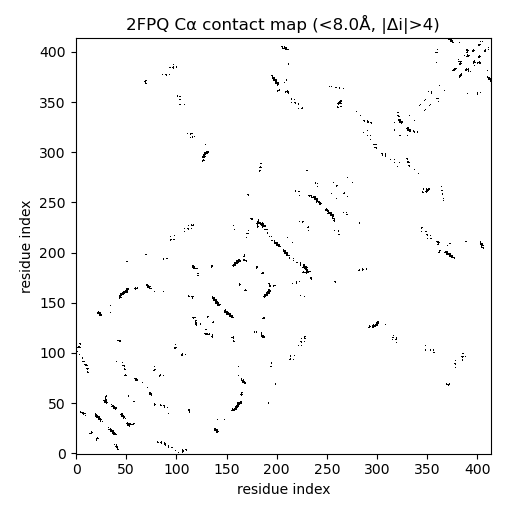 -16.958 10.759 1.00 26.02 370 LYS A O 1
ATOM 2944 N N . ASN A 1 379 ? 12.927 -18.240 12.463 1.00 26.76 371 ASN A N 1
ATOM 2945 C CA . ASN A 1 379 ? 13.567 -17.119 13.117 1.00 26.48 371 ASN A CA 1
ATOM 2946 C C . ASN A 1 379 ? 14.740 -17.628 13.898 1.00 25.83 371 ASN A C 1
ATOM 2947 O O . ASN A 1 379 ? 14.846 -18.821 14.132 1.00 27.60 371 ASN A O 1
ATOM 2952 N N . ARG A 1 380 ? 15.618 -16.708 14.269 1.00 26.64 372 ARG A N 1
ATOM 2953 C CA A ARG A 1 380 ? 16.777 -16.976 15.108 0.50 26.36 372 ARG A CA 1
ATOM 2954 C CA B ARG A 1 380 ? 16.783 -17.117 15.040 0.50 26.84 372 ARG A CA 1
ATOM 2955 C C . ARG A 1 380 ? 16.323 -17.631 16.398 1.00 27.16 372 ARG A C 1
ATOM 2956 O O . ARG A 1 380 ? 15.303 -17.323 16.906 1.00 26.10 372 ARG A O 1
ATOM 2971 N N . THR A 1 381 ? 17.179 -18.432 16.942 1.00 26.10 373 THR A N 1
ATOM 2972 C CA . THR A 1 381 ? 16.930 -19.211 18.147 1.00 27.85 373 THR A CA 1
ATOM 2973 C C . THR A 1 381 ? 17.010 -18.367 19.400 1.00 27.85 373 THR A C 1
ATOM 2974 O O . THR A 1 381 ? 16.161 -18.513 20.317 1.00 31.19 373 THR A O 1
ATOM 2978 N N . HIS A 1 382 ? 18.060 -17.535 19.483 1.00 31.98 374 HIS A N 1
ATOM 2979 C CA . HIS A 1 382 ? 18.300 -16.596 20.576 1.00 33.45 374 HIS A CA 1
ATOM 2980 C C . HIS A 1 382 ? 18.563 -15.192 20.073 1.00 33.65 374 HIS A C 1
ATOM 2981 O O . HIS A 1 382 ? 19.065 -15.006 18.955 1.00 32.56 374 HIS A O 1
ATOM 2988 N N . TYR A 1 383 ? 18.321 -14.219 20.948 1.00 33.08 375 TYR A N 1
ATOM 2989 C CA . TYR A 1 383 ? 18.570 -12.822 20.618 1.00 33.07 375 TYR A CA 1
ATOM 2990 C C . TYR A 1 383 ? 20.036 -12.682 20.155 1.00 33.17 375 TYR A C 1
ATOM 2991 O O . TYR A 1 383 ? 20.342 -12.020 19.165 1.00 33.76 375 TYR A O 1
ATOM 3000 N N . PHE A 1 384 ? 20.909 -13.402 20.843 1.00 33.03 376 PHE A N 1
ATOM 3001 C CA . PHE A 1 384 ? 22.340 -13.239 20.688 1.00 33.32 376 PHE A CA 1
ATOM 3002 C C . PHE A 1 384 ? 22.923 -14.261 19.724 1.00 33.29 376 PHE A C 1
ATOM 3003 O O . PHE A 1 384 ? 24.130 -14.402 19.658 1.00 33.33 376 PHE A O 1
ATOM 3011 N N . SER A 1 385 ? 22.065 -14.957 18.973 1.00 33.96 377 SER A N 1
ATOM 3012 C CA . SER A 1 385 ? 22.489 -15.863 17.904 1.00 34.07 377 SER A CA 1
ATOM 3013 C C . SER A 1 385 ? 23.276 -15.103 16.846 1.00 34.09 377 SER A C 1
ATOM 3014 O O . SER A 1 385 ? 23.012 -13.915 16.568 1.00 34.30 377 SER A O 1
ATOM 3017 N N . ARG A 1 386 ? 24.229 -15.794 16.235 1.00 33.11 378 ARG A N 1
ATOM 3018 C CA . ARG A 1 386 ? 25.043 -15.182 15.230 1.00 32.70 378 ARG A CA 1
ATOM 3019 C C . ARG A 1 386 ? 24.357 -14.932 13.892 1.00 31.65 378 ARG A C 1
ATOM 3020 O O . ARG A 1 386 ? 23.370 -15.590 13.531 1.00 31.09 378 ARG A O 1
ATOM 3028 N N . HIS A 1 387 ? 24.974 -14.041 13.131 1.00 30.54 379 HIS A N 1
ATOM 3029 C CA . HIS A 1 387 ? 24.475 -13.651 11.796 1.00 28.67 379 HIS A CA 1
ATOM 3030 C C . HIS A 1 387 ? 25.446 -13.952 10.711 1.00 27.29 379 HIS A C 1
ATOM 3031 O O . HIS A 1 387 ? 26.646 -14.060 10.948 1.00 26.86 379 HIS A O 1
ATOM 3038 N N . TYR A 1 388 ? 24.899 -14.033 9.505 1.00 26.12 380 TYR A N 1
ATOM 3039 C CA . TYR A 1 388 ? 25.663 -14.356 8.324 1.00 26.06 380 TYR A CA 1
ATOM 3040 C C . TYR A 1 388 ? 25.539 -13.186 7.347 1.00 25.48 380 TYR A C 1
ATOM 3041 O O . TYR A 1 388 ? 25.123 -12.101 7.742 1.00 25.59 380 TYR A O 1
ATOM 3050 N N . LEU A 1 389 ? 25.917 -13.361 6.090 1.00 25.37 381 LEU A N 1
ATOM 3051 C CA . LEU A 1 389 ? 25.872 -12.248 5.157 1.00 24.92 381 LEU A CA 1
ATOM 3052 C C . LEU A 1 389 ? 24.455 -11.724 4.979 1.00 25.11 381 LEU A C 1
ATOM 3053 O O . LEU A 1 389 ? 23.551 -12.515 4.690 1.00 24.72 381 LEU A O 1
ATOM 3058 N N . PRO A 1 390 ? 24.265 -10.400 5.086 1.00 24.82 382 PRO A N 1
ATOM 3059 C CA . PRO A 1 390 ? 22.852 -9.886 5.024 1.00 24.78 382 PRO A CA 1
ATOM 3060 C C . PRO A 1 390 ? 22.356 -9.857 3.606 1.00 25.61 382 PRO A C 1
ATOM 3061 O O . PRO A 1 390 ? 23.124 -9.981 2.640 1.00 26.09 382 PRO A O 1
ATOM 3065 N N . VAL A 1 391 ? 21.044 -9.758 3.428 1.00 26.43 383 VAL A N 1
ATOM 3066 C CA . VAL A 1 391 ? 20.507 -9.761 2.068 1.00 27.38 383 VAL A CA 1
ATOM 3067 C C . VAL A 1 391 ? 19.496 -8.644 1.820 1.00 27.78 383 VAL A C 1
ATOM 3068 O O . VAL A 1 391 ? 19.102 -7.930 2.744 1.00 27.29 383 VAL A O 1
ATOM 3072 N N . PHE A 1 392 ? 19.073 -8.535 0.560 1.00 27.22 384 PHE A N 1
ATOM 3073 C CA . PHE A 1 392 ? 18.129 -7.527 0.139 1.00 28.72 384 PHE A CA 1
ATOM 3074 C C . PHE A 1 392 ? 16.965 -8.204 -0.586 1.00 27.43 384 PHE A C 1
ATOM 3075 O O . PHE A 1 392 ? 17.195 -9.101 -1.394 1.00 26.97 384 PHE A O 1
ATOM 3083 N N . ALA A 1 393 ? 15.731 -7.733 -0.386 1.00 27.67 385 ALA A N 1
ATOM 3084 C CA . ALA A 1 393 ? 14.615 -8.235 -1.166 1.00 27.22 385 ALA A CA 1
ATOM 3085 C C . ALA A 1 393 ? 13.582 -7.161 -1.490 1.00 27.58 385 ALA A C 1
ATOM 3086 O O . ALA A 1 393 ? 13.341 -6.269 -0.697 1.00 29.43 385 ALA A O 1
ATOM 3088 N N . ASN A 1 394 ? 13.024 -7.252 -2.688 1.00 27.98 386 ASN A N 1
ATOM 3089 C CA . ASN A 1 394 ? 11.924 -6.375 -3.072 1.00 29.55 386 ASN A CA 1
ATOM 3090 C C . ASN A 1 394 ? 10.606 -6.933 -2.576 1.00 29.67 386 ASN A C 1
ATOM 3091 O O . ASN A 1 394 ? 9.918 -7.670 -3.306 1.00 30.13 386 ASN A O 1
ATOM 3096 N N . ILE A 1 395 ? 10.234 -6.537 -1.361 1.00 29.14 387 ILE A N 1
ATOM 3097 C CA . ILE A 1 395 ? 9.074 -7.112 -0.689 1.00 28.61 387 ILE A CA 1
ATOM 3098 C C . ILE A 1 395 ? 7.723 -6.627 -1.270 1.00 27.77 387 ILE A C 1
ATOM 3099 O O . ILE A 1 395 ? 6.666 -7.189 -0.939 1.00 27.92 387 ILE A O 1
ATOM 3104 N N . LEU A 1 396 ? 7.745 -5.628 -2.148 1.00 26.53 388 LEU A N 1
ATOM 3105 C CA . LEU A 1 396 ? 6.512 -5.158 -2.788 1.00 25.62 388 LEU A CA 1
ATOM 3106 C C . LEU A 1 396 ? 6.029 -5.995 -3.979 1.00 27.08 388 LEU A C 1
ATOM 3107 O O . LEU A 1 396 ? 4.897 -5.838 -4.455 1.00 28.20 388 LEU A O 1
ATOM 3112 N N . ASP A 1 397 ? 6.890 -6.870 -4.466 1.00 28.20 389 ASP A N 1
ATOM 3113 C CA . ASP A 1 397 ? 6.541 -7.798 -5.500 1.00 27.51 389 ASP A CA 1
ATOM 3114 C C . ASP A 1 397 ? 5.853 -9.021 -4.921 1.00 26.94 389 ASP A C 1
ATOM 3115 O O . ASP A 1 397 ? 6.489 -9.830 -4.268 1.00 25.72 389 ASP A O 1
ATOM 3120 N N . ASP A 1 398 ? 4.581 -9.228 -5.244 1.00 28.12 390 ASP A N 1
ATOM 3121 C CA . ASP A 1 398 ? 3.823 -10.338 -4.596 1.00 28.50 390 ASP A CA 1
ATOM 3122 C C . ASP A 1 398 ? 4.285 -11.709 -5.059 1.00 29.15 390 ASP A C 1
ATOM 3123 O O . ASP A 1 398 ? 3.897 -12.722 -4.496 1.00 28.94 390 ASP A O 1
ATOM 3128 N N . ASN A 1 399 ? 5.055 -11.753 -6.139 1.00 28.98 391 ASN A N 1
ATOM 3129 C CA . ASN A 1 399 ? 5.709 -13.005 -6.503 1.00 29.07 391 ASN A CA 1
ATOM 3130 C C . ASN A 1 399 ? 6.870 -13.332 -5.559 1.00 28.72 391 ASN A C 1
ATOM 3131 O O . ASN A 1 399 ? 7.375 -14.448 -5.600 1.00 28.76 391 ASN A O 1
ATOM 3136 N N . ILE A 1 400 ? 7.283 -12.377 -4.707 1.00 27.03 392 ILE A N 1
ATOM 3137 C CA . ILE A 1 400 ? 8.402 -12.546 -3.759 1.00 27.28 392 ILE A CA 1
ATOM 3138 C C . ILE A 1 400 ? 7.943 -12.587 -2.296 1.00 26.95 392 ILE A C 1
ATOM 3139 O O . ILE A 1 400 ? 8.444 -13.387 -1.513 1.00 27.17 392 ILE A O 1
ATOM 3144 N N . TYR A 1 401 ? 7.035 -11.695 -1.955 1.00 27.24 393 TYR A N 1
ATOM 3145 C CA . TYR A 1 401 ? 6.603 -11.482 -0.574 1.00 26.77 393 TYR A CA 1
ATOM 3146 C C . TYR A 1 401 ? 5.126 -11.074 -0.572 1.00 27.08 393 TYR A C 1
ATOM 3147 O O . TYR A 1 401 ? 4.766 -10.137 -1.236 1.00 27.95 393 TYR A O 1
ATOM 3156 N N . THR A 1 402 ? 4.278 -11.848 0.106 1.00 25.47 394 THR A N 1
ATOM 3157 C CA . THR A 1 402 ? 2.880 -11.429 0.333 1.00 25.38 394 THR A CA 1
ATOM 3158 C C . THR A 1 402 ? 2.508 -11.178 1.787 1.00 25.08 394 THR A C 1
ATOM 3159 O O . THR A 1 402 ? 3.155 -11.630 2.673 1.00 25.21 394 THR A O 1
ATOM 3163 N N . ILE A 1 403 ? 1.429 -10.430 1.971 1.00 24.25 395 ILE A N 1
ATOM 3164 C CA . ILE A 1 403 ? 0.860 -10.161 3.279 1.00 22.99 395 ILE A CA 1
ATOM 3165 C C . ILE A 1 403 ? 0.566 -11.505 3.969 1.00 23.74 395 ILE A C 1
ATOM 3166 O O . ILE A 1 403 ? 0.886 -11.691 5.174 1.00 24.23 395 ILE A O 1
ATOM 3171 N N . ARG A 1 404 ? -0.077 -12.437 3.261 1.00 25.44 396 ARG A N 1
ATOM 3172 C CA . ARG A 1 404 ? -0.540 -13.696 3.876 1.00 25.01 396 ARG A CA 1
ATOM 3173 C C . ARG A 1 404 ? 0.633 -14.586 4.279 1.00 25.51 396 ARG A C 1
ATOM 3174 O O . ARG A 1 404 ? 0.610 -15.208 5.336 1.00 26.72 396 ARG A O 1
ATOM 3182 N N . ASP A 1 405 ? 1.636 -14.665 3.417 1.00 25.90 397 ASP A N 1
ATOM 3183 C CA . ASP A 1 405 ? 2.690 -15.702 3.567 1.00 26.59 397 ASP A CA 1
ATOM 3184 C C . ASP A 1 405 ? 4.175 -15.218 3.670 1.00 25.89 397 ASP A C 1
ATOM 3185 O O . ASP A 1 405 ? 5.080 -16.044 3.816 1.00 25.56 397 ASP A O 1
ATOM 3190 N N . GLY A 1 406 ? 4.425 -13.915 3.572 1.00 25.79 398 GLY A N 1
ATOM 3191 C CA . GLY A 1 406 ? 5.811 -13.388 3.542 1.00 24.85 398 GLY A CA 1
ATOM 3192 C C . GLY A 1 406 ? 6.527 -14.007 2.350 1.00 23.25 398 GLY A C 1
ATOM 3193 O O . GLY A 1 406 ? 5.981 -14.158 1.303 1.00 24.39 398 GLY A O 1
ATOM 3194 N N . PHE A 1 407 ? 7.743 -14.453 2.593 1.00 24.44 399 PHE A N 1
ATOM 3195 C CA . PHE A 1 407 ? 8.577 -15.131 1.555 1.00 24.12 399 PHE A CA 1
ATOM 3196 C C . PHE A 1 407 ? 8.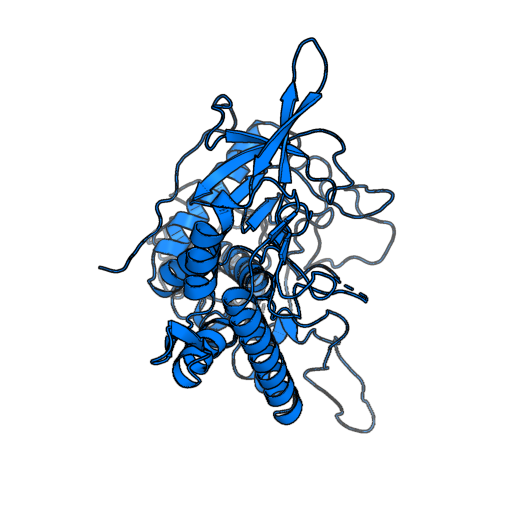175 -16.564 1.251 1.00 24.83 399 PHE A C 1
ATOM 3197 O O . PHE A 1 407 ? 8.615 -17.181 0.240 1.00 24.50 399 PHE A O 1
ATOM 3205 N N . ASN A 1 408 ? 7.360 -17.161 2.121 1.00 25.09 400 ASN A N 1
ATOM 3206 C CA . ASN A 1 408 ? 7.124 -18.589 2.068 1.00 24.69 400 ASN A CA 1
ATOM 3207 C C . ASN A 1 408 ? 5.862 -18.858 1.221 1.00 26.19 400 ASN A C 1
ATOM 3208 O O . ASN A 1 408 ? 4.891 -19.448 1.678 1.00 27.18 400 ASN A O 1
ATOM 3213 N N . LEU A 1 409 ? 5.996 -18.473 -0.056 1.00 28.89 401 LEU A N 1
ATOM 3214 C CA . LEU A 1 409 ? 4.935 -18.596 -1.071 1.00 29.40 401 LEU A CA 1
ATOM 3215 C C . LEU A 1 409 ? 4.831 -19.975 -1.603 1.00 29.37 401 LEU A C 1
ATOM 3216 O O . LEU A 1 409 ? 5.751 -20.756 -1.457 1.00 30.46 401 LEU A O 1
ATOM 3221 N N . THR A 1 410 ? 3.737 -20.295 -2.294 1.00 29.43 402 THR A N 1
ATOM 3222 C CA . THR A 1 410 ? 3.640 -21.588 -2.921 1.00 30.01 402 THR A CA 1
ATOM 3223 C C . THR A 1 410 ? 4.652 -21.744 -4.095 1.00 30.15 402 THR A C 1
ATOM 3224 O O . THR A 1 410 ? 5.030 -22.862 -4.447 1.00 31.62 402 THR A O 1
ATOM 3228 N N . ASN A 1 411 ? 5.058 -20.618 -4.683 1.00 30.35 403 ASN A N 1
ATOM 3229 C CA . ASN A 1 411 ? 6.111 -20.578 -5.705 1.00 30.26 403 ASN A CA 1
ATOM 3230 C C . ASN A 1 411 ? 7.316 -21.396 -5.307 1.00 28.88 403 ASN A C 1
ATOM 3231 O O . ASN A 1 411 ? 7.887 -21.154 -4.259 1.00 30.91 403 ASN A O 1
ATOM 3236 N N . LYS A 1 412 ? 7.653 -22.399 -6.136 1.00 26.79 404 LYS A N 1
ATOM 3237 C CA . LYS A 1 412 ? 8.869 -23.215 -6.003 1.00 26.16 404 LYS A CA 1
ATOM 3238 C C . LYS A 1 412 ? 8.896 -24.020 -4.709 1.00 25.91 404 LYS A C 1
ATOM 3239 O O . LYS A 1 412 ? 9.938 -24.530 -4.311 1.00 27.23 404 LYS A O 1
ATOM 3245 N N . GLY A 1 413 ? 7.733 -24.102 -4.047 1.00 26.92 405 GLY A N 1
ATOM 3246 C CA . GLY A 1 413 ? 7.609 -24.928 -2.879 1.00 27.33 405 GLY A CA 1
ATOM 3247 C C . GLY A 1 413 ? 8.101 -24.182 -1.642 1.00 25.78 405 GLY A C 1
ATOM 3248 O O . GLY A 1 413 ? 8.567 -24.808 -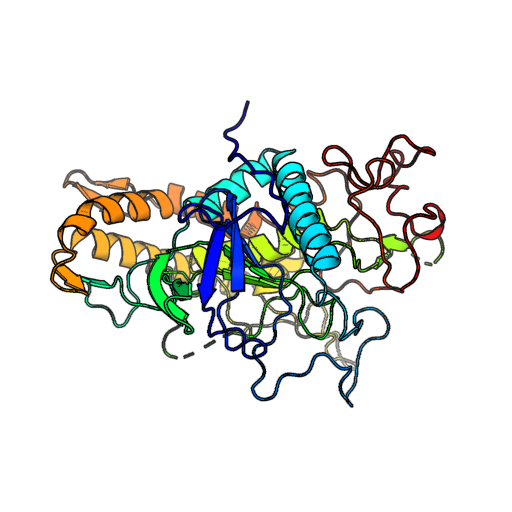0.686 1.00 26.46 405 GLY A O 1
ATOM 3249 N N . PHE A 1 414 ? 8.056 -22.843 -1.692 1.00 24.76 406 PHE A N 1
ATOM 3250 C CA . PHE A 1 414 ? 8.715 -22.002 -0.717 1.00 24.52 406 PHE A CA 1
ATOM 3251 C C . PHE A 1 414 ? 7.871 -22.011 0.536 1.00 23.82 406 PHE A C 1
ATOM 3252 O O . PHE A 1 414 ? 8.290 -21.523 1.574 1.00 23.47 406 PHE A O 1
ATOM 3260 N N . ASN A 1 415 ? 6.682 -22.619 0.405 1.00 24.14 407 ASN A N 1
ATOM 3261 C CA . ASN A 1 415 ? 5.784 -22.719 1.570 1.00 25.19 407 ASN A CA 1
ATOM 3262 C C . ASN A 1 415 ? 6.199 -23.912 2.453 1.00 25.28 407 ASN A C 1
ATOM 3263 O O . ASN A 1 415 ? 5.631 -24.130 3.528 1.00 27.19 407 ASN A O 1
ATOM 3268 N N . ILE A 1 416 ? 7.127 -24.731 1.951 1.00 27.37 408 ILE A N 1
ATOM 3269 C CA . ILE A 1 416 ? 7.521 -25.950 2.648 1.00 28.36 408 ILE A CA 1
ATOM 3270 C C . ILE A 1 416 ? 8.788 -25.676 3.439 1.00 27.95 408 ILE A C 1
ATOM 3271 O O . ILE A 1 416 ? 9.775 -25.201 2.884 1.00 27.93 408 ILE A O 1
ATOM 3276 N N . GLU A 1 417 ? 8.707 -25.896 4.750 1.00 29.27 409 GLU A N 1
ATOM 3277 C CA . GLU A 1 417 ? 9.854 -25.769 5.651 1.00 29.22 409 GLU A CA 1
ATOM 3278 C C . GLU A 1 417 ? 10.476 -24.352 5.610 1.00 28.66 409 GLU A C 1
ATOM 3279 O O . GLU A 1 417 ? 11.707 -24.183 5.664 1.00 29.12 409 GLU A O 1
ATOM 3285 N N . ASN A 1 418 ? 9.611 -23.330 5.490 1.00 26.72 410 ASN A N 1
ATOM 3286 C CA . ASN A 1 418 ? 10.064 -21.937 5.373 1.00 26.30 410 ASN A CA 1
ATOM 3287 C C . ASN A 1 418 ? 11.178 -21.781 4.301 1.00 25.57 410 ASN A C 1
ATOM 3288 O O . ASN A 1 418 ? 12.095 -20.964 4.452 1.00 24.83 410 ASN A O 1
ATOM 3293 N N . SER A 1 419 ? 11.099 -22.537 3.221 1.00 25.77 411 SER A N 1
ATOM 3294 C CA A SER A 1 419 ? 12.220 -22.517 2.263 0.50 25.26 411 SER A CA 1
ATOM 3295 C CA B SER A 1 419 ? 12.163 -22.542 2.201 0.50 25.44 411 SER A CA 1
ATOM 3296 C C . SER A 1 419 ? 12.322 -21.187 1.510 1.00 25.08 411 SER A C 1
ATOM 3297 O O . SER A 1 419 ? 13.399 -20.841 0.935 1.00 25.70 411 SER A O 1
ATOM 3302 N N . GLY A 1 420 ? 11.232 -20.412 1.500 1.00 24.36 412 GLY A N 1
ATOM 3303 C CA . GLY A 1 420 ? 11.248 -19.062 1.005 1.00 23.91 412 GLY A CA 1
ATOM 3304 C C . GLY A 1 420 ? 12.250 -18.146 1.684 1.00 25.29 412 GLY A C 1
ATOM 3305 O O . GLY A 1 420 ? 12.719 -17.222 1.058 1.00 25.82 412 GLY A O 1
ATOM 3306 N N . GLN A 1 421 ? 12.548 -18.411 2.959 1.00 23.70 413 GLN A N 1
ATOM 3307 C CA . GLN A 1 421 ? 13.506 -17.645 3.726 1.00 24.04 413 GLN A CA 1
ATOM 3308 C C . GLN A 1 421 ? 14.947 -18.177 3.604 1.00 23.95 413 GLN A C 1
ATOM 3309 O O . GLN A 1 421 ? 15.858 -17.544 4.161 1.00 25.34 413 GLN A O 1
ATOM 3315 N N . ASN A 1 422 ? 15.143 -19.266 2.849 1.00 24.63 414 ASN A N 1
ATOM 3316 C CA . ASN A 1 422 ? 16.423 -19.926 2.750 1.00 24.79 414 ASN A CA 1
ATOM 3317 C C . ASN A 1 422 ? 17.225 -19.256 1.642 1.00 26.50 414 ASN A C 1
ATOM 3318 O O . ASN A 1 422 ? 16.813 -19.173 0.475 1.00 24.67 414 ASN A O 1
ATOM 3323 N N . ILE A 1 423 ? 18.363 -18.716 2.029 1.00 27.53 415 ILE A N 1
ATOM 3324 C CA . ILE A 1 423 ? 19.190 -17.934 1.121 1.00 28.23 415 ILE A CA 1
ATOM 3325 C C . ILE A 1 423 ? 19.587 -18.727 -0.142 1.00 29.08 415 ILE A C 1
ATOM 3326 O O . ILE A 1 423 ? 19.483 -18.218 -1.244 1.00 30.72 415 ILE A O 1
ATOM 3331 N N . GLU A 1 424 ? 20.007 -19.955 0.022 1.00 28.58 416 GLU A N 1
ATOM 3332 C CA . GLU A 1 424 ? 20.458 -20.749 -1.142 1.00 31.01 416 GLU A CA 1
ATOM 3333 C C . GLU A 1 424 ? 19.299 -21.121 -2.051 1.00 30.49 416 GLU A C 1
ATOM 3334 O O . GLU A 1 424 ? 19.494 -21.284 -3.247 1.00 31.39 416 GLU A O 1
ATOM 3340 N N . ARG A 1 425 ? 18.099 -21.226 -1.504 1.00 29.25 417 ARG A N 1
ATOM 3341 C CA . ARG A 1 425 ? 16.944 -21.680 -2.314 1.00 29.50 417 ARG A CA 1
ATOM 3342 C C . ARG A 1 425 ? 16.283 -20.519 -3.034 1.00 28.56 417 ARG A C 1
ATOM 3343 O O . ARG A 1 425 ? 15.687 -20.697 -4.095 1.00 26.50 417 ARG A O 1
ATOM 3351 N N . ASN A 1 426 ? 16.343 -19.328 -2.445 1.00 27.09 418 ASN A N 1
ATOM 3352 C CA . ASN A 1 426 ? 15.527 -18.232 -2.972 1.00 27.04 418 ASN A CA 1
ATOM 3353 C C . ASN A 1 426 ? 16.339 -17.130 -3.678 1.00 27.98 418 ASN A C 1
ATOM 3354 O O . ASN A 1 426 ? 16.970 -16.312 -3.012 1.00 28.43 418 ASN A O 1
ATOM 3359 N N . PRO A 1 427 ? 16.296 -17.101 -5.026 1.00 30.83 419 PRO A N 1
ATOM 3360 C CA . PRO A 1 427 ? 17.053 -16.134 -5.840 1.00 31.20 419 PRO A CA 1
ATOM 3361 C C . PRO A 1 427 ? 16.655 -14.669 -5.559 1.00 30.48 419 PRO A C 1
ATOM 3362 O O . PRO A 1 427 ? 17.432 -13.767 -5.847 1.00 30.42 419 PRO A O 1
ATOM 3366 N N . ALA A 1 428 ? 15.488 -14.450 -4.951 1.00 29.48 420 ALA A N 1
ATOM 3367 C CA . ALA A 1 428 ? 14.984 -13.126 -4.652 1.00 29.06 420 ALA A CA 1
ATOM 3368 C C . ALA A 1 428 ? 15.674 -12.494 -3.426 1.00 29.48 420 ALA A C 1
ATOM 3369 O O . ALA A 1 428 ? 15.569 -11.279 -3.200 1.00 28.55 420 ALA A O 1
ATOM 3371 N N . LEU A 1 429 ? 16.415 -13.312 -2.672 1.00 28.16 421 LEU A N 1
ATOM 3372 C CA . LEU A 1 429 ? 17.127 -12.852 -1.503 1.00 28.25 421 LEU A CA 1
ATOM 3373 C C . LEU A 1 429 ? 18.529 -12.599 -1.987 1.00 28.37 421 LEU A C 1
ATOM 3374 O O . LEU A 1 429 ? 19.378 -13.525 -2.108 1.00 28.20 421 LEU A O 1
ATOM 3379 N N . GLN A 1 430 ? 18.735 -11.345 -2.330 1.00 28.54 422 GLN A N 1
ATOM 3380 C CA . GLN A 1 430 ? 19.949 -10.910 -3.056 1.00 28.00 422 GLN A CA 1
ATOM 3381 C C . GLN A 1 430 ? 21.097 -10.537 -2.120 1.00 28.93 422 GLN A C 1
ATOM 3382 O O . GLN A 1 430 ? 20.859 -9.907 -1.106 1.00 28.54 422 GLN A O 1
ATOM 3388 N N . LYS A 1 431 ? 22.343 -10.862 -2.464 1.00 30.08 423 LYS A N 1
ATOM 3389 C CA . LYS A 1 431 ? 23.441 -10.457 -1.581 1.00 32.04 423 LYS A CA 1
ATOM 3390 C C . LYS A 1 431 ? 23.585 -8.936 -1.541 1.00 31.32 423 LYS A C 1
ATOM 3391 O O . LYS A 1 431 ? 23.394 -8.265 -2.535 1.00 30.52 423 LYS A O 1
ATOM 3397 N N . LEU A 1 432 ? 23.871 -8.392 -0.367 1.00 32.29 424 LEU A N 1
ATOM 3398 C CA . LEU A 1 432 ? 24.034 -6.939 -0.216 1.00 33.31 424 LEU A CA 1
ATOM 3399 C C . LEU A 1 432 ? 25.419 -6.468 -0.647 1.00 34.87 424 LEU A C 1
ATOM 3400 O O . LEU A 1 432 ? 26.408 -6.891 -0.076 1.00 36.77 424 LEU A O 1
#

GO terms:
  GO:0008270 zinc ion binding (F, IDA)
  GO:1905576 ganglioside GT1b binding (F, IDA)
  GO:0005576 extracellular region (C, EXP)
  GO:0004222 metalloendopeptidase activity (F, EXP)
  GO:0008320 transmembrane protein transporter activity (F, TAS)

Sequence (414 aa):
EFMTWPVKDFNYSDPVNDNDILYLRIPQNKLITTPVKAFMITQNIWVIPERFSSDTNPSLSKPPRPTSKYQSYYDPSYLSTDEQKDTFLKGIIKLFKRINERDIGKKLINYLVVGSPFMGDSSSTPEDTFDFTRHTTNIAVEKFENGSSWKVTNIITPSVLIFGPLPNILDDYYTTAASSLLTTLQSNPSFEGFGTLSILKVAPEFLLTFSDVGKSIFCMDPVIALMHELTHSLHQLYGINIPSDKRIRPQVSEGFFSQDGPNVQFEELYTFGGLDVEIIPQIERSQLREKALGHYKDIAKRLNNINKTIPSSWISNIDKYKKIFSEKYNFDKDNTGNFVVNIDKFNSLYSDLTNVMSEVVYSSSQYNVKNRRTHYFSRHYLPVFANILDDNIYTIRDGFNLTNKGFNIENSSGQNIERNPALQKL

B-factor: mean 30.56, std 7.38, range [14.08, 62.86]

Nearest PDB structures (foldseek):
  2fpq-assembly1_A  TM=1.002E+00  e=1.524E-89  Clostridium botulinum
  5bqm-assembly1_A  TM=9.593E-01  e=5.130E-75  Clostridium botulinum
  5bqn-assembly1_A  TM=9.582E-01  e=3.712E-72  Clostridium botulinum
  2qn0-assembly1_A  TM=9.478E-01  e=7.723E-51  Clostridium botulinum
  3deb-assembly1_A  TM=9.447E-01  e=8.687E-51  Clostridium botulinum

Radius of gyration: 21.75 Å; Cα contacts (8 Å, |Δi|>4): 849; chains: 1; bounding box: 56×59×52 Å

Secondary structure (DSSP, 8-state):
-----------TTSPP-SSSEEEEE-TT-TT--S-EEEEEEETTEEEE-S-----SS---SPPSS---TTT--B-TTTT-SHHHHHHHHHHHHHHHHHHTTSHHHHHHHHHHHH-PPPS--TTS-TTEEE---TTT-EEEEEEETTEEEEEEEE--SEEEE---SBTT--SPPTT----GGGSSS---EEEE--TTEE-EEE---TTEEEPPHHHHHHHHHHHHHHHHTT-PPPTT-EE-SS---STT---S--EEHHHHHHH-GGGGGGS-HHHHHHHHHHHHHHHHHHHHHHHH--EEESGGGGGGHHHHHHHHHHHTTPEE-TTS-EE--HHHHHHHHHIIIIISSHHHHHHHTT----SSTT--B---EE--TT-TTT-BTTTBT--TGGGTTSTTGGGBTTT-TTSEE-

CATH classification: 3.90.1240.10

Solvent-accessible surface area: 18616 Å² total; per-residue (Å²): 234,78,123,62,67,101,22,102,95,6,68,23,95,37,104,73,70,130,100,9,5,11,69,0,60,5,58,56,4,101,49,36,101,70,12,14,20,0,0,32,2,5,79,25,0,7,0,0,0,16,9,6,4,76,85,116,135,41,65,24,61,136,22,140,157,136,52,43,90,76,88,18,62,46,36,72,63,22,4,74,59,80,129,55,26,39,46,3,0,62,1,0,6,20,1,0,61,4,0,15,82,106,70,20,0,33,81,0,0,28,20,0,7,54,0,16,2,0,5,1,5,67,95,9,76,60,41,5,0,17,6,70,53,130,30,1,12,3,25,9,20,98,122,91,152,55,70,83,48,94,65,94,63,28,44,1,0,0,0,0,1,0,2,38,28,28,1,5,43,31,64,18,77,131,91,38,164,55,43,15,10,22,31,0,4,1,24,9,0,25,9,31,2,0,4,17,17,6,33,0,5,20,71,156,79,106,24,30,13,0,16,1,2,0,0,12,2,0,8,6,0,0,6,0,0,3,36,0,0,1,15,23,10,16,11,124,79,86,34,95,26,70,67,78,72,50,184,183,56,63,37,50,83,60,9,13,6,2,3,1,15,0,2,5,36,148,17,21,102,66,0,60,111,118,57,36,45,111,14,55,107,79,4,7,39,41,4,112,43,0,5,121,10,0,52,70,13,96,94,7,73,46,94,88,97,100,105,39,21,106,119,20,54,130,52,0,11,97,3,4,52,21,36,134,49,152,98,45,63,22,54,28,48,97,102,99,5,51,70,2,22,53,18,1,17,96,56,1,2,0,46,47,0,15,78,61,13,122,12,54,22,30,92,68,44,72,27,127,17,50,91,10,0,55,0,59,0,56,53,89,121,34,0,29,52,171,40,0,0,12,15,102,77,117,21,7,79,106,140,33,10,0,0,10,18,116,112,5,96,20,10,96,120,72

InterPro domains:
  IPR000395 Botulinum/Tetanus toxin, catalytic chain [PF01742] (6-418)
  IPR000395 Botulinum/Tetanus toxin, catalytic chain [PR00760] (7-23)
  IPR000395 Botulinum/Tetanus toxin, catalytic chain [PR00760] (34-50)
  IPR000395 Botulinum/Tetanus toxin, catalytic chain [PR00760] (71-87)
  IPR000395 Botulinum/Tetanus toxin, catalytic chain [PR00760] (96-118)
  IPR000395 Botulinum/Tetanus toxin, catalytic chain [PR00760] (219-231)
  IPR000395 Botulinum/Tetanus toxin, catalytic chain [PR00760] (266-282)
  IPR011065 Kunitz inhibitor STI-like superfamily [SSF50386] (1068-1276)
  IPR012500 Clostridium neurotoxin, translocation [PF07952] (543-846)
  IPR012928 Clostridium neurotoxin, receptor binding N-terminal [PF07953] (877-1067)
  IPR013104 Clostridium neurotoxin, receptor-binding C-terminal [PF07951] (1076-1276)
  IPR013320 Concanavalin A-like lectin/glucanase domain superfamily [SSF49899] (864-1067)
  IPR036248 Clostridium neurotoxin, translocation domain [G3DSA:1.20.1120.10] (540-862)
  IPR036248 Clostridium neurotoxin, translocation domain [SSF58091] (541-865)